Protein AF-0000000085018757 (afdb_homodimer)

Solvent-accessible surface area (backbone atoms only — not comparable to full-atom values): 26020 Å² total; per-resi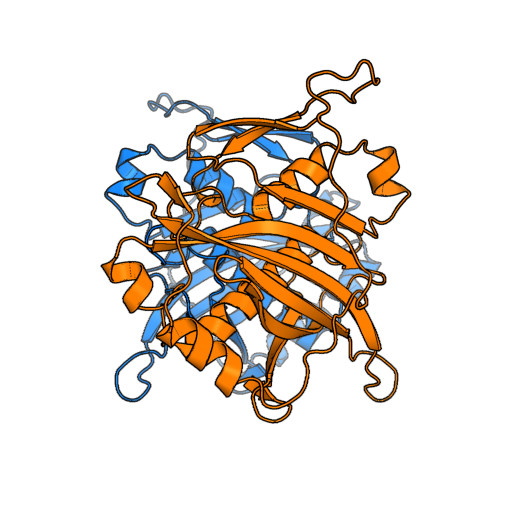due (Å²): 85,67,36,83,79,49,40,30,32,37,47,77,42,70,37,44,61,87,40,17,26,54,84,36,27,40,42,72,38,46,52,46,42,52,50,51,39,49,52,42,50,44,42,16,72,73,69,34,82,92,31,87,56,51,66,70,36,50,77,66,43,29,43,76,42,69,41,34,39,39,40,37,40,80,51,69,55,35,58,69,36,53,35,35,40,33,37,36,65,43,77,76,52,68,38,34,34,38,37,34,34,40,32,31,39,49,77,39,78,95,57,38,67,43,77,27,31,37,30,42,33,34,32,33,29,32,26,68,83,78,66,41,77,36,69,54,52,68,67,59,51,46,56,50,45,68,36,36,76,69,88,82,80,50,77,76,39,88,82,59,71,83,79,81,77,78,72,63,92,77,47,89,62,88,64,59,73,63,39,78,44,63,34,43,72,85,43,17,21,56,86,55,29,47,31,74,45,54,55,49,45,48,52,55,70,37,48,55,65,66,57,59,74,76,46,74,84,40,69,49,80,46,74,55,86,74,89,47,39,72,67,41,75,44,74,27,99,83,69,36,84,81,50,38,30,32,37,46,78,42,71,39,44,61,89,40,19,27,54,85,36,28,41,42,72,39,44,52,46,44,52,52,51,38,48,52,42,50,46,42,16,73,73,69,33,82,90,31,87,59,51,68,69,36,50,79,65,43,29,42,77,42,69,42,34,40,39,41,38,42,78,52,69,56,34,58,71,36,54,36,36,40,34,36,36,65,44,74,76,51,67,37,33,31,37,37,32,34,40,33,31,38,50,77,40,79,97,56,39,66,44,79,27,30,36,30,41,32,36,32,32,30,30,26,68,83,78,66,42,78,37,70,56,50,67,67,58,52,46,56,48,46,66,32,35,78,63,88,78,79,52,76,78,41,89,82,58,67,85,78,81,76,77,72,64,92,77,46,90,60,89,64,58,74,62,39,77,44,61,36,43,74,85,42,18,21,57,85,55,31,48,32,74,45,54,54,51,46,50,52,57,69,35,49,56,66,67,56,59,75,75,47,76,85,41,70,48,80,46,74,54,85,74,87,48,38,72,67,40,75,44,73,28,98

pLDDT: mean 87.4, std 9.67, range [45.38, 97.94]

InterPro domains:
  IPR002864 Acyl-ACP thioesterase, N-terminal hotdog domain [PF01643] (7-141)
  IPR029069 HotDog domain superfamily [SSF54637] (4-143)
  IPR029069 HotDog domain superfamily [SSF54637] (186-234)
  IPR045023 Acyl-[acyl-carrier-protein] hydrolase FATA/B [PTHR31727] (2-235)
  IPR049427 Acyl-ACP thioesterase-like, C-terminal domain [PF20791] (179-235)

Radius of gyration: 23.44 Å; Cα contacts (8 Å, |Δi|>4): 894; chains: 2; bounding box: 50×66×58 Å

Structure (mmCIF, N/CA/C/O backbone):
data_AF-0000000085018757-model_v1
#
loop_
_entity.id
_entity.type
_entity.pdbx_description
1 polymer Acyl-
#
loop_
_atom_site.group_PDB
_atom_site.id
_atom_site.type_symbol
_atom_site.label_atom_id
_atom_site.label_alt_id
_atom_site.label_comp_id
_atom_site.label_asym_id
_atom_site.label_entity_id
_atom_site.label_seq_id
_atom_site.pdbx_PDB_ins_code
_atom_site.Cartn_x
_atom_site.Cartn_y
_atom_site.Cartn_z
_atom_site.occupancy
_atom_site.B_iso_or_equiv
_atom_site.auth_seq_id
_atom_site.auth_comp_id
_atom_site.auth_asym_id
_atom_site.auth_atom_id
_atom_site.pdbx_PDB_model_num
ATOM 1 N N . ALA A 1 1 ? -16.453 -9.656 -5.398 1 87.75 1 ALA A N 1
ATOM 2 C CA . ALA A 1 1 ? -17.656 -10.414 -5.672 1 87.75 1 ALA A CA 1
ATOM 3 C C . ALA A 1 1 ? -17.484 -11.312 -6.891 1 87.75 1 ALA A C 1
ATOM 5 O O . ALA A 1 1 ? -16.703 -11.008 -7.789 1 87.75 1 ALA A O 1
ATOM 6 N N . LEU A 1 2 ? -18.125 -12.422 -6.82 1 82.62 2 LEU A N 1
ATOM 7 C CA . LEU A 1 2 ? -18.172 -13.273 -8.008 1 82.62 2 LEU A CA 1
ATOM 8 C C . LEU A 1 2 ? -19.234 -12.789 -8.984 1 82.62 2 LEU A C 1
ATOM 10 O O . LEU A 1 2 ? -20.375 -12.562 -8.594 1 82.62 2 LEU A O 1
ATOM 14 N N . ILE A 1 3 ? -18.844 -12.586 -10.188 1 84.25 3 ILE A N 1
ATOM 15 C CA . ILE A 1 3 ? -19.766 -12.117 -11.219 1 84.25 3 ILE A CA 1
ATOM 16 C C . ILE A 1 3 ? -19.719 -13.047 -12.422 1 84.25 3 ILE A C 1
ATOM 18 O O . ILE A 1 3 ? -18.953 -14.016 -12.438 1 84.25 3 ILE A O 1
ATOM 22 N N . GLU A 1 4 ? -20.625 -12.719 -13.438 1 81.94 4 GLU A N 1
ATOM 23 C CA . GLU A 1 4 ? -20.688 -13.523 -14.656 1 81.94 4 GLU A CA 1
ATOM 24 C C . GLU A 1 4 ? -20.812 -15.008 -14.328 1 81.94 4 GLU A C 1
ATOM 26 O O . GLU A 1 4 ? -20.016 -15.828 -14.797 1 81.94 4 GLU A O 1
ATOM 31 N N . ASP A 1 5 ? -21.719 -15.367 -13.508 1 78.12 5 ASP A N 1
ATOM 32 C CA . ASP A 1 5 ? -22.078 -16.734 -13.117 1 78.12 5 ASP A CA 1
ATOM 33 C C . ASP A 1 5 ? -20.922 -17.406 -12.391 1 78.12 5 ASP A C 1
ATOM 35 O O . ASP A 1 5 ? -20.609 -18.578 -12.648 1 78.12 5 ASP A O 1
ATOM 39 N N . GLY A 1 6 ? -20.109 -16.5 -11.625 1 76.19 6 GLY A N 1
ATOM 40 C CA . GLY A 1 6 ? -19.062 -17.016 -10.758 1 76.19 6 GLY A CA 1
ATOM 41 C C . GLY A 1 6 ? -17.734 -17.203 -11.469 1 76.19 6 GLY A C 1
ATOM 42 O O . GLY A 1 6 ? -16.75 -17.594 -10.852 1 76.19 6 GLY A O 1
ATOM 43 N N . ARG A 1 7 ? -17.609 -16.812 -12.711 1 79.06 7 ARG A N 1
ATOM 44 C CA . ARG A 1 7 ? -16.422 -17.047 -13.523 1 79.06 7 ARG A CA 1
ATOM 45 C C . ARG A 1 7 ? -15.344 -16 -13.219 1 79.06 7 ARG A C 1
ATOM 47 O O . ARG A 1 7 ? -14.148 -16.266 -13.352 1 79.06 7 ARG A O 1
ATOM 54 N N . VAL A 1 8 ? -15.93 -14.93 -12.906 1 90.38 8 VAL A N 1
ATOM 55 C CA . VAL A 1 8 ? -15.039 -13.789 -12.719 1 90.38 8 VAL A CA 1
ATOM 56 C C . VAL A 1 8 ? -15.195 -13.234 -11.305 1 90.38 8 VAL A C 1
ATOM 58 O O . VAL A 1 8 ? -16.312 -13.125 -10.797 1 90.38 8 VAL A O 1
ATOM 61 N N . PHE A 1 9 ? -14.094 -13.07 -10.703 1 93.62 9 PHE A N 1
ATOM 62 C CA . PHE A 1 9 ? -14.086 -12.359 -9.43 1 93.62 9 PHE A CA 1
ATOM 63 C C . PHE A 1 9 ? -13.742 -10.891 -9.633 1 93.62 9 PHE A C 1
ATOM 65 O O . PHE A 1 9 ? -12.805 -10.562 -10.367 1 93.62 9 PHE A O 1
ATOM 72 N N . SER A 1 10 ? -14.547 -10.055 -9.008 1 95.75 10 SER A N 1
ATOM 73 C CA . SER A 1 10 ? -14.375 -8.617 -9.203 1 95.75 10 SER A CA 1
ATOM 74 C C . SER A 1 10 ? -14.266 -7.891 -7.863 1 95.75 10 SER A C 1
ATOM 76 O O . SER A 1 10 ? -14.984 -8.219 -6.914 1 95.75 10 SER A O 1
ATOM 78 N N . GLU A 1 11 ? -13.383 -6.957 -7.844 1 96.5 11 GLU A N 1
ATOM 79 C CA . GLU A 1 11 ? -13.188 -6.125 -6.656 1 96.5 11 GLU A CA 1
ATOM 80 C C . GLU A 1 11 ? -12.82 -4.695 -7.039 1 96.5 11 GLU A C 1
ATOM 82 O O . GLU A 1 11 ? -12.07 -4.473 -7.992 1 96.5 11 GLU A O 1
ATOM 87 N N . ILE A 1 12 ? -13.336 -3.738 -6.25 1 96.31 12 ILE A N 1
ATOM 88 C CA . ILE A 1 12 ? -13.047 -2.328 -6.492 1 96.31 12 ILE A CA 1
ATOM 89 C C . ILE A 1 12 ? -11.984 -1.843 -5.512 1 96.31 12 ILE A C 1
ATOM 91 O O . ILE A 1 12 ? -12.086 -2.078 -4.305 1 96.31 12 ILE A O 1
ATOM 95 N N . PHE A 1 13 ? -10.977 -1.195 -6.055 1 96.19 13 PHE A N 1
ATOM 96 C CA . PHE A 1 13 ? -9.875 -0.661 -5.266 1 96.19 13 PHE A CA 1
ATOM 97 C C . PHE A 1 13 ? -9.789 0.854 -5.406 1 96.19 13 PHE A C 1
ATOM 99 O O . PHE A 1 13 ? -9.555 1.369 -6.5 1 96.19 13 PHE A O 1
ATOM 106 N N . PRO A 1 14 ? -10 1.568 -4.293 1 93.75 14 PRO A N 1
ATOM 107 C CA . PRO A 1 14 ? -9.617 2.982 -4.363 1 93.75 14 PRO A CA 1
ATOM 108 C C . PRO A 1 14 ? -8.109 3.189 -4.414 1 93.75 14 PRO A C 1
ATOM 110 O O . PRO A 1 14 ? -7.367 2.516 -3.697 1 93.75 14 PRO A O 1
ATOM 113 N N . VAL A 1 15 ? -7.664 4.066 -5.285 1 95.12 15 VAL A N 1
ATOM 114 C CA . VAL A 1 15 ? -6.25 4.422 -5.32 1 95.12 15 VAL A CA 1
ATOM 115 C C . VAL A 1 15 ? -5.922 5.355 -4.16 1 95.12 15 VAL A C 1
ATOM 117 O O . VAL A 1 15 ? -6.492 6.445 -4.051 1 95.12 15 VAL A O 1
ATOM 120 N N . ARG A 1 16 ? -4.953 4.926 -3.355 1 95.06 16 ARG A N 1
ATOM 121 C CA . ARG A 1 16 ? -4.625 5.664 -2.141 1 95.06 16 ARG A CA 1
ATOM 122 C C . ARG A 1 16 ? -3.455 6.613 -2.377 1 95.06 16 ARG A C 1
ATOM 124 O O . ARG A 1 16 ? -2.73 6.484 -3.365 1 95.06 16 ARG A O 1
ATOM 131 N N . PHE A 1 17 ? -3.305 7.539 -1.448 1 93.94 17 PHE A N 1
ATOM 132 C CA . PHE A 1 17 ? -2.312 8.602 -1.532 1 93.94 17 PHE A CA 1
ATOM 133 C C . PHE A 1 17 ? -0.906 8.023 -1.642 1 93.94 17 PHE A C 1
ATOM 135 O O . PHE A 1 17 ? -0.101 8.484 -2.455 1 93.94 17 PHE A O 1
ATOM 142 N N . ASP A 1 18 ? -0.629 6.973 -0.889 1 93.88 18 ASP A N 1
ATOM 143 C CA . ASP A 1 18 ? 0.725 6.43 -0.849 1 93.88 18 ASP A CA 1
ATOM 144 C C . ASP A 1 18 ? 0.957 5.449 -1.997 1 93.88 18 ASP A C 1
ATOM 146 O O . ASP A 1 18 ? 2.004 4.801 -2.066 1 93.88 18 ASP A O 1
ATOM 150 N N . GLU A 1 19 ? -0.041 5.418 -2.887 1 95.25 19 GLU A N 1
ATOM 151 C CA . GLU A 1 19 ? 0.036 4.484 -4.008 1 95.25 19 GLU A CA 1
ATOM 152 C C . GLU A 1 19 ? 0.256 5.223 -5.324 1 95.25 19 GLU A C 1
ATOM 154 O O . GLU A 1 19 ? 0.143 4.633 -6.402 1 95.25 19 GLU A O 1
ATOM 159 N N . VAL A 1 20 ? 0.532 6.5 -5.227 1 93.56 20 VAL A N 1
ATOM 160 C CA . VAL A 1 20 ? 0.771 7.305 -6.422 1 93.56 20 VAL A CA 1
ATOM 161 C C . VAL A 1 20 ? 2.096 8.055 -6.285 1 93.56 20 VAL A C 1
ATOM 163 O O . VAL A 1 20 ? 2.631 8.18 -5.18 1 93.56 20 VAL A O 1
ATOM 166 N N . GLY A 1 21 ? 2.654 8.461 -7.402 1 89.69 21 GLY A N 1
ATOM 167 C CA . GLY A 1 21 ? 3.879 9.25 -7.418 1 89.69 21 GLY A CA 1
ATOM 168 C C . GLY A 1 21 ? 3.633 10.734 -7.566 1 89.69 21 GLY A C 1
ATOM 169 O O . GLY A 1 21 ? 2.508 11.203 -7.391 1 89.69 21 GLY A O 1
ATOM 170 N N . PRO A 1 22 ? 4.742 11.445 -7.82 1 89.5 22 PRO A N 1
ATOM 171 C CA . PRO A 1 22 ? 4.664 12.898 -7.934 1 89.5 22 PRO A CA 1
ATOM 172 C C . PRO A 1 22 ? 3.703 13.359 -9.023 1 89.5 22 PRO A C 1
ATOM 174 O O . PRO A 1 22 ? 3.219 14.492 -8.992 1 89.5 22 PRO A O 1
ATOM 177 N N . ASP A 1 23 ? 3.42 12.539 -9.977 1 89.75 23 ASP A N 1
ATOM 178 C CA . ASP A 1 23 ? 2.506 12.906 -11.055 1 89.75 23 ASP A CA 1
ATOM 179 C C . ASP A 1 23 ? 1.062 12.57 -10.688 1 89.75 23 ASP A C 1
ATOM 181 O O . ASP A 1 23 ? 0.16 12.703 -11.516 1 89.75 23 ASP A O 1
ATOM 185 N N . LYS A 1 24 ? 0.824 11.992 -9.516 1 91.69 24 LYS A N 1
ATOM 186 C CA . LYS A 1 24 ? -0.479 11.68 -8.938 1 91.69 24 LYS A CA 1
ATOM 187 C C . LYS A 1 24 ? -1.092 10.445 -9.586 1 91.69 24 LYS A C 1
ATOM 189 O O . LYS A 1 24 ? -2.285 10.18 -9.43 1 91.69 24 LYS A O 1
ATOM 194 N N . ALA A 1 25 ? -0.315 9.742 -10.383 1 93.31 25 ALA A N 1
ATOM 195 C CA . ALA A 1 25 ? -0.762 8.5 -11.008 1 93.31 25 ALA A CA 1
ATOM 196 C C . ALA A 1 25 ? -0.185 7.285 -10.281 1 93.31 25 ALA A C 1
ATOM 198 O O . ALA A 1 25 ? 0.909 7.352 -9.719 1 93.31 25 ALA A O 1
ATOM 199 N N . CYS A 1 26 ? -0.963 6.219 -10.383 1 93.19 26 CYS A N 1
ATOM 200 C CA . CYS A 1 26 ? -0.481 4.953 -9.836 1 93.19 26 CYS A CA 1
ATOM 201 C C . CYS A 1 26 ? 0.801 4.512 -10.523 1 93.19 26 CYS A C 1
ATOM 203 O O . CYS A 1 26 ? 1.144 5.027 -11.594 1 93.19 26 CYS A O 1
ATOM 205 N N . THR A 1 27 ? 1.443 3.623 -9.844 1 91.75 27 THR A N 1
ATOM 206 C CA . THR A 1 27 ? 2.613 2.986 -10.445 1 91.75 27 THR A CA 1
ATOM 207 C C . THR A 1 27 ? 2.311 1.538 -10.812 1 91.75 27 THR A C 1
ATOM 209 O O . THR A 1 27 ? 1.287 0.987 -10.398 1 91.75 27 THR A O 1
ATOM 212 N N . MET A 1 28 ? 3.236 0.982 -11.617 1 94.94 28 MET A N 1
ATOM 213 C CA . MET A 1 28 ? 3.113 -0.432 -11.961 1 94.94 28 MET A CA 1
ATOM 214 C C . MET A 1 28 ? 3.08 -1.294 -10.703 1 94.94 28 MET A C 1
ATOM 216 O O . MET A 1 28 ? 2.4 -2.322 -10.672 1 94.94 28 MET A O 1
ATOM 220 N N . ARG A 1 29 ? 3.816 -0.875 -9.68 1 94.94 29 ARG A N 1
ATOM 221 C CA . ARG A 1 29 ? 3.791 -1.592 -8.406 1 94.94 29 ARG A CA 1
ATOM 222 C C . ARG A 1 29 ? 2.385 -1.614 -7.82 1 94.94 29 ARG A C 1
ATOM 224 O O . ARG A 1 29 ? 1.919 -2.654 -7.352 1 94.94 29 ARG A O 1
ATOM 231 N N . THR A 1 30 ? 1.729 -0.456 -7.801 1 96.5 30 THR A N 1
ATOM 232 C CA . THR A 1 30 ? 0.375 -0.344 -7.273 1 96.5 30 THR A CA 1
ATOM 233 C C . THR A 1 30 ? -0.586 -1.234 -8.055 1 96.5 30 THR A C 1
ATOM 235 O O . THR A 1 30 ? -1.409 -1.938 -7.461 1 96.5 30 THR A O 1
ATOM 238 N N . VAL A 1 31 ? -0.432 -1.219 -9.375 1 97.5 31 VAL A N 1
ATOM 239 C CA . VAL A 1 31 ? -1.269 -2.049 -10.234 1 97.5 31 VAL A CA 1
ATOM 240 C C . VAL A 1 31 ? -1.069 -3.521 -9.883 1 97.5 31 VAL A C 1
ATOM 242 O O . VAL A 1 31 ? -2.039 -4.254 -9.688 1 97.5 31 VAL A O 1
ATOM 245 N N . ALA A 1 32 ? 0.18 -3.893 -9.797 1 97.62 32 ALA A N 1
ATOM 246 C CA . ALA A 1 32 ? 0.503 -5.273 -9.445 1 97.62 32 ALA A CA 1
ATOM 247 C C . ALA A 1 32 ? -0.072 -5.637 -8.078 1 97.62 32 ALA A C 1
ATOM 249 O O . ALA A 1 32 ? -0.562 -6.754 -7.883 1 97.62 32 ALA A O 1
ATOM 250 N N . SER A 1 33 ? -0.046 -4.742 -7.16 1 97.31 33 SER A N 1
ATOM 251 C CA . SER A 1 33 ? -0.57 -4.969 -5.816 1 97.31 33 SER A CA 1
ATOM 252 C C . SER A 1 33 ? -2.08 -5.18 -5.84 1 97.31 33 SER A C 1
ATOM 254 O O . SER A 1 33 ? -2.6 -6.055 -5.145 1 97.31 33 SER A O 1
ATOM 256 N N . MET A 1 34 ? -2.783 -4.383 -6.602 1 97.88 34 MET A N 1
ATOM 257 C CA . MET A 1 34 ? -4.23 -4.539 -6.719 1 97.88 34 MET A CA 1
ATOM 258 C C . MET A 1 34 ? -4.586 -5.898 -7.309 1 97.88 34 MET A C 1
ATOM 260 O O . MET A 1 34 ? -5.496 -6.57 -6.824 1 97.88 34 MET A O 1
ATOM 264 N N . MET A 1 35 ? -3.844 -6.254 -8.305 1 97.81 35 MET A N 1
ATOM 265 C CA . MET A 1 35 ? -4.086 -7.547 -8.938 1 97.81 35 MET A CA 1
ATOM 266 C C . MET A 1 35 ? -3.828 -8.688 -7.957 1 97.81 35 MET A C 1
ATOM 268 O O . MET A 1 35 ? -4.609 -9.641 -7.887 1 97.81 35 MET A O 1
ATOM 272 N N . GLN A 1 36 ? -2.713 -8.594 -7.25 1 96.62 36 GLN A N 1
ATOM 273 C CA . GLN A 1 36 ? -2.393 -9.602 -6.246 1 96.62 36 GLN A CA 1
ATOM 274 C C . GLN A 1 36 ? -3.508 -9.719 -5.215 1 96.62 36 GLN A C 1
ATOM 276 O O . GLN A 1 36 ? -3.932 -10.828 -4.875 1 96.62 36 GLN A O 1
ATOM 281 N N . GLU A 1 37 ? -3.938 -8.594 -4.719 1 96.38 37 GLU A N 1
ATOM 282 C CA . GLU A 1 37 ? -4.996 -8.617 -3.713 1 96.38 37 GLU A CA 1
ATOM 283 C C . GLU A 1 37 ? -6.27 -9.25 -4.266 1 96.38 37 GLU A C 1
ATOM 285 O O . GLU A 1 37 ? -6.898 -10.078 -3.6 1 96.38 37 GLU A O 1
ATOM 290 N N . CYS A 1 38 ? -6.625 -8.875 -5.426 1 96.5 38 CYS A N 1
ATOM 291 C CA . CYS A 1 38 ? -7.82 -9.422 -6.059 1 96.5 38 CYS A CA 1
ATOM 292 C C . CYS A 1 38 ? -7.703 -10.938 -6.219 1 96.5 38 CYS A C 1
ATOM 294 O O . CYS A 1 38 ? -8.648 -11.664 -5.93 1 96.5 38 CYS A O 1
ATOM 296 N N . ALA A 1 39 ? -6.566 -11.352 -6.707 1 94.69 39 ALA A N 1
ATOM 297 C CA . ALA A 1 39 ? -6.32 -12.781 -6.879 1 94.69 39 ALA A CA 1
ATOM 298 C C . ALA A 1 39 ? -6.441 -13.523 -5.547 1 94.69 39 ALA A C 1
ATOM 300 O O . ALA A 1 39 ? -7.07 -14.578 -5.473 1 94.69 39 ALA A O 1
ATOM 301 N N . CYS A 1 40 ? -5.836 -13 -4.496 1 93.44 40 CYS A N 1
ATOM 302 C CA . CYS A 1 40 ? -5.867 -13.633 -3.182 1 93.44 40 CYS A CA 1
ATOM 303 C C . CYS A 1 40 ? -7.289 -13.688 -2.637 1 93.44 40 CYS A C 1
ATOM 305 O O . CYS A 1 40 ? -7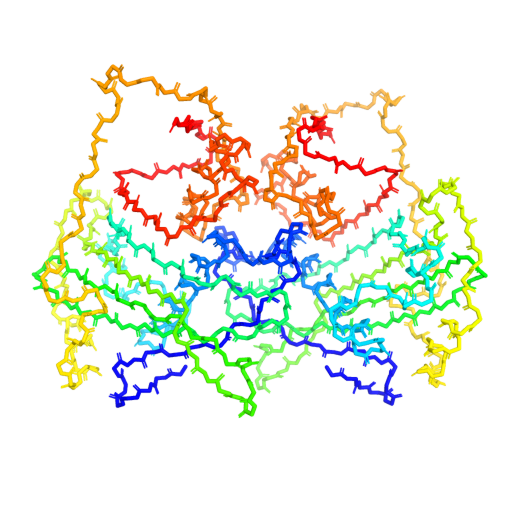.707 -14.711 -2.086 1 93.44 40 CYS A O 1
ATOM 307 N N . ASN A 1 41 ? -8 -12.633 -2.832 1 93.56 41 ASN A N 1
ATOM 308 C CA . ASN A 1 41 ? -9.375 -12.609 -2.346 1 93.56 41 ASN A CA 1
ATOM 309 C C . ASN A 1 41 ? -10.273 -13.555 -3.148 1 93.56 41 ASN A C 1
ATOM 311 O O . ASN A 1 41 ? -11.219 -14.133 -2.607 1 93.56 41 ASN A O 1
ATOM 315 N N . HIS A 1 42 ? -9.992 -13.664 -4.422 1 92 42 HIS A N 1
ATOM 316 C CA . HIS A 1 42 ? -10.672 -14.664 -5.234 1 92 42 HIS A CA 1
ATOM 317 C C . HIS A 1 42 ? -10.492 -16.062 -4.656 1 92 42 HIS A C 1
ATOM 319 O O . HIS A 1 42 ? -11.461 -16.812 -4.52 1 92 42 HIS A O 1
ATOM 325 N N . ILE A 1 43 ? -9.266 -16.359 -4.273 1 88.5 43 ILE A N 1
ATOM 326 C CA . ILE A 1 43 ? -8.93 -17.656 -3.686 1 88.5 43 ILE A CA 1
ATOM 327 C C . ILE A 1 43 ? -9.648 -17.812 -2.348 1 88.5 43 ILE A C 1
ATOM 329 O O . ILE A 1 43 ? -10.219 -18.859 -2.066 1 88.5 43 ILE A O 1
ATOM 333 N N . GLN A 1 44 ? -9.656 -16.797 -1.582 1 87.75 44 GLN A N 1
ATOM 334 C CA . GLN A 1 44 ? -10.352 -16.844 -0.303 1 87.75 44 GLN A CA 1
ATOM 335 C C . GLN A 1 44 ? -11.844 -17.094 -0.502 1 87.75 44 GLN A C 1
ATOM 337 O O . GLN A 1 44 ? -12.469 -17.797 0.289 1 87.75 44 GLN A O 1
ATOM 342 N N . ALA A 1 45 ? -12.359 -16.5 -1.508 1 86.5 45 ALA A N 1
ATOM 343 C CA . ALA A 1 45 ? -13.773 -16.703 -1.805 1 86.5 45 ALA A CA 1
ATOM 344 C C . ALA A 1 45 ? -14.062 -18.156 -2.174 1 86.5 45 ALA A C 1
ATOM 346 O O . ALA A 1 45 ? -15.141 -18.672 -1.875 1 86.5 45 ALA A O 1
ATOM 347 N N . MET A 1 46 ? -13.102 -18.781 -2.77 1 83.19 46 MET A N 1
ATOM 348 C CA . MET A 1 46 ? -13.273 -20.156 -3.23 1 83.19 46 MET A CA 1
ATOM 349 C C . MET A 1 46 ? -12.992 -21.141 -2.107 1 83.19 46 MET A C 1
ATOM 351 O O . MET A 1 46 ? -13.695 -22.141 -1.956 1 83.19 46 MET A O 1
ATOM 355 N N . TRP A 1 47 ? -11.992 -20.844 -1.312 1 83.75 47 TRP A N 1
ATOM 356 C CA . TRP A 1 47 ? -11.484 -21.906 -0.443 1 83.75 47 TRP A CA 1
ATOM 357 C C . TRP A 1 47 ? -11.516 -21.469 1.019 1 83.75 47 TRP A C 1
ATOM 359 O O . TRP A 1 47 ? -11.172 -22.25 1.911 1 83.75 47 TRP A O 1
ATOM 369 N N . GLY A 1 48 ? -11.906 -20.219 1.306 1 79.75 48 GLY A N 1
ATOM 370 C CA . GLY A 1 48 ? -12.086 -19.766 2.682 1 79.75 48 GLY A CA 1
ATOM 371 C C . GLY A 1 48 ? -11.117 -18.672 3.082 1 79.75 48 GLY A C 1
ATOM 372 O O . GLY A 1 48 ? -10.008 -18.594 2.561 1 79.75 48 GLY A O 1
ATOM 373 N N . LYS A 1 49 ? -11.547 -17.953 4.066 1 76 49 LYS A N 1
ATOM 374 C CA . LYS A 1 49 ? -10.812 -16.797 4.547 1 76 49 LYS A CA 1
ATOM 375 C C . LYS A 1 49 ? -9.43 -17.188 5.07 1 76 49 LYS A C 1
ATOM 377 O O . LYS A 1 49 ? -9.289 -18.188 5.77 1 76 49 LYS A O 1
ATOM 382 N N . GLY A 1 50 ? -8.508 -16.359 4.777 1 70.69 50 GLY A N 1
ATOM 383 C CA . GLY A 1 50 ? -7.156 -16.531 5.281 1 70.69 50 GLY A CA 1
ATOM 384 C C . GLY A 1 50 ? -6.355 -17.547 4.492 1 70.69 50 GLY A C 1
ATOM 385 O O . GLY A 1 50 ? -5.223 -17.875 4.855 1 70.69 50 GLY A O 1
ATOM 386 N N . GLN A 1 51 ? -6.941 -18.078 3.461 1 72.31 51 GLN A N 1
ATOM 387 C CA . GLN A 1 51 ? -6.254 -19.078 2.666 1 72.31 51 GLN A CA 1
ATOM 388 C C . GLN A 1 51 ? -5.688 -18.484 1.384 1 72.31 51 GLN A C 1
ATOM 390 O O . GLN A 1 51 ? -6.363 -17.703 0.707 1 72.31 51 GLN A O 1
ATOM 395 N N . SER A 1 52 ? -4.395 -18.766 1.232 1 71.12 52 SER A N 1
ATOM 396 C CA . SER A 1 52 ? -3.799 -18.344 -0.03 1 71.12 52 SER A CA 1
ATOM 397 C C . SER A 1 52 ? -3.6 -19.531 -0.974 1 71.12 52 SER A C 1
ATOM 399 O O . SER A 1 52 ? -3.096 -19.359 -2.088 1 71.12 52 SER A O 1
ATOM 401 N N . SER A 1 53 ? -3.947 -20.766 -0.53 1 76.75 53 SER A N 1
ATOM 402 C CA . SER A 1 53 ? -3.941 -22 -1.302 1 76.75 53 SER A CA 1
ATOM 403 C C . SER A 1 53 ? -5.016 -22.969 -0.81 1 76.75 53 SER A C 1
ATOM 405 O O . SER A 1 53 ? -5.465 -22.875 0.335 1 76.75 53 SER A O 1
ATOM 407 N N . PRO A 1 54 ? -5.391 -23.875 -1.709 1 81.44 54 PRO A N 1
ATOM 408 C CA . PRO A 1 54 ? -6.352 -24.875 -1.248 1 81.44 54 PRO A CA 1
ATOM 409 C C . PRO A 1 54 ? -5.832 -25.688 -0.063 1 81.44 54 PRO A C 1
ATOM 411 O O . PRO A 1 54 ? -4.641 -26 0.002 1 81.44 54 PRO A O 1
ATOM 414 N N . ALA A 1 55 ? -6.777 -26.031 0.808 1 80.44 55 ALA A N 1
ATOM 415 C CA . ALA A 1 55 ? -6.426 -26.734 2.035 1 80.44 55 ALA A CA 1
ATOM 416 C C . ALA A 1 55 ? -5.695 -28.031 1.724 1 80.44 55 ALA A C 1
ATOM 418 O O . ALA A 1 55 ? -4.727 -28.391 2.402 1 80.44 55 ALA A O 1
ATOM 419 N N . GLU A 1 56 ? -6.18 -28.703 0.736 1 82.94 56 GLU A N 1
ATOM 420 C CA . GLU A 1 56 ? -5.57 -29.984 0.361 1 82.94 56 GLU A CA 1
ATOM 421 C C . GLU A 1 56 ? -4.117 -29.797 -0.063 1 82.94 56 GLU A C 1
ATOM 423 O O . GLU A 1 56 ? -3.252 -30.594 0.298 1 82.94 56 GLU A O 1
ATOM 428 N N . MET A 1 57 ? -3.926 -28.812 -0.747 1 86.94 57 MET A N 1
ATOM 429 C CA . MET A 1 57 ? -2.559 -28.547 -1.188 1 86.94 57 MET A CA 1
ATOM 430 C C . MET A 1 57 ? -1.665 -28.172 -0.005 1 86.94 57 MET A C 1
ATOM 432 O O . MET A 1 57 ? -0.55 -28.688 0.113 1 86.94 57 MET A O 1
ATOM 436 N N . ARG A 1 58 ? -2.152 -27.438 0.812 1 84.38 58 ARG A N 1
ATOM 437 C CA . ARG A 1 58 ? -1.384 -27.031 1.982 1 84.38 58 ARG A CA 1
ATOM 438 C C . ARG A 1 58 ? -1.007 -28.234 2.842 1 84.38 58 ARG A C 1
ATOM 440 O O . ARG A 1 58 ? 0.132 -28.344 3.299 1 84.38 58 ARG A O 1
ATOM 447 N N . SER A 1 59 ? -1.938 -29.141 3.072 1 87.44 59 SER A N 1
ATOM 448 C CA . SER A 1 59 ? -1.703 -30.328 3.895 1 87.44 59 SER A CA 1
ATOM 449 C C . SER A 1 59 ? -0.658 -31.234 3.264 1 87.44 59 SER A C 1
ATOM 451 O O . SER A 1 59 ? 0.012 -32 3.965 1 87.44 59 SER A O 1
ATOM 453 N N . ASN A 1 60 ? -0.487 -31.109 1.984 1 88.5 60 ASN A N 1
ATOM 454 C CA . ASN A 1 60 ? 0.467 -31.938 1.264 1 88.5 60 ASN A CA 1
ATOM 455 C C . ASN A 1 60 ? 1.755 -31.188 0.954 1 88.5 60 ASN A C 1
ATOM 457 O O . ASN A 1 60 ? 2.531 -31.594 0.09 1 88.5 60 ASN A O 1
ATOM 461 N N . ASN A 1 61 ? 1.875 -30.031 1.582 1 89.19 61 ASN A N 1
ATOM 462 C CA . ASN A 1 61 ? 3.043 -29.188 1.393 1 89.19 61 ASN A CA 1
ATOM 463 C C . ASN A 1 61 ? 3.154 -28.703 -0.049 1 89.19 61 ASN A C 1
ATOM 465 O O . ASN A 1 61 ? 4.25 -28.656 -0.615 1 89.19 61 ASN A O 1
ATOM 469 N N . GLN A 1 62 ? 1.991 -28.484 -0.596 1 90.31 62 GLN A N 1
ATOM 470 C CA . GLN A 1 62 ? 1.944 -28 -1.97 1 90.31 62 GLN A CA 1
ATOM 471 C C . GLN A 1 62 ? 1.423 -26.562 -2.023 1 90.31 62 GLN A C 1
ATOM 473 O O . GLN A 1 62 ? 0.704 -26.125 -1.123 1 90.31 62 GLN A O 1
ATOM 478 N N . ALA A 1 63 ? 1.915 -25.859 -3.043 1 89.12 63 ALA A N 1
ATOM 479 C CA . ALA A 1 63 ? 1.447 -24.5 -3.275 1 89.12 63 ALA A CA 1
ATOM 480 C C . ALA A 1 63 ? 1.544 -24.141 -4.754 1 89.12 63 ALA A C 1
ATOM 482 O O . ALA A 1 63 ? 2.215 -24.828 -5.527 1 89.12 63 ALA A O 1
ATOM 483 N N . PHE A 1 64 ? 0.792 -23.172 -5.121 1 90.94 64 PHE A N 1
ATOM 484 C CA . PHE A 1 64 ? 0.954 -22.594 -6.449 1 90.94 64 PHE A CA 1
ATOM 485 C C . PHE A 1 64 ? 2.066 -21.547 -6.453 1 90.94 64 PHE A C 1
ATOM 487 O O . PHE A 1 64 ? 2.148 -20.719 -5.547 1 90.94 64 PHE A O 1
ATOM 494 N N . VAL A 1 65 ? 2.922 -21.625 -7.43 1 91.38 65 VAL A N 1
ATOM 495 C CA . VAL A 1 65 ? 3.994 -20.641 -7.602 1 91.38 65 VAL A CA 1
ATOM 496 C C . VAL A 1 65 ? 3.811 -19.906 -8.93 1 91.38 65 VAL A C 1
ATOM 498 O O . VAL A 1 65 ? 3.598 -20.531 -9.969 1 91.38 65 VAL A O 1
ATOM 501 N N . CYS A 1 66 ? 3.83 -18.625 -8.844 1 93.94 66 CYS A N 1
ATOM 502 C CA . CYS A 1 66 ? 3.777 -17.828 -10.07 1 93.94 66 CYS A CA 1
ATOM 503 C C . CYS A 1 66 ? 5.109 -17.875 -10.805 1 93.94 66 CYS A C 1
ATOM 505 O O . CYS A 1 66 ? 6.152 -17.547 -10.242 1 93.94 66 CYS A O 1
ATOM 507 N N . THR A 1 67 ? 5.078 -18.281 -12.023 1 93.62 67 THR A N 1
ATOM 508 C CA . THR A 1 67 ? 6.324 -18.422 -12.773 1 93.62 67 THR A CA 1
ATOM 509 C C . THR A 1 67 ? 6.492 -17.281 -13.773 1 93.62 67 THR A C 1
ATOM 511 O O . THR A 1 67 ? 7.613 -16.938 -14.141 1 93.62 67 THR A O 1
ATOM 514 N N . GLN A 1 68 ? 5.336 -16.797 -14.219 1 94.56 68 GLN A N 1
ATOM 515 C CA . GLN A 1 68 ? 5.383 -15.711 -15.203 1 94.56 68 GLN A CA 1
ATOM 516 C C . GLN A 1 68 ? 4.215 -14.75 -15.016 1 94.56 68 GLN A C 1
ATOM 518 O O . GLN A 1 68 ? 3.113 -15.164 -14.648 1 94.56 68 GLN A O 1
ATOM 523 N N . MET A 1 69 ? 4.5 -13.516 -15.375 1 95.62 69 MET A N 1
ATOM 524 C CA . MET A 1 69 ? 3.484 -12.469 -15.32 1 95.62 69 MET A CA 1
ATOM 525 C C . MET A 1 69 ? 3.701 -11.445 -16.422 1 95.62 69 MET A C 1
ATOM 527 O O . MET A 1 69 ? 4.828 -11 -16.656 1 95.62 69 MET A O 1
ATOM 531 N N . HIS A 1 70 ? 2.641 -11.18 -17.156 1 96.12 70 HIS A N 1
ATOM 532 C CA . HIS A 1 70 ? 2.602 -10.109 -18.156 1 96.12 70 HIS A CA 1
ATOM 533 C C . HIS A 1 70 ? 1.535 -9.078 -17.812 1 96.12 70 HIS A C 1
ATOM 535 O O . HIS A 1 70 ? 0.363 -9.422 -17.656 1 96.12 70 HIS A O 1
ATOM 541 N N . ILE A 1 71 ? 1.957 -7.812 -17.719 1 96.88 71 ILE A N 1
ATOM 542 C CA . ILE A 1 71 ? 1.032 -6.746 -17.359 1 96.88 71 ILE A CA 1
ATOM 543 C C . ILE A 1 71 ? 1.063 -5.648 -18.422 1 96.88 71 ILE A C 1
ATOM 545 O O . ILE A 1 71 ? 2.139 -5.223 -18.844 1 96.88 71 ILE A O 1
ATOM 549 N N . GLU A 1 72 ? -0.084 -5.25 -18.844 1 97.12 72 GLU A N 1
ATOM 550 C CA . GLU A 1 72 ? -0.26 -4.098 -19.719 1 97.12 72 GLU A CA 1
ATOM 551 C C . GLU A 1 72 ? -1.125 -3.027 -19.062 1 97.12 72 GLU A C 1
ATOM 553 O O . GLU A 1 72 ? -2.193 -3.33 -18.531 1 97.12 72 GLU A O 1
ATOM 558 N N . VAL A 1 73 ? -0.594 -1.828 -19.078 1 97.12 73 VAL A N 1
ATOM 559 C CA . VAL A 1 73 ? -1.365 -0.695 -18.578 1 97.12 73 VAL A CA 1
ATOM 560 C C . VAL A 1 73 ? -1.343 0.439 -19.609 1 97.12 73 VAL A C 1
ATOM 562 O O . VAL A 1 73 ? -0.272 0.926 -19.984 1 97.12 73 VAL A O 1
ATOM 565 N N . HIS A 1 74 ? -2.512 0.884 -19.984 1 95.25 74 HIS A N 1
ATOM 566 C CA . HIS A 1 74 ? -2.602 1.917 -21.016 1 95.25 74 HIS A CA 1
ATOM 567 C C . HIS A 1 74 ? -2.936 3.273 -20.406 1 95.25 74 HIS A C 1
ATOM 569 O O . HIS A 1 74 ? -2.697 4.312 -21.016 1 95.25 74 HIS A O 1
ATOM 575 N N . GLU A 1 75 ? -3.512 3.238 -19.359 1 96.06 75 GLU A N 1
ATOM 576 C CA . GLU A 1 75 ? -3.818 4.441 -18.594 1 96.06 75 GLU A CA 1
ATOM 577 C C . GLU A 1 75 ? -3.711 4.18 -17.094 1 96.06 75 GLU A C 1
ATOM 579 O O . GLU A 1 75 ? -4.434 3.34 -16.562 1 96.06 75 GLU A O 1
ATOM 584 N N . TYR A 1 76 ? -2.811 4.895 -16.469 1 96.62 76 TYR A N 1
ATOM 585 C CA . TYR A 1 76 ? -2.621 4.707 -15.039 1 96.62 76 TYR A CA 1
ATOM 586 C C . TYR A 1 76 ? -3.658 5.492 -14.242 1 96.62 76 TYR A C 1
ATOM 588 O O . TYR A 1 76 ? -3.793 6.707 -14.414 1 96.62 76 TYR A O 1
ATOM 596 N N . PRO A 1 77 ? -4.383 4.773 -13.359 1 96.06 77 PRO A N 1
ATOM 597 C CA . PRO A 1 77 ? -5.336 5.48 -12.5 1 96.06 77 PRO A CA 1
ATOM 598 C C . PRO A 1 77 ? -4.668 6.523 -11.609 1 96.06 77 PRO A C 1
ATOM 600 O O . PRO A 1 77 ? -3.469 6.426 -11.328 1 96.06 77 PRO A O 1
ATOM 603 N N . ARG A 1 78 ? -5.477 7.453 -11.219 1 94.56 78 ARG A N 1
ATOM 604 C CA . ARG A 1 78 ? -4.969 8.562 -10.414 1 94.56 78 ARG A CA 1
ATOM 605 C C . ARG A 1 78 ? -5.48 8.469 -8.977 1 94.56 78 ARG A C 1
ATOM 607 O O . ARG A 1 78 ? -6.383 7.691 -8.68 1 94.56 78 ARG A O 1
ATOM 614 N N . TRP A 1 79 ? -4.824 9.273 -8.07 1 93.94 79 TRP A N 1
ATOM 615 C CA . TRP A 1 79 ? -5.266 9.32 -6.676 1 93.94 79 TRP A CA 1
ATOM 616 C C . TRP A 1 79 ? -6.758 9.609 -6.59 1 93.94 79 TRP A C 1
ATOM 618 O O . TRP A 1 79 ? -7.254 10.547 -7.227 1 93.94 79 TRP A O 1
ATOM 628 N N . GLY A 1 80 ? -7.426 8.711 -5.848 1 90.5 80 GLY A N 1
ATOM 629 C CA . GLY A 1 80 ? -8.852 8.914 -5.656 1 90.5 80 GLY A CA 1
ATOM 630 C C . GLY A 1 80 ? -9.703 8.133 -6.637 1 90.5 80 GLY A C 1
ATOM 631 O O . GLY A 1 80 ? -10.906 7.965 -6.426 1 90.5 80 GLY A O 1
ATOM 632 N N . ASP A 1 81 ? -9.109 7.707 -7.742 1 92.62 81 ASP A N 1
ATOM 633 C CA . ASP A 1 81 ? -9.852 6.867 -8.68 1 92.62 81 ASP A CA 1
ATOM 634 C C . ASP A 1 81 ? -10.234 5.539 -8.039 1 92.62 81 ASP A C 1
ATOM 636 O O . ASP A 1 81 ? -9.578 5.082 -7.102 1 92.62 81 ASP A O 1
ATOM 640 N N . GLU A 1 82 ? -11.328 5 -8.5 1 93.56 82 GLU A N 1
ATOM 641 C CA . GLU A 1 82 ? -11.734 3.639 -8.172 1 93.56 82 GLU A CA 1
ATOM 642 C C . GLU A 1 82 ? -11.469 2.688 -9.336 1 93.56 82 GLU A C 1
ATOM 644 O O . GLU A 1 82 ? -12 2.873 -10.438 1 93.56 82 GLU A O 1
ATOM 649 N N . VAL A 1 83 ? -10.641 1.701 -9.094 1 96.81 83 VAL A N 1
ATOM 650 C CA . VAL A 1 83 ? -10.258 0.746 -10.125 1 96.81 83 VAL A CA 1
ATOM 651 C C . VAL A 1 83 ? -10.945 -0.593 -9.875 1 96.81 83 VAL A C 1
ATOM 653 O O . VAL A 1 83 ? -10.797 -1.183 -8.797 1 96.81 83 VAL A O 1
ATOM 656 N N . GLU A 1 84 ? -11.727 -1.002 -10.805 1 97.38 84 GLU A N 1
ATOM 657 C CA . GLU A 1 84 ? -12.25 -2.361 -10.734 1 97.38 84 GLU A CA 1
ATOM 658 C C . GLU A 1 84 ? -11.266 -3.367 -11.32 1 97.38 84 GLU A C 1
ATOM 660 O O . GLU A 1 84 ? -10.875 -3.246 -12.484 1 97.38 84 GLU A O 1
ATOM 665 N N . VAL A 1 85 ? -10.867 -4.293 -10.523 1 97.69 85 VAL A N 1
ATOM 666 C CA . VAL A 1 85 ? -10.031 -5.391 -10.984 1 97.69 85 VAL A CA 1
ATOM 667 C C . VAL A 1 85 ? -10.859 -6.66 -11.117 1 97.69 85 VAL A C 1
ATOM 669 O O . VAL A 1 85 ? -11.555 -7.055 -10.18 1 97.69 85 VAL A O 1
ATOM 672 N N . LYS A 1 86 ? -10.812 -7.211 -12.242 1 96 86 LYS A N 1
ATOM 673 C CA . LYS A 1 86 ? -11.445 -8.5 -12.508 1 96 86 LYS A CA 1
ATOM 674 C C . LYS A 1 86 ? -10.398 -9.586 -12.734 1 96 86 LYS A C 1
ATOM 676 O O . LYS A 1 86 ? -9.367 -9.344 -13.375 1 96 86 LYS A O 1
ATOM 681 N N . THR A 1 87 ? -10.688 -10.789 -12.258 1 95.44 87 THR A N 1
ATOM 682 C CA . THR A 1 87 ? -9.734 -11.875 -12.469 1 95.44 87 THR A CA 1
ATOM 683 C C . THR A 1 87 ? -10.461 -13.211 -12.602 1 95.44 87 THR A C 1
ATOM 685 O O . THR A 1 87 ? -11.555 -13.391 -12.055 1 95.44 87 THR A O 1
ATOM 688 N N . TRP A 1 88 ? -9.852 -14.031 -13.336 1 92.25 88 TRP A N 1
ATOM 689 C CA . TRP A 1 88 ? -10.328 -15.398 -13.477 1 92.25 88 TRP A CA 1
ATOM 690 C C . TRP A 1 88 ? -9.172 -16.359 -13.727 1 92.25 88 TRP A C 1
ATOM 692 O O . TRP A 1 88 ? -8.086 -15.938 -14.133 1 92.25 88 TRP A O 1
ATOM 702 N N . VAL A 1 89 ? -9.414 -17.594 -13.367 1 90.69 89 VAL A N 1
ATOM 703 C CA . VAL A 1 89 ? -8.352 -18.594 -13.422 1 90.69 89 VAL A CA 1
ATOM 704 C C . VAL A 1 89 ? -8.82 -19.812 -14.227 1 90.69 89 VAL A C 1
ATOM 706 O O . VAL A 1 89 ? -10 -20.156 -14.203 1 90.69 89 VAL A O 1
ATOM 709 N N . GLU A 1 90 ? -7.879 -20.375 -14.977 1 86.62 90 GLU A N 1
ATOM 710 C CA . GLU A 1 90 ? -8.109 -21.609 -15.734 1 86.62 90 GLU A CA 1
ATOM 711 C C . GLU A 1 90 ? -6.965 -22.594 -15.547 1 86.62 90 GLU A C 1
ATOM 713 O O . GLU A 1 90 ? -5.793 -22.203 -15.578 1 86.62 90 GLU A O 1
ATOM 718 N N . VAL A 1 91 ? -7.387 -23.812 -15.328 1 86.69 91 VAL A N 1
ATOM 719 C CA . VAL A 1 91 ? -6.375 -24.859 -15.352 1 86.69 91 VAL A CA 1
ATOM 720 C C . VAL A 1 91 ? -6.043 -25.219 -16.797 1 86.69 91 VAL A C 1
ATOM 722 O O . VAL A 1 91 ? -6.902 -25.703 -17.547 1 86.69 91 VAL A O 1
ATOM 725 N N . GLU A 1 92 ? -4.871 -24.953 -17.234 1 82.25 92 GLU A N 1
ATOM 726 C CA . GLU A 1 92 ? -4.465 -25.172 -18.609 1 82.25 92 GLU A CA 1
ATOM 727 C C . GLU A 1 92 ? -3.992 -26.609 -18.828 1 82.25 92 GLU A C 1
ATOM 729 O O . GLU A 1 92 ? -4.301 -27.219 -19.859 1 82.25 92 GLU A O 1
ATOM 734 N N . ARG A 1 93 ? -3.184 -27.078 -17.953 1 85.19 93 ARG A N 1
ATOM 735 C CA . ARG A 1 93 ? -2.615 -28.422 -17.984 1 85.19 93 ARG A CA 1
ATOM 736 C C . ARG A 1 93 ? -2.637 -29.047 -16.594 1 85.19 93 ARG A C 1
ATOM 738 O O . ARG A 1 93 ? -3.115 -28.453 -15.633 1 85.19 93 ARG A O 1
ATOM 745 N N . SER A 1 94 ? -2.162 -30.281 -16.516 1 90.38 94 SER A N 1
ATOM 746 C CA . SER A 1 94 ? -2.207 -31.047 -15.273 1 90.38 94 SER A CA 1
ATOM 747 C C . SER A 1 94 ? -1.342 -30.391 -14.203 1 90.38 94 SER A C 1
ATOM 749 O O . SER A 1 94 ? -1.522 -30.641 -13.008 1 90.38 94 SER A O 1
ATOM 751 N N . VAL A 1 95 ? -0.471 -29.5 -14.562 1 91.88 95 VAL A N 1
ATOM 752 C CA . VAL A 1 95 ? 0.467 -29 -13.562 1 91.88 95 VAL A CA 1
ATOM 753 C C . VAL A 1 95 ? 0.427 -27.469 -13.555 1 91.88 95 VAL A C 1
ATOM 755 O O . VAL A 1 95 ? 1.09 -26.828 -12.727 1 91.88 95 VAL A O 1
ATOM 758 N N . SER A 1 96 ? -0.342 -26.891 -14.508 1 91.94 96 SER A N 1
ATOM 759 C CA . SER A 1 96 ? -0.239 -25.453 -14.648 1 91.94 96 SER A CA 1
ATOM 760 C C . SER A 1 96 ? -1.617 -24.797 -14.758 1 91.94 96 SER A C 1
ATOM 762 O O . SER A 1 96 ? -2.561 -25.422 -15.25 1 91.94 96 SER A O 1
ATOM 764 N N . ALA A 1 97 ? -1.686 -23.625 -14.258 1 90.56 97 ALA A N 1
ATOM 765 C CA . ALA A 1 97 ? -2.879 -22.781 -14.344 1 90.56 97 ALA A CA 1
ATOM 766 C C . ALA A 1 97 ? -2.537 -21.391 -14.875 1 90.56 97 ALA A C 1
ATOM 768 O O . ALA A 1 97 ? -1.396 -20.938 -14.75 1 90.56 97 ALA A O 1
ATOM 769 N N . ARG A 1 98 ? -3.512 -20.828 -15.523 1 92.31 98 ARG A N 1
ATOM 770 C CA . ARG A 1 98 ? -3.412 -19.469 -16.031 1 92.31 98 ARG A CA 1
ATOM 771 C C . ARG A 1 98 ? -4.43 -18.547 -15.359 1 92.31 98 ARG A C 1
ATOM 773 O O . ARG A 1 98 ? -5.582 -18.938 -15.148 1 92.31 98 ARG A O 1
ATOM 780 N N . ARG A 1 99 ? -3.977 -17.422 -14.938 1 93.62 99 ARG A N 1
ATOM 781 C CA . ARG A 1 99 ? -4.883 -16.406 -14.391 1 93.62 99 ARG A CA 1
ATOM 782 C C . ARG A 1 99 ? -4.816 -15.117 -15.203 1 93.62 99 ARG A C 1
ATOM 784 O O . ARG A 1 99 ? -3.729 -14.609 -15.484 1 93.62 99 ARG A O 1
ATOM 791 N N . ASP A 1 100 ? -5.98 -14.586 -15.477 1 95.12 100 ASP A N 1
ATOM 792 C CA . ASP A 1 100 ? -6.098 -13.352 -16.25 1 95.12 100 ASP A CA 1
ATOM 793 C C . ASP A 1 100 ? -6.727 -12.234 -15.406 1 95.12 100 ASP A C 1
ATOM 795 O O . ASP A 1 100 ? -7.422 -12.508 -14.43 1 95.12 100 ASP A O 1
ATOM 799 N N . PHE A 1 101 ? -6.363 -11.031 -15.828 1 96.75 101 PHE A N 1
ATOM 800 C CA . PHE A 1 101 ? -6.867 -9.844 -15.141 1 96.75 101 PHE A CA 1
ATOM 801 C C . PHE A 1 101 ? -7.328 -8.789 -16.141 1 96.75 101 PHE A C 1
ATOM 803 O O . PHE A 1 101 ? -6.723 -8.625 -17.203 1 96.75 101 PHE A O 1
ATOM 810 N N . GLU A 1 102 ? -8.312 -8.094 -15.719 1 96.88 102 GLU A N 1
ATOM 811 C CA . GLU A 1 102 ? -8.742 -6.867 -16.391 1 96.88 102 GLU A CA 1
ATOM 812 C C . GLU A 1 102 ? -8.867 -5.711 -15.406 1 96.88 102 GLU A C 1
ATOM 814 O O . GLU A 1 102 ? -9.422 -5.879 -14.312 1 96.88 102 GLU A O 1
ATOM 819 N N . LEU A 1 103 ? -8.273 -4.602 -15.766 1 97.75 103 LEU A N 1
ATOM 820 C CA . LEU A 1 103 ? -8.391 -3.373 -14.992 1 97.75 103 LEU A CA 1
ATOM 821 C C . LEU A 1 103 ? -9.352 -2.398 -15.656 1 97.75 103 LEU A C 1
ATOM 823 O O . LEU A 1 103 ? -9.156 -2.012 -16.812 1 97.75 103 LEU A O 1
ATOM 827 N N . VAL A 1 104 ? -10.312 -1.954 -14.898 1 97.31 104 VAL A N 1
ATOM 828 C CA . VAL A 1 104 ? -11.359 -1.099 -15.453 1 97.31 104 VAL A CA 1
ATOM 829 C C . VAL A 1 104 ? -11.469 0.184 -14.633 1 97.31 104 VAL A C 1
ATOM 831 O O . VAL A 1 104 ? -11.5 0.14 -13.398 1 97.31 104 VAL A O 1
ATOM 834 N N . LEU A 1 105 ? -11.469 1.284 -15.297 1 96.19 105 LEU A N 1
ATOM 835 C CA . LEU A 1 105 ? -11.656 2.596 -14.688 1 96.19 105 LEU A CA 1
ATOM 836 C C . LEU A 1 105 ? -13 3.193 -15.078 1 96.19 105 LEU A C 1
ATOM 838 O O . LEU A 1 105 ? -13.344 3.24 -16.266 1 96.19 105 LEU A O 1
ATOM 842 N N . CYS A 1 106 ? -13.781 3.578 -14.031 1 90.62 106 CYS A N 1
ATOM 843 C CA . CYS A 1 106 ? -15.086 4.184 -14.289 1 90.62 106 CYS A CA 1
ATOM 844 C C . CYS A 1 106 ? -15.102 5.641 -13.844 1 90.62 106 CYS A C 1
ATOM 846 O O . CYS A 1 106 ? -15.711 5.977 -12.82 1 90.62 106 CYS A O 1
ATOM 848 N N . ASP A 1 107 ? -14.43 6.438 -14.391 1 82 107 ASP A N 1
ATOM 849 C CA . ASP A 1 107 ? -14.328 7.844 -14.008 1 82 107 ASP A CA 1
ATOM 850 C C . ASP A 1 107 ? -14.797 8.758 -15.141 1 82 107 ASP A C 1
ATOM 852 O O . ASP A 1 107 ? -14.664 9.977 -15.062 1 82 107 ASP A O 1
ATOM 856 N N . GLY A 1 108 ? -15.266 8.18 -16.156 1 76.38 108 GLY A N 1
ATOM 857 C CA . GLY A 1 108 ? -15.688 8.984 -17.281 1 76.38 108 GLY A CA 1
ATOM 858 C C . GLY A 1 108 ? -17 9.719 -17.047 1 76.38 108 GLY A C 1
ATOM 859 O O . GLY A 1 108 ? -17.578 9.625 -15.961 1 76.38 108 GLY A O 1
ATOM 860 N N . PRO A 1 109 ? -17.25 10.539 -18.031 1 79.81 109 PRO A N 1
ATOM 861 C CA . PRO A 1 109 ? -18.547 11.211 -17.953 1 79.81 109 PRO A CA 1
ATOM 862 C C . PRO A 1 109 ? -19.703 10.242 -17.688 1 79.81 109 PRO A C 1
ATOM 864 O O . PRO A 1 109 ? -19.703 9.133 -18.234 1 79.81 109 PRO A O 1
ATOM 867 N N . GLU A 1 110 ? -20.547 10.562 -16.781 1 79.06 110 GLU A N 1
ATOM 868 C CA . GLU A 1 110 ? -21.734 9.812 -16.422 1 79.06 110 GLU A CA 1
ATOM 869 C C . GLU A 1 110 ? -21.391 8.422 -15.898 1 79.06 110 GLU A C 1
ATOM 871 O O . GLU A 1 110 ? -22.141 7.469 -16.094 1 79.06 110 GLU A O 1
ATOM 876 N N . GLY A 1 111 ? -20.156 8.297 -15.547 1 79.06 111 GLY A N 1
ATOM 877 C CA . GLY A 1 111 ? -19.781 7.035 -14.922 1 79.06 111 GLY A CA 1
ATOM 878 C C . GLY A 1 111 ? -19.344 5.988 -15.93 1 79.06 111 GLY A C 1
ATOM 879 O O . GLY A 1 111 ? -19.453 4.789 -15.672 1 79.06 111 GLY A O 1
ATOM 880 N N . THR A 1 112 ? -18.969 6.48 -17.078 1 88.69 112 THR A N 1
ATOM 881 C CA . THR A 1 112 ? -18.5 5.562 -18.109 1 88.69 112 THR A CA 1
ATOM 882 C C . THR A 1 112 ? -17.219 4.848 -17.656 1 88.69 112 THR A C 1
ATOM 884 O O . THR A 1 112 ? -16.344 5.465 -17.062 1 88.69 112 THR A O 1
ATOM 887 N N . CYS A 1 113 ? -17.266 3.557 -17.984 1 93.38 113 CYS A N 1
ATOM 888 C CA . CYS A 1 113 ? -16.156 2.699 -17.609 1 93.38 113 CYS A CA 1
ATOM 889 C C . CYS A 1 113 ? -15.352 2.27 -18.828 1 93.38 113 CYS A C 1
ATOM 891 O O . CYS A 1 113 ? -15.906 2.158 -19.922 1 93.38 113 CYS A O 1
ATOM 893 N N . ARG A 1 114 ? -14.07 2.143 -18.672 1 95 114 ARG A N 1
ATOM 894 C CA . ARG A 1 114 ? -13.219 1.646 -19.766 1 95 114 ARG A CA 1
ATOM 895 C C . ARG A 1 114 ? -12.086 0.786 -19.219 1 95 114 ARG A C 1
ATOM 897 O O . ARG A 1 114 ? -11.633 0.988 -18.078 1 95 114 ARG A O 1
ATOM 904 N N . ALA A 1 115 ? -11.672 -0.149 -20.062 1 96.31 115 ALA A N 1
ATOM 905 C CA . ALA A 1 115 ? -10.5 -0.949 -19.734 1 96.31 115 ALA A CA 1
ATOM 906 C C . ALA A 1 115 ? -9.219 -0.117 -19.828 1 96.31 115 ALA A C 1
ATOM 908 O O . ALA A 1 115 ? -9 0.575 -20.828 1 96.31 115 ALA A O 1
ATOM 909 N N . VAL A 1 116 ? -8.453 -0.191 -18.812 1 97.5 116 VAL A N 1
ATOM 910 C CA . VAL A 1 116 ? -7.246 0.633 -18.828 1 97.5 116 VAL A CA 1
ATOM 911 C C . VAL A 1 116 ? -6.008 -0.257 -18.734 1 97.5 116 VAL A C 1
ATOM 913 O O . VAL A 1 116 ? -4.879 0.228 -18.812 1 97.5 116 VAL A O 1
ATOM 916 N N . GLY A 1 117 ? -6.176 -1.529 -18.531 1 97.44 117 GLY A N 1
ATOM 917 C CA . GLY A 1 117 ? -5.074 -2.471 -18.438 1 97.44 117 GLY A CA 1
ATOM 918 C C . GLY A 1 117 ? -5.523 -3.92 -18.438 1 97.44 117 GLY A C 1
ATOM 919 O O . GLY A 1 117 ? -6.719 -4.203 -18.344 1 97.44 117 GLY A O 1
ATOM 920 N N . ALA A 1 118 ? -4.602 -4.809 -18.594 1 97.19 118 ALA A N 1
ATOM 921 C CA . ALA A 1 118 ? -4.797 -6.258 -18.594 1 97.19 118 ALA A CA 1
ATOM 922 C C . ALA A 1 118 ? -3.529 -6.98 -18.156 1 97.19 118 ALA A C 1
ATOM 924 O O . ALA A 1 118 ? -2.438 -6.41 -18.188 1 97.19 118 ALA A O 1
ATOM 925 N N . ALA A 1 119 ? -3.746 -8.18 -17.719 1 97.38 119 ALA A N 1
ATOM 926 C CA . ALA A 1 119 ? -2.582 -8.984 -17.344 1 97.38 119 ALA A CA 1
ATOM 927 C C . ALA A 1 119 ? -2.887 -10.477 -17.453 1 97.38 119 ALA A C 1
ATOM 929 O O . ALA A 1 119 ? -4.047 -10.883 -17.406 1 97.38 119 ALA A O 1
ATOM 930 N N . THR A 1 120 ? -1.872 -11.227 -17.625 1 95.94 120 THR A N 1
ATOM 931 C CA . THR A 1 120 ? -1.942 -12.688 -17.562 1 95.94 120 THR A CA 1
ATOM 932 C C . THR A 1 120 ? -0.754 -13.25 -16.797 1 95.94 120 THR A C 1
ATOM 934 O O . THR A 1 120 ? 0.32 -12.648 -16.766 1 95.94 120 THR A O 1
ATOM 937 N N . SER A 1 121 ? -0.991 -14.312 -16.109 1 95.5 121 SER A N 1
ATOM 938 C CA . SER A 1 121 ? 0.057 -14.945 -15.312 1 95.5 121 SER A CA 1
ATOM 939 C C . SER A 1 121 ? -0.02 -16.469 -15.414 1 95.5 121 SER A C 1
ATOM 941 O O . SER A 1 121 ? -1.073 -17.016 -15.734 1 95.5 121 SER A O 1
ATOM 943 N N . ARG A 1 122 ? 1.065 -17.062 -15.195 1 93.81 122 ARG A N 1
ATOM 944 C CA . ARG A 1 122 ? 1.154 -18.516 -15.195 1 93.81 122 ARG A CA 1
ATOM 945 C C . ARG A 1 122 ? 1.593 -19.031 -13.836 1 93.81 122 ARG A C 1
ATOM 947 O O . ARG A 1 122 ? 2.52 -18.5 -13.227 1 93.81 122 ARG A O 1
ATOM 954 N N . TRP A 1 123 ? 0.926 -20.078 -13.406 1 93.94 123 TRP A N 1
ATOM 955 C CA . TRP A 1 123 ? 1.143 -20.672 -12.102 1 93.94 123 TRP A CA 1
ATOM 956 C C . TRP A 1 123 ? 1.389 -22.172 -12.219 1 93.94 123 TRP A C 1
ATOM 958 O O . TRP A 1 123 ? 0.758 -22.844 -13.039 1 93.94 123 TRP A O 1
ATOM 968 N N . VAL A 1 124 ? 2.268 -22.672 -11.406 1 93.94 124 VAL A N 1
ATOM 969 C CA . VAL A 1 124 ? 2.535 -24.094 -11.391 1 93.94 124 VAL A CA 1
ATOM 970 C C . VAL A 1 124 ? 2.387 -24.641 -9.977 1 93.94 124 VAL A C 1
ATOM 972 O O . VAL A 1 124 ? 2.768 -23.969 -9.008 1 93.94 124 VAL A O 1
ATOM 975 N N . ALA A 1 125 ? 1.775 -25.844 -9.891 1 93.75 125 ALA A N 1
ATOM 976 C CA . ALA A 1 125 ? 1.73 -26.531 -8.602 1 93.75 125 ALA A CA 1
ATOM 977 C C . ALA A 1 125 ? 3.1 -27.094 -8.234 1 93.75 125 ALA A C 1
ATOM 979 O O . ALA A 1 125 ? 3.764 -27.719 -9.062 1 93.75 125 ALA A O 1
ATOM 980 N N . PHE A 1 126 ? 3.453 -26.828 -7.012 1 92.19 126 PHE A N 1
ATOM 981 C CA . PHE A 1 126 ? 4.816 -27.125 -6.586 1 92.19 126 PHE A CA 1
ATOM 982 C C . PHE A 1 126 ? 4.824 -27.734 -5.188 1 92.19 126 PHE A C 1
ATOM 984 O O . PHE A 1 126 ? 4.098 -27.281 -4.301 1 92.19 126 PHE A O 1
ATOM 991 N N . ASP A 1 127 ? 5.555 -28.859 -5.059 1 92.5 127 ASP A N 1
ATOM 992 C CA . ASP A 1 127 ? 5.82 -29.422 -3.742 1 92.5 127 ASP A CA 1
ATOM 993 C C . ASP A 1 127 ? 6.988 -28.719 -3.061 1 92.5 127 ASP A C 1
ATOM 995 O O . ASP A 1 127 ? 8.141 -28.891 -3.461 1 92.5 127 ASP A O 1
ATOM 999 N N . VAL A 1 128 ? 6.715 -28.016 -2.041 1 84.94 128 VAL A N 1
ATOM 1000 C CA . VAL A 1 128 ? 7.703 -27.156 -1.398 1 84.94 128 VAL A CA 1
ATOM 1001 C C . VAL A 1 128 ? 8.75 -28 -0.683 1 84.94 128 VAL A C 1
ATOM 1003 O O . VAL A 1 128 ? 9.922 -27.641 -0.624 1 84.94 128 VAL A O 1
ATOM 1006 N N . ALA A 1 129 ? 8.359 -29.109 -0.117 1 88.44 129 ALA A N 1
ATOM 1007 C CA . ALA A 1 129 ? 9.273 -30 0.6 1 88.44 129 ALA A CA 1
ATOM 1008 C C . ALA A 1 129 ? 10.172 -30.75 -0.37 1 88.44 129 ALA A C 1
ATOM 1010 O O . ALA A 1 129 ? 11.383 -30.844 -0.162 1 88.44 129 ALA A O 1
ATOM 1011 N N . LYS A 1 130 ? 9.602 -31.25 -1.41 1 91.25 130 LYS A N 1
ATOM 1012 C CA . LYS A 1 130 ? 10.336 -32.062 -2.377 1 91.25 130 LYS A CA 1
ATOM 1013 C C . LYS A 1 130 ? 10.977 -31.188 -3.453 1 91.25 130 LYS A C 1
ATOM 1015 O O . LYS A 1 130 ? 11.797 -31.656 -4.238 1 91.25 130 LYS A O 1
ATOM 1020 N N . ARG A 1 131 ? 10.539 -30.016 -3.514 1 88.38 131 ARG A N 1
ATOM 1021 C CA . ARG A 1 131 ? 11.055 -29.016 -4.445 1 88.38 131 ARG A CA 1
ATOM 1022 C C . ARG A 1 131 ? 10.914 -29.484 -5.887 1 88.38 131 ARG A C 1
ATOM 1024 O O . ARG A 1 131 ? 11.883 -29.484 -6.648 1 88.38 131 ARG A O 1
ATOM 1031 N N . ARG A 1 132 ? 9.734 -29.859 -6.191 1 92 132 ARG A N 1
ATOM 1032 C CA . ARG A 1 132 ? 9.438 -30.281 -7.555 1 92 132 ARG A CA 1
ATOM 1033 C C . ARG A 1 132 ? 7.996 -29.953 -7.934 1 92 132 ARG A C 1
ATOM 1035 O O . ARG A 1 132 ? 7.137 -29.812 -7.059 1 92 132 ARG A O 1
ATOM 1042 N N . MET A 1 133 ? 7.773 -29.969 -9.227 1 92.31 133 MET A N 1
ATOM 1043 C CA . MET A 1 133 ? 6.43 -29.75 -9.758 1 92.31 133 MET A CA 1
ATOM 1044 C C . MET A 1 133 ? 5.539 -30.969 -9.492 1 92.31 133 MET A C 1
ATOM 1046 O O . MET A 1 133 ? 6.008 -32.094 -9.539 1 92.31 133 MET A O 1
ATOM 1050 N N . VAL A 1 134 ? 4.285 -30.672 -9.242 1 93.75 134 VAL A N 1
ATOM 1051 C CA . VAL A 1 134 ? 3.332 -31.75 -9 1 93.75 134 VAL A CA 1
ATOM 1052 C C . VAL A 1 134 ? 2.049 -31.5 -9.789 1 93.75 134 VAL A C 1
ATOM 1054 O O . VAL A 1 134 ? 1.828 -30.391 -10.281 1 93.75 134 VAL A O 1
ATOM 1057 N N . ARG A 1 135 ? 1.286 -32.562 -9.852 1 93.56 135 ARG A N 1
ATOM 1058 C CA . ARG A 1 135 ? -0.02 -32.406 -10.492 1 93.56 135 ARG A CA 1
ATOM 1059 C C . ARG A 1 135 ? -0.988 -31.656 -9.586 1 93.56 135 ARG A C 1
ATOM 1061 O O . ARG A 1 135 ? -0.994 -31.859 -8.367 1 93.56 135 ARG A O 1
ATOM 1068 N N . ILE A 1 136 ? -1.794 -30.797 -10.18 1 91.62 136 ILE A N 1
ATOM 1069 C CA . ILE A 1 136 ? -2.859 -30.125 -9.445 1 91.62 136 ILE A CA 1
ATOM 1070 C C . ILE A 1 136 ? -3.896 -31.141 -8.984 1 91.62 136 ILE A C 1
ATOM 1072 O O . ILE A 1 136 ? -4.398 -31.938 -9.789 1 91.62 136 ILE A O 1
ATOM 1076 N N . PRO A 1 137 ? -4.164 -31.094 -7.773 1 90.38 137 PRO A N 1
ATOM 1077 C CA . PRO A 1 137 ? -5.16 -32.062 -7.293 1 90.38 137 PRO A CA 1
ATOM 1078 C C . PRO A 1 137 ? -6.488 -31.953 -8.039 1 90.38 137 PRO A C 1
ATOM 1080 O O . PRO A 1 137 ? -6.926 -30.859 -8.391 1 90.38 137 PRO A O 1
ATOM 1083 N N . LYS A 1 138 ? -7.133 -33.125 -8.172 1 88.38 138 LYS A N 1
ATOM 1084 C CA . LYS A 1 138 ? -8.383 -33.188 -8.914 1 88.38 138 LYS A CA 1
ATOM 1085 C C . LYS A 1 138 ? -9.445 -32.281 -8.32 1 88.38 138 LYS A C 1
ATOM 1087 O O . LYS A 1 138 ? -10.164 -31.594 -9.047 1 88.38 138 LYS A O 1
ATOM 1092 N N . LYS A 1 139 ? -9.5 -32.25 -7.047 1 86.19 139 LYS A N 1
ATOM 1093 C CA . LYS A 1 139 ? -10.492 -31.422 -6.375 1 86.19 139 LYS A CA 1
ATOM 1094 C C . LYS A 1 139 ? -10.281 -29.953 -6.707 1 86.19 139 LYS A C 1
ATOM 1096 O O . LYS A 1 139 ? -11.242 -29.219 -6.922 1 86.19 139 LYS A O 1
ATOM 1101 N N . THR A 1 140 ? -9.023 -29.531 -6.707 1 86.12 140 THR A N 1
ATOM 1102 C CA . THR A 1 140 ? -8.695 -28.156 -7.043 1 86.12 140 THR A CA 1
ATOM 1103 C C . THR A 1 140 ? -9.117 -27.828 -8.469 1 86.12 140 THR A C 1
ATOM 1105 O O . THR A 1 140 ? -9.711 -26.781 -8.727 1 86.12 140 THR A O 1
ATOM 1108 N N . THR A 1 141 ? -8.852 -28.734 -9.352 1 86 141 THR A N 1
ATOM 1109 C CA . THR A 1 141 ? -9.234 -28.547 -10.75 1 86 141 THR A CA 1
ATOM 1110 C C . THR A 1 141 ? -10.75 -28.453 -10.891 1 86 141 THR A C 1
ATOM 1112 O O . THR A 1 141 ? -11.25 -27.594 -11.633 1 86 141 THR A O 1
ATOM 1115 N N . GLU A 1 142 ? -11.422 -29.266 -10.211 1 83.56 142 GLU A N 1
ATOM 1116 C CA . GLU A 1 142 ? -12.883 -29.266 -10.25 1 83.56 142 GLU A CA 1
ATOM 1117 C C . GLU A 1 142 ? -13.445 -27.969 -9.688 1 83.56 142 GLU A C 1
ATOM 1119 O O . GLU A 1 142 ? -14.414 -27.422 -10.227 1 83.56 142 GLU A O 1
ATOM 1124 N N . ASP A 1 143 ? -12.867 -27.547 -8.609 1 81 143 ASP A N 1
ATOM 1125 C CA . ASP A 1 143 ? -13.312 -26.297 -7.996 1 81 143 ASP A CA 1
ATOM 1126 C C . ASP A 1 143 ? -13.156 -25.125 -8.961 1 81 143 ASP A C 1
ATOM 1128 O O . ASP A 1 143 ? -14.039 -24.266 -9.047 1 81 143 ASP A O 1
ATOM 1132 N N . VAL A 1 144 ? -12.031 -25.125 -9.625 1 79.06 144 VAL A N 1
ATOM 1133 C CA . VAL A 1 144 ? -11.734 -24.031 -10.547 1 79.06 144 VAL A CA 1
ATOM 1134 C C . VAL A 1 144 ? -12.648 -24.125 -11.766 1 79.06 144 VAL A C 1
ATOM 1136 O O . VAL A 1 144 ? -13.156 -23.109 -12.25 1 79.06 144 VAL A O 1
ATOM 1139 N N . THR A 1 145 ? -12.844 -25.375 -12.281 1 73.88 145 THR A N 1
ATOM 1140 C CA . THR A 1 145 ? -13.633 -25.609 -13.484 1 73.88 145 THR A CA 1
ATOM 1141 C C . THR A 1 145 ? -15.117 -25.391 -13.203 1 73.88 145 THR A C 1
ATOM 1143 O O . THR A 1 145 ? -15.844 -24.859 -14.047 1 73.88 145 THR A O 1
ATOM 1146 N N . ASN A 1 146 ? -15.547 -25.984 -12.227 1 64.75 146 ASN A N 1
ATOM 1147 C CA . ASN A 1 146 ? -16.969 -25.875 -11.898 1 64.75 146 ASN A CA 1
ATOM 1148 C C . ASN A 1 146 ? -17.375 -24.438 -11.617 1 64.75 146 ASN A C 1
ATOM 1150 O O . ASN A 1 146 ? -18.531 -24.062 -11.82 1 64.75 146 ASN A O 1
ATOM 1154 N N . TYR A 1 147 ? -16.562 -23.875 -11.117 1 57.81 147 TYR A N 1
ATOM 1155 C CA . TYR A 1 147 ? -16.875 -22.469 -10.891 1 57.81 147 TYR A CA 1
ATOM 1156 C C . TYR A 1 147 ? -16.969 -21.703 -12.211 1 57.81 147 TYR A C 1
ATOM 1158 O O . TYR A 1 147 ? -17.641 -20.672 -12.289 1 57.81 147 TYR A O 1
ATOM 1166 N N . HIS A 1 148 ? -16.375 -22.281 -13.305 1 54.88 148 HIS A N 1
ATOM 1167 C CA . HIS A 1 148 ? -16.234 -21.594 -14.578 1 54.88 148 HIS A CA 1
ATOM 1168 C C . HIS A 1 148 ? -17.188 -22.156 -15.625 1 54.88 148 HIS A C 1
ATOM 1170 O O . HIS A 1 148 ? -16.859 -23.125 -16.312 1 54.88 148 HIS A O 1
ATOM 1176 N N . ALA A 1 149 ? -18.484 -21.938 -15.516 1 45.38 149 ALA A N 1
ATOM 1177 C CA . ALA A 1 149 ? -19.328 -22.453 -16.594 1 45.38 149 ALA A CA 1
ATOM 1178 C C . ALA A 1 149 ? -18.766 -22.047 -17.953 1 45.38 149 ALA A C 1
ATOM 1180 O O . ALA A 1 149 ? -19.031 -22.703 -18.969 1 45.38 149 ALA A O 1
ATOM 1181 N N . LEU A 1 150 ? -18.641 -20.75 -18.328 1 47.06 150 LEU A N 1
ATOM 1182 C CA . LEU A 1 150 ? -18.469 -20.234 -19.688 1 47.06 150 LEU A CA 1
ATOM 1183 C C . LEU A 1 150 ? -17 -20.172 -20.078 1 47.06 150 LEU A C 1
ATOM 1185 O O . LEU A 1 150 ? -16.125 -20.062 -19.203 1 47.06 150 LEU A O 1
ATOM 1189 N N . LEU A 1 151 ? -16.734 -20.594 -21.359 1 49.91 151 LEU A N 1
ATOM 1190 C CA . LEU A 1 151 ? -15.469 -20.594 -22.094 1 49.91 151 LEU A CA 1
ATOM 1191 C C . LEU A 1 151 ? -14.648 -19.344 -21.75 1 49.91 151 LEU A C 1
ATOM 1193 O O . LEU A 1 151 ? -15.18 -18.234 -21.703 1 49.91 151 LEU A O 1
ATOM 1197 N N . ASN A 1 152 ? -13.367 -19.531 -21.266 1 55.81 152 ASN A N 1
ATOM 1198 C CA . ASN A 1 152 ? -12.297 -18.703 -20.719 1 55.81 152 ASN A CA 1
ATOM 1199 C C . ASN A 1 152 ? -11.836 -17.656 -21.734 1 55.81 152 ASN A C 1
ATOM 1201 O O . ASN A 1 152 ? -11.461 -18 -22.859 1 55.81 152 ASN A O 1
ATOM 1205 N N . ASN A 1 153 ? -12.359 -16.469 -21.844 1 69.12 153 ASN A N 1
ATOM 1206 C CA . ASN A 1 153 ? -11.797 -15.312 -22.516 1 69.12 153 ASN A CA 1
ATOM 1207 C C . ASN A 1 153 ? -10.391 -15 -22 1 69.12 153 ASN A C 1
ATOM 1209 O O . ASN A 1 153 ? -10.188 -14.758 -20.812 1 69.12 153 ASN A O 1
ATOM 1213 N N . TYR A 1 154 ? -9.352 -15.531 -22.891 1 82.19 154 TYR A N 1
ATOM 1214 C CA . TYR A 1 154 ? -7.969 -15.125 -22.672 1 82.19 154 TYR A CA 1
ATOM 1215 C C . TYR A 1 154 ? -7.801 -13.633 -22.922 1 82.19 154 TYR A C 1
ATOM 1217 O O . TYR A 1 154 ? -7.891 -13.18 -24.078 1 82.19 154 TYR A O 1
ATOM 1225 N N . ILE A 1 155 ? -7.5 -12.969 -21.922 1 89.75 155 ILE A N 1
ATOM 1226 C CA . ILE A 1 155 ? -7.508 -11.516 -21.984 1 89.75 155 ILE A CA 1
ATOM 1227 C C . ILE A 1 155 ? -6.484 -11.039 -23.016 1 89.75 155 ILE A C 1
ATOM 1229 O O . ILE A 1 155 ? -6.68 -10.008 -23.672 1 89.75 155 ILE A O 1
ATOM 1233 N N . MET A 1 156 ? -5.367 -11.805 -23.188 1 88.75 156 MET A N 1
ATOM 1234 C CA . MET A 1 156 ? -4.336 -11.438 -24.156 1 88.75 156 MET A CA 1
ATOM 1235 C C . MET A 1 156 ? -4.582 -12.109 -25.5 1 88.75 156 MET A C 1
ATOM 1237 O O . MET A 1 156 ? -3.801 -11.93 -26.438 1 88.75 156 MET A O 1
ATOM 1241 N N . GLY A 1 157 ? -5.59 -12.828 -25.594 1 85.06 157 GLY A N 1
ATOM 1242 C CA . GLY A 1 157 ? -5.875 -13.586 -26.797 1 85.06 157 GLY A CA 1
ATOM 1243 C C . GLY A 1 157 ? -5.43 -15.031 -26.719 1 85.06 157 GLY A C 1
ATOM 1244 O O . GLY A 1 157 ? -4.523 -15.367 -25.953 1 85.06 157 GLY A O 1
ATOM 1245 N N . GLU A 1 158 ? -6 -15.875 -27.469 1 78.94 158 GLU A N 1
ATOM 1246 C CA . GLU A 1 158 ? -5.758 -17.312 -27.438 1 78.94 158 GLU A CA 1
ATOM 1247 C C . GLU A 1 158 ? -4.344 -17.641 -27.906 1 78.94 158 GLU A C 1
ATOM 1249 O O . GLU A 1 158 ? -3.734 -18.609 -27.422 1 78.94 158 GLU A O 1
ATOM 1254 N N . ASP A 1 159 ? -3.844 -16.766 -28.688 1 79.38 159 ASP A N 1
ATOM 1255 C CA . ASP A 1 159 ? -2.557 -17.047 -29.312 1 79.38 159 ASP A CA 1
ATOM 1256 C C . ASP A 1 159 ? -1.412 -16.391 -28.547 1 79.38 159 ASP A C 1
ATOM 1258 O O . ASP A 1 159 ? -0.254 -16.469 -28.953 1 79.38 159 ASP A O 1
ATOM 1262 N N . TYR A 1 160 ? -1.789 -15.898 -27.469 1 84.44 160 TYR A N 1
ATOM 1263 C CA . TYR A 1 160 ? -0.751 -15.18 -26.75 1 84.44 160 TYR A CA 1
ATOM 1264 C C . TYR A 1 160 ? 0.191 -16.141 -26.031 1 84.44 160 TYR A C 1
ATOM 1266 O O . TYR A 1 160 ? -0.255 -17.047 -25.328 1 84.44 160 TYR A O 1
ATOM 1274 N N . VAL A 1 161 ? 1.464 -15.984 -26.359 1 79.69 161 VAL A N 1
ATOM 1275 C CA . VAL A 1 161 ? 2.514 -16.719 -25.656 1 79.69 161 VAL A CA 1
ATOM 1276 C C . VAL A 1 161 ? 3.42 -15.758 -24.906 1 79.69 161 VAL A C 1
ATOM 1278 O O . VAL A 1 161 ? 3.924 -14.789 -25.484 1 79.69 161 VAL A O 1
ATOM 1281 N N . MET A 1 162 ? 3.562 -15.992 -23.641 1 82.75 162 MET A N 1
ATOM 1282 C CA . MET A 1 162 ? 4.461 -15.148 -22.859 1 82.75 162 MET A CA 1
ATOM 1283 C C . MET A 1 162 ? 5.898 -15.281 -23.359 1 82.75 162 MET A C 1
ATOM 1285 O O . MET A 1 162 ? 6.402 -16.391 -23.531 1 82.75 162 MET A O 1
ATOM 1289 N N . PRO A 1 163 ? 6.445 -14.141 -23.625 1 78.31 163 PRO A N 1
ATOM 1290 C CA . PRO A 1 163 ? 7.812 -14.195 -24.156 1 78.31 163 PRO A CA 1
ATOM 1291 C C . PRO A 1 163 ? 8.805 -14.773 -23.156 1 78.31 163 PRO A C 1
ATOM 1293 O O . PRO A 1 163 ? 8.656 -14.578 -21.938 1 78.31 163 PRO A O 1
ATOM 1296 N N . LYS A 1 164 ? 9.672 -15.586 -23.719 1 79.44 164 LYS A N 1
ATOM 1297 C CA . LYS A 1 164 ? 10.828 -15.969 -22.906 1 79.44 164 LYS A CA 1
ATOM 1298 C C . LYS A 1 164 ? 11.852 -14.844 -22.844 1 79.44 164 LYS A C 1
ATOM 1300 O O . LYS A 1 164 ? 12.289 -14.328 -23.875 1 79.44 164 LYS A O 1
ATOM 1305 N N . LEU A 1 165 ? 12.117 -14.445 -21.594 1 80.62 165 LEU A N 1
ATOM 1306 C CA . LEU A 1 165 ? 13.047 -13.336 -21.438 1 80.62 165 LEU A CA 1
ATOM 1307 C C . LEU A 1 165 ? 14.484 -13.789 -21.641 1 80.62 165 LEU A C 1
ATOM 1309 O O . LEU A 1 165 ? 14.844 -14.914 -21.266 1 80.62 165 LEU A O 1
ATOM 1313 N N . LEU A 1 166 ? 15.195 -12.891 -22.25 1 73.25 166 LEU A N 1
ATOM 1314 C CA . LEU A 1 166 ? 16.609 -13.172 -22.5 1 73.25 166 LEU A CA 1
ATOM 1315 C C . LEU A 1 166 ? 17.391 -13.227 -21.188 1 73.25 166 LEU A C 1
ATOM 1317 O O . LEU A 1 166 ? 17.156 -12.422 -20.297 1 73.25 166 LEU A O 1
ATOM 1321 N N . ASP A 1 167 ? 18.203 -14.25 -21.062 1 73.38 167 ASP A N 1
ATOM 1322 C CA . ASP A 1 167 ? 19.156 -14.289 -19.953 1 73.38 167 ASP A CA 1
ATOM 1323 C C . ASP A 1 167 ? 20.266 -13.25 -20.141 1 73.38 167 ASP A C 1
ATOM 1325 O O . ASP A 1 167 ? 21.125 -13.398 -21.016 1 73.38 167 ASP A O 1
ATOM 1329 N N . VAL A 1 168 ? 20.141 -12.172 -19.453 1 67.38 168 VAL A N 1
ATOM 1330 C CA . VAL A 1 168 ? 21.031 -11.031 -19.656 1 67.38 168 VAL A CA 1
ATOM 1331 C C . VAL A 1 168 ? 22.344 -11.273 -18.922 1 67.38 168 VAL A C 1
ATOM 1333 O O . VAL A 1 168 ? 23.281 -10.492 -19.047 1 67.38 168 VAL A O 1
ATOM 1336 N N . ARG A 1 169 ? 22.5 -12.273 -18.094 1 68.19 169 ARG A N 1
ATOM 1337 C CA . ARG A 1 169 ? 23.734 -12.555 -17.359 1 68.19 169 ARG A CA 1
ATOM 1338 C C . ARG A 1 169 ? 24.891 -12.797 -18.328 1 68.19 169 ARG A C 1
ATOM 1340 O O . ARG A 1 169 ? 26.062 -12.578 -17.969 1 68.19 169 ARG A O 1
ATOM 1347 N N . ASN A 1 170 ? 24.391 -13.164 -19.531 1 64.69 170 ASN A N 1
ATOM 1348 C CA . ASN A 1 170 ? 25.453 -13.531 -20.453 1 64.69 170 ASN A CA 1
ATOM 1349 C C . ASN A 1 170 ? 25.453 -12.648 -21.703 1 64.69 170 ASN A C 1
ATOM 1351 O O . ASN A 1 170 ? 25.969 -13.031 -22.75 1 64.69 170 ASN A O 1
ATOM 1355 N N . THR A 1 171 ? 24.766 -11.586 -21.469 1 64.81 171 THR A N 1
ATOM 1356 C CA . THR A 1 171 ? 24.672 -10.766 -22.672 1 64.81 171 THR A CA 1
ATOM 1357 C C . THR A 1 171 ? 25.703 -9.633 -22.625 1 64.81 171 THR A C 1
ATOM 1359 O O . THR A 1 171 ? 26.109 -9.203 -21.547 1 64.81 171 THR A O 1
ATOM 1362 N N . ASN A 1 172 ? 26.312 -9.32 -23.734 1 67.19 172 ASN A N 1
ATOM 1363 C CA . ASN A 1 172 ? 27.219 -8.195 -23.922 1 67.19 172 ASN A CA 1
ATOM 1364 C C . ASN A 1 172 ? 26.453 -6.883 -24.094 1 67.19 172 ASN A C 1
ATOM 1366 O O . ASN A 1 172 ? 27 -5.906 -24.625 1 67.19 172 ASN A O 1
ATOM 1370 N N . LEU A 1 173 ? 25.281 -6.91 -23.734 1 65.25 173 LEU A N 1
ATOM 1371 C CA . LEU A 1 173 ? 24.484 -5.695 -23.891 1 65.25 173 LEU A CA 1
ATOM 1372 C C . LEU A 1 173 ? 24.891 -4.645 -22.859 1 65.25 173 LEU A C 1
ATOM 1374 O O . LEU A 1 173 ? 25.266 -4.988 -21.734 1 65.25 173 LEU A O 1
ATOM 1378 N N . PRO A 1 174 ? 24.984 -3.473 -23.297 1 66.62 174 PRO A N 1
ATOM 1379 C CA . PRO A 1 174 ? 25.266 -2.428 -22.312 1 66.62 174 PRO A CA 1
ATOM 1380 C C . PRO A 1 174 ? 24.188 -2.34 -21.234 1 66.62 174 PRO A C 1
ATOM 1382 O O . PRO A 1 174 ? 23 -2.152 -21.547 1 66.62 174 PRO A O 1
ATOM 1385 N N . LEU A 1 175 ? 24.5 -2.885 -20.141 1 65.25 175 LEU A N 1
ATOM 1386 C CA . LEU A 1 175 ? 23.578 -2.822 -19.016 1 65.25 175 LEU A CA 1
ATOM 1387 C C . LEU A 1 175 ? 23.766 -1.524 -18.234 1 65.25 175 LEU A C 1
ATOM 1389 O O . LEU A 1 175 ? 24.859 -0.985 -18.156 1 65.25 175 LEU A O 1
ATOM 1393 N N . SER A 1 176 ? 22.625 -0.941 -17.969 1 65.94 176 SER A N 1
ATOM 1394 C CA . SER A 1 176 ? 22.688 0.213 -17.078 1 65.94 176 SER A CA 1
ATOM 1395 C C . SER A 1 176 ? 23.359 -0.147 -15.75 1 65.94 176 SER A C 1
ATOM 1397 O O . SER A 1 176 ? 23.516 -1.326 -15.43 1 65.94 176 SER A O 1
ATOM 1399 N N . GLN A 1 177 ? 23.859 0.821 -15.07 1 69.12 177 GLN A N 1
ATOM 1400 C CA . GLN A 1 177 ? 24.438 0.624 -13.75 1 69.12 177 GLN A CA 1
ATOM 1401 C C . GLN A 1 177 ? 23.469 -0.095 -12.82 1 69.12 177 GLN A C 1
ATOM 1403 O O . GLN A 1 177 ? 22.312 0.305 -12.688 1 69.12 177 GLN A O 1
ATOM 1408 N N . PRO A 1 178 ? 23.984 -1.183 -12.336 1 77.62 178 PRO A N 1
ATOM 1409 C CA . PRO A 1 178 ? 23.125 -1.969 -11.438 1 77.62 178 PRO A CA 1
ATOM 1410 C C . PRO A 1 178 ? 22.812 -1.242 -10.133 1 77.62 178 PRO A C 1
ATOM 1412 O O . PRO A 1 178 ? 23.656 -0.519 -9.609 1 77.62 178 PRO A O 1
ATOM 1415 N N . LYS A 1 179 ? 21.609 -1.213 -9.773 1 85.56 179 LYS A N 1
ATOM 1416 C CA . LYS A 1 179 ? 21.203 -0.805 -8.438 1 85.56 179 LYS A CA 1
ATOM 1417 C C . LYS A 1 179 ? 21 -2.016 -7.531 1 85.56 179 LYS A C 1
ATOM 1419 O O . LYS A 1 179 ? 20.406 -3.018 -7.941 1 85.56 179 LYS A O 1
ATOM 1424 N N . ALA A 1 180 ? 21.562 -1.892 -6.359 1 88.25 180 ALA A N 1
ATOM 1425 C CA . ALA A 1 180 ? 21.438 -2.992 -5.406 1 88.25 180 ALA A CA 1
ATOM 1426 C C . ALA A 1 180 ? 20.25 -2.783 -4.469 1 88.25 180 ALA A C 1
ATOM 1428 O O . ALA A 1 180 ? 20 -1.664 -4.016 1 88.25 180 ALA A O 1
ATOM 1429 N N . PHE A 1 181 ? 19.625 -3.836 -4.27 1 90.06 181 PHE A N 1
ATOM 1430 C CA . PHE A 1 181 ? 18.516 -3.854 -3.312 1 90.06 181 PHE A CA 1
ATOM 1431 C C . PHE A 1 181 ? 18.703 -4.973 -2.295 1 90.06 181 PHE A C 1
ATOM 1433 O O . PHE A 1 181 ? 19.328 -5.992 -2.594 1 90.06 181 PHE A O 1
ATOM 1440 N N . THR A 1 182 ? 18.25 -4.719 -1.106 1 89.31 182 THR A N 1
ATOM 1441 C CA . THR A 1 182 ? 18.234 -5.742 -0.067 1 89.31 182 THR A CA 1
ATOM 1442 C C . THR A 1 182 ? 16.797 -6.082 0.326 1 89.31 182 THR A C 1
ATOM 1444 O O . THR A 1 182 ? 15.953 -5.191 0.465 1 89.31 182 THR A O 1
ATOM 1447 N N . GLY A 1 183 ? 16.547 -7.379 0.394 1 91.38 183 GLY A N 1
ATOM 1448 C CA . GLY A 1 183 ? 15.266 -7.77 0.951 1 91.38 183 GLY A CA 1
ATOM 1449 C C . GLY A 1 183 ? 15.094 -7.348 2.398 1 91.38 183 GLY A C 1
ATOM 1450 O O . GLY A 1 183 ? 15.703 -7.926 3.297 1 91.38 183 GLY A O 1
ATOM 1451 N N . ASP A 1 184 ? 14.219 -6.395 2.623 1 90.94 184 ASP A N 1
ATOM 1452 C CA . ASP A 1 184 ? 13.945 -5.898 3.969 1 90.94 184 ASP A CA 1
ATOM 1453 C C . ASP A 1 184 ? 12.75 -6.613 4.59 1 90.94 184 ASP A C 1
ATOM 1455 O O . ASP A 1 184 ? 12.031 -7.344 3.9 1 90.94 184 ASP A O 1
ATOM 1459 N N . ARG A 1 185 ? 12.578 -6.395 5.836 1 90.12 185 ARG A N 1
ATOM 1460 C CA . ARG A 1 185 ? 11.523 -7.078 6.578 1 90.12 185 ARG A CA 1
ATOM 1461 C C . ARG A 1 185 ? 10.148 -6.734 6.023 1 90.12 185 ARG A C 1
ATOM 1463 O O . ARG A 1 185 ? 9.281 -7.602 5.902 1 90.12 185 ARG A O 1
ATOM 1470 N N . LEU A 1 186 ? 10 -5.527 5.641 1 89.19 186 LEU A N 1
ATOM 1471 C CA . LEU A 1 186 ? 8.688 -5.07 5.203 1 89.19 186 LEU A CA 1
ATOM 1472 C C . LEU A 1 186 ? 8.43 -5.457 3.75 1 89.19 186 LEU A C 1
ATOM 1474 O O . LEU A 1 186 ? 7.328 -5.258 3.236 1 89.19 186 LEU A O 1
ATOM 1478 N N . ASP A 1 187 ? 9.477 -6.051 3.107 1 92.94 187 ASP A N 1
ATOM 1479 C CA . ASP A 1 187 ? 9.312 -6.566 1.751 1 92.94 187 ASP A CA 1
ATOM 1480 C C . ASP A 1 187 ? 8.719 -7.973 1.764 1 92.94 187 ASP A C 1
ATOM 1482 O O . ASP A 1 187 ? 8.289 -8.477 0.727 1 92.94 187 ASP A O 1
ATOM 1486 N N . LEU A 1 188 ? 8.734 -8.562 2.918 1 92.12 188 LEU A N 1
ATOM 1487 C CA . LEU A 1 188 ? 8.344 -9.961 3.016 1 92.12 188 LEU A CA 1
ATOM 1488 C C . LEU A 1 188 ? 6.824 -10.094 3.084 1 92.12 188 LEU A C 1
ATOM 1490 O O . LEU A 1 188 ? 6.156 -9.289 3.74 1 92.12 188 LEU A O 1
ATOM 1494 N N . ASP A 1 189 ? 6.391 -11.109 2.406 1 90.38 189 ASP A N 1
ATOM 1495 C CA . ASP A 1 189 ? 4.965 -11.406 2.492 1 90.38 189 ASP A CA 1
ATOM 1496 C C . ASP A 1 189 ? 4.688 -12.445 3.582 1 90.38 189 ASP A C 1
ATOM 1498 O O . ASP A 1 189 ? 5.578 -12.781 4.359 1 90.38 189 ASP A O 1
ATOM 1502 N N . MET A 1 190 ? 3.443 -12.906 3.658 1 87.25 190 MET A N 1
ATOM 1503 C CA . MET A 1 190 ? 3.008 -13.797 4.73 1 87.25 190 MET A CA 1
ATOM 1504 C C . MET A 1 190 ? 3.672 -15.164 4.602 1 87.25 190 MET A C 1
ATOM 1506 O O . MET A 1 190 ? 3.6 -15.977 5.52 1 87.25 190 MET A O 1
ATOM 1510 N N . ASN A 1 191 ? 4.328 -15.461 3.443 1 83.62 191 ASN A N 1
ATOM 1511 C CA . ASN A 1 191 ? 5.062 -16.703 3.248 1 83.62 191 ASN A CA 1
ATOM 1512 C C . ASN A 1 191 ? 6.523 -16.562 3.666 1 83.62 191 ASN A C 1
ATOM 1514 O O . ASN A 1 191 ? 7.277 -17.547 3.648 1 83.62 191 ASN A O 1
ATOM 1518 N N . GLY A 1 192 ? 6.91 -15.367 4.016 1 87.56 192 GLY A N 1
ATOM 1519 C CA . GLY A 1 192 ? 8.258 -15.117 4.496 1 87.56 192 GLY A CA 1
ATOM 1520 C C . GLY A 1 192 ? 9.25 -14.828 3.383 1 87.56 192 GLY A C 1
ATOM 1521 O O . GLY A 1 192 ? 10.461 -14.789 3.615 1 87.56 192 GLY A O 1
ATOM 1522 N N . HIS A 1 193 ? 8.75 -14.68 2.189 1 90.69 193 HIS A N 1
ATOM 1523 C CA . HIS A 1 193 ? 9.57 -14.305 1.041 1 90.69 193 HIS A CA 1
ATOM 1524 C C . HIS A 1 193 ? 9.289 -12.875 0.607 1 90.69 193 HIS A C 1
ATOM 1526 O O . HIS A 1 193 ? 8.266 -12.289 0.984 1 90.69 193 HIS A O 1
ATOM 1532 N N . VAL A 1 194 ? 10.242 -12.367 -0.154 1 94.25 194 VAL A N 1
ATOM 1533 C CA . VAL A 1 194 ? 9.977 -11.062 -0.742 1 94.25 194 VAL A CA 1
ATOM 1534 C C . VAL A 1 194 ? 8.734 -11.133 -1.621 1 94.25 194 VAL A C 1
ATOM 1536 O O . VAL A 1 194 ? 8.617 -12.016 -2.475 1 94.25 194 VAL A O 1
ATOM 1539 N N . ASN A 1 195 ? 7.816 -10.289 -1.325 1 94.5 195 ASN A N 1
ATOM 1540 C CA . ASN A 1 195 ? 6.582 -10.227 -2.098 1 94.5 195 ASN A CA 1
ATOM 1541 C C . ASN A 1 195 ? 6.859 -9.977 -3.578 1 94.5 195 ASN A C 1
ATOM 1543 O O . ASN A 1 195 ? 7.703 -9.156 -3.93 1 94.5 195 ASN A O 1
ATOM 1547 N N . ASN A 1 196 ? 6.137 -10.656 -4.438 1 92.38 196 ASN A N 1
ATOM 1548 C CA . ASN A 1 196 ? 6.332 -10.562 -5.879 1 92.38 196 ASN A CA 1
ATOM 1549 C C . ASN A 1 196 ? 6.199 -9.125 -6.379 1 92.38 196 ASN A C 1
ATOM 1551 O O . ASN A 1 196 ? 6.867 -8.734 -7.336 1 92.38 196 ASN A O 1
ATOM 1555 N N . VAL A 1 197 ? 5.375 -8.344 -5.742 1 94.56 197 VAL A N 1
ATOM 1556 C CA . VAL A 1 197 ? 5.121 -6.98 -6.195 1 94.56 197 VAL A CA 1
ATOM 1557 C C . VAL A 1 197 ? 6.363 -6.121 -5.965 1 94.56 197 VAL A C 1
ATOM 1559 O O . VAL A 1 197 ? 6.586 -5.137 -6.676 1 94.56 197 VAL A O 1
ATOM 1562 N N . VAL A 1 198 ? 7.203 -6.508 -4.996 1 94.5 198 VAL A N 1
ATOM 1563 C CA . VAL A 1 198 ? 8.414 -5.766 -4.66 1 94.5 198 VAL A CA 1
ATOM 1564 C C . VAL A 1 198 ? 9.398 -5.824 -5.824 1 94.5 198 VAL A C 1
ATOM 1566 O O . VAL A 1 198 ? 10.109 -4.852 -6.098 1 94.5 198 VAL A O 1
ATOM 1569 N N . TYR A 1 199 ? 9.383 -6.922 -6.594 1 93.5 199 TYR A N 1
ATOM 1570 C CA . TYR A 1 199 ? 10.266 -7.047 -7.746 1 93.5 199 TYR A CA 1
ATOM 1571 C C . TYR A 1 199 ? 9.938 -6.008 -8.805 1 93.5 199 TYR A C 1
ATOM 1573 O O . TYR A 1 199 ? 10.828 -5.516 -9.508 1 93.5 199 TYR A O 1
ATOM 1581 N N . THR A 1 200 ? 8.656 -5.664 -8.945 1 91.62 200 THR A N 1
ATOM 1582 C CA . THR A 1 200 ? 8.266 -4.617 -9.875 1 91.62 200 THR A CA 1
ATOM 1583 C C . THR A 1 200 ? 8.906 -3.285 -9.5 1 91.62 200 THR A C 1
ATOM 1585 O O . THR A 1 200 ? 9.375 -2.543 -10.367 1 91.62 200 THR A O 1
ATOM 1588 N N . GLU A 1 201 ? 8.969 -3.061 -8.234 1 90.25 201 GLU A N 1
ATOM 1589 C CA . GLU A 1 201 ? 9.578 -1.836 -7.73 1 90.25 201 GLU A CA 1
ATOM 1590 C C . GLU A 1 201 ? 11.078 -1.812 -8.016 1 90.25 201 GLU A C 1
ATOM 1592 O O . GLU A 1 201 ? 11.609 -0.806 -8.492 1 90.25 201 GLU A O 1
ATOM 1597 N N . TRP A 1 202 ? 11.766 -2.9 -7.715 1 91.06 202 TRP A N 1
ATOM 1598 C CA . TRP A 1 202 ? 13.211 -2.973 -7.906 1 91.06 202 TRP A CA 1
ATOM 1599 C C . TRP A 1 202 ? 13.578 -2.781 -9.375 1 91.06 202 TRP A C 1
ATOM 1601 O O . TRP A 1 202 ? 14.508 -2.035 -9.695 1 91.06 202 TRP A O 1
ATOM 1611 N N . ILE A 1 203 ? 12.797 -3.396 -10.234 1 89.12 203 ILE A N 1
ATOM 1612 C CA . ILE A 1 203 ? 13.047 -3.293 -11.664 1 89.12 203 ILE A CA 1
ATOM 1613 C C . ILE A 1 203 ? 12.867 -1.846 -12.117 1 89.12 203 ILE A C 1
ATOM 1615 O O . ILE A 1 203 ? 13.703 -1.301 -12.836 1 89.12 203 ILE A O 1
ATOM 1619 N N . LEU A 1 204 ? 11.859 -1.23 -11.648 1 87.69 204 LEU A N 1
ATOM 1620 C CA . LEU A 1 204 ? 11.539 0.128 -12.078 1 87.69 204 LEU A CA 1
ATOM 1621 C C . LEU A 1 204 ? 12.578 1.117 -11.562 1 87.69 204 LEU A C 1
ATOM 1623 O O . LEU A 1 204 ? 12.914 2.086 -12.25 1 87.69 204 LEU A O 1
ATOM 1627 N N . GLU A 1 205 ? 13.031 0.896 -10.367 1 88.06 205 GLU A N 1
ATOM 1628 C CA . GLU A 1 205 ? 14.023 1.792 -9.773 1 88.06 205 GLU A CA 1
ATOM 1629 C C . GLU A 1 205 ? 15.344 1.729 -10.523 1 88.06 205 GLU A C 1
ATOM 1631 O O . GLU A 1 205 ? 16.172 2.641 -10.422 1 88.06 205 GLU A O 1
ATOM 1636 N N . SER A 1 206 ? 15.547 0.661 -11.219 1 84.88 206 SER A N 1
ATOM 1637 C CA . SER A 1 206 ? 16.797 0.485 -11.945 1 84.88 206 SER A CA 1
ATOM 1638 C C . SER A 1 206 ? 16.75 1.15 -13.32 1 84.88 206 SER A C 1
ATOM 1640 O O . SER A 1 206 ? 17.766 1.274 -14 1 84.88 206 SER A O 1
ATOM 1642 N N . VAL A 1 207 ? 15.578 1.569 -13.742 1 85.44 207 VAL A N 1
ATOM 1643 C CA . VAL A 1 207 ? 15.398 2.262 -15.016 1 85.44 207 VAL A CA 1
ATOM 1644 C C . VAL A 1 207 ? 16.016 3.654 -14.938 1 85.44 207 VAL A C 1
ATOM 1646 O O . VAL A 1 207 ? 15.828 4.375 -13.953 1 85.44 207 VAL A O 1
ATOM 1649 N N . PRO A 1 208 ? 16.734 4.039 -15.93 1 83.25 208 PRO A N 1
ATOM 1650 C CA . PRO A 1 208 ? 17.328 5.383 -15.945 1 83.25 208 PRO A CA 1
ATOM 1651 C C . PRO A 1 208 ? 16.281 6.484 -15.766 1 83.25 208 PRO A C 1
ATOM 1653 O O . PRO A 1 208 ? 15.148 6.348 -16.219 1 83.25 208 PRO A O 1
ATOM 1656 N N . VAL A 1 209 ? 16.734 7.547 -15.18 1 81.88 209 VAL A N 1
ATOM 1657 C CA . VAL A 1 209 ? 15.859 8.641 -14.758 1 81.88 209 VAL A CA 1
ATOM 1658 C C . VAL A 1 209 ? 15.164 9.242 -15.969 1 81.88 209 VAL A C 1
ATOM 1660 O O . VAL A 1 209 ? 13.992 9.609 -15.898 1 81.88 209 VAL A O 1
ATOM 1663 N N . ASP A 1 210 ? 15.875 9.383 -17.078 1 84.56 210 ASP A N 1
ATOM 1664 C CA . ASP A 1 210 ? 15.305 10 -18.281 1 84.56 210 ASP A CA 1
ATOM 1665 C C . ASP A 1 210 ? 14.148 9.164 -18.812 1 84.56 210 ASP A C 1
ATOM 1667 O O . ASP A 1 210 ? 13.148 9.711 -19.297 1 84.56 210 ASP A O 1
ATOM 1671 N N . MET A 1 211 ? 14.289 7.867 -18.703 1 84 211 MET A N 1
ATOM 1672 C CA . MET A 1 211 ? 13.211 6.984 -19.141 1 84 211 MET A CA 1
ATOM 1673 C C . MET A 1 211 ? 12 7.105 -18.234 1 84 211 MET A C 1
ATOM 1675 O O . MET A 1 211 ? 10.859 7.098 -18.703 1 84 211 MET A O 1
ATOM 1679 N N . TRP A 1 212 ? 12.273 7.352 -17.047 1 81.44 212 TRP A N 1
ATOM 1680 C CA . TRP A 1 212 ? 11.211 7.453 -16.047 1 81.44 212 TRP A CA 1
ATOM 1681 C C . TRP A 1 212 ? 10.438 8.758 -16.203 1 81.44 212 TRP A C 1
ATOM 1683 O O . TRP A 1 212 ? 9.211 8.766 -16.094 1 81.44 212 TRP A O 1
ATOM 1693 N N . THR A 1 213 ? 11.117 9.781 -16.484 1 82.56 213 THR A N 1
ATOM 1694 C CA . THR A 1 2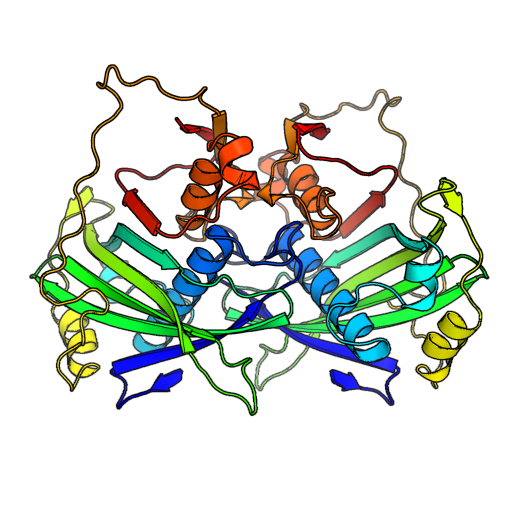13 ? 10.508 11.109 -16.531 1 82.56 213 THR A CA 1
ATOM 1695 C C . THR A 1 213 ? 9.82 11.352 -17.875 1 82.56 213 THR A C 1
ATOM 1697 O O . THR A 1 213 ? 8.781 12.008 -17.922 1 82.56 213 THR A O 1
ATOM 1700 N N . ASP A 1 214 ? 10.32 10.719 -18.891 1 87.88 214 ASP A N 1
ATOM 1701 C CA . ASP A 1 214 ? 9.891 11.102 -20.234 1 87.88 214 ASP A CA 1
ATOM 1702 C C . ASP A 1 214 ? 8.898 10.086 -20.812 1 87.88 214 ASP A C 1
ATOM 1704 O O . ASP A 1 214 ? 8.234 10.352 -21.812 1 87.88 214 ASP A O 1
ATOM 1708 N N . TYR A 1 215 ? 8.828 8.93 -20.156 1 88.81 215 TYR A N 1
ATOM 1709 C CA . TYR A 1 215 ? 7.98 7.867 -20.688 1 88.81 215 TYR A CA 1
ATOM 1710 C C . TYR A 1 215 ? 7.109 7.273 -19.578 1 88.81 215 TYR A C 1
ATOM 1712 O O . TYR A 1 215 ? 7.355 7.504 -18.391 1 88.81 215 TYR A O 1
ATOM 1720 N N . GLN A 1 216 ? 6.082 6.621 -20.078 1 89.5 216 GLN A N 1
ATOM 1721 C CA . GLN A 1 216 ? 5.242 5.84 -19.172 1 89.5 216 GLN A CA 1
ATOM 1722 C C . GLN A 1 216 ? 5.344 4.348 -19.484 1 89.5 216 GLN A C 1
ATOM 1724 O O . GLN A 1 216 ? 5.238 3.943 -20.641 1 89.5 216 GLN A O 1
ATOM 1729 N N . LEU A 1 217 ? 5.621 3.578 -18.5 1 93.06 217 LEU A N 1
ATOM 1730 C CA . LEU A 1 217 ? 5.719 2.137 -18.703 1 93.06 217 LEU A CA 1
ATOM 1731 C C . LEU A 1 217 ? 4.371 1.552 -19.109 1 93.06 217 LEU A C 1
ATOM 1733 O O . LEU A 1 217 ? 3.369 1.742 -18.422 1 93.06 217 LEU A O 1
ATOM 1737 N N . CYS A 1 218 ? 4.344 0.837 -20.203 1 94.94 218 CYS A N 1
ATOM 1738 C CA . CYS A 1 218 ? 3.078 0.315 -20.719 1 94.94 218 CYS A CA 1
ATOM 1739 C C . CYS A 1 218 ? 3 -1.196 -20.531 1 94.94 218 CYS A C 1
ATOM 1741 O O . CYS A 1 218 ? 1.909 -1.755 -20.406 1 94.94 218 CYS A O 1
ATOM 1743 N N . GLU A 1 219 ? 4.141 -1.798 -20.578 1 94.56 219 GLU A N 1
ATOM 1744 C CA . GLU A 1 219 ? 4.164 -3.256 -20.5 1 94.56 219 GLU A CA 1
ATOM 1745 C C . GLU A 1 219 ? 5.309 -3.744 -19.609 1 94.56 219 GLU A C 1
ATOM 1747 O O . GLU A 1 219 ? 6.406 -3.182 -19.641 1 94.56 219 GLU A O 1
ATOM 1752 N N . LEU A 1 220 ? 5.035 -4.773 -18.859 1 94.44 220 LEU A N 1
ATOM 1753 C CA . LEU A 1 220 ? 6.039 -5.418 -18.016 1 94.44 220 LEU A CA 1
ATOM 1754 C C . LEU A 1 220 ? 5.922 -6.938 -18.094 1 94.44 220 LEU A C 1
ATOM 1756 O O . LEU A 1 220 ? 4.836 -7.492 -17.906 1 94.44 220 LEU A O 1
ATOM 1760 N N . ASP A 1 221 ? 7.016 -7.582 -18.453 1 93.81 221 ASP A N 1
ATOM 1761 C CA . ASP A 1 221 ? 7.125 -9.039 -18.422 1 93.81 221 ASP A CA 1
ATOM 1762 C C . ASP A 1 221 ? 8.078 -9.492 -17.312 1 93.81 221 ASP A C 1
ATOM 1764 O O . ASP A 1 221 ? 9.219 -9.023 -17.234 1 93.81 221 ASP A O 1
ATOM 1768 N N . ILE A 1 222 ? 7.59 -10.391 -16.531 1 93.69 222 ILE A N 1
ATOM 1769 C CA . ILE A 1 222 ? 8.422 -10.898 -15.445 1 93.69 222 ILE A CA 1
ATOM 1770 C C . ILE A 1 222 ? 8.453 -12.422 -15.484 1 93.69 222 ILE A C 1
ATOM 1772 O O . ILE A 1 222 ? 7.406 -13.062 -15.617 1 93.69 222 ILE A O 1
ATOM 1776 N N . GLU A 1 223 ? 9.602 -12.945 -15.375 1 93.31 223 GLU A N 1
ATOM 1777 C CA . GLU A 1 223 ? 9.797 -14.367 -15.109 1 93.31 223 GLU A CA 1
ATOM 1778 C C . GLU A 1 223 ? 10.359 -14.594 -13.703 1 93.31 223 GLU A C 1
ATOM 1780 O O . GLU A 1 223 ? 11.414 -14.062 -13.359 1 93.31 223 GLU A O 1
ATOM 1785 N N . PHE A 1 224 ? 9.648 -15.32 -12.93 1 92 224 PHE A N 1
ATOM 1786 C CA . PHE A 1 224 ? 10.094 -15.625 -11.57 1 92 224 PHE A CA 1
ATOM 1787 C C . PHE A 1 224 ? 10.875 -16.938 -11.539 1 92 224 PHE A C 1
ATOM 1789 O O . PHE A 1 224 ? 10.32 -18 -11.805 1 92 224 PHE A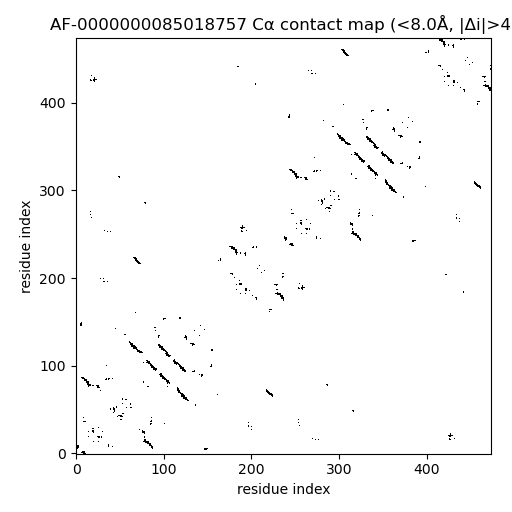 O 1
ATOM 1796 N N . LYS A 1 225 ? 12.109 -16.844 -11.172 1 87.81 225 LYS A N 1
ATOM 1797 C CA . LYS A 1 225 ? 12.984 -18.016 -11.227 1 87.81 225 LYS A CA 1
ATOM 1798 C C . LYS A 1 225 ? 13.289 -18.531 -9.828 1 87.81 225 LYS A C 1
ATOM 1800 O O . LYS A 1 225 ? 13.398 -19.75 -9.625 1 87.81 225 LYS A O 1
ATOM 1805 N N . SER A 1 226 ? 13.43 -17.625 -8.891 1 86.31 226 SER A N 1
ATOM 1806 C CA . SER A 1 226 ? 13.75 -18.016 -7.523 1 86.31 226 SER A CA 1
ATOM 1807 C C . SER A 1 226 ? 13.227 -17 -6.52 1 86.31 226 SER A C 1
ATOM 1809 O O . SER A 1 226 ? 13.07 -15.82 -6.848 1 86.31 226 SER A O 1
ATOM 1811 N N . GLU A 1 227 ? 13.047 -17.5 -5.332 1 85.88 227 GLU A N 1
ATOM 1812 C CA . GLU A 1 227 ? 12.602 -16.609 -4.262 1 85.88 227 GLU A CA 1
ATOM 1813 C C . GLU A 1 227 ? 13.781 -15.859 -3.645 1 85.88 227 GLU A C 1
ATOM 1815 O O . GLU A 1 227 ? 14.922 -16.312 -3.705 1 85.88 227 GLU A O 1
ATOM 1820 N N . CYS A 1 228 ? 13.453 -14.641 -3.137 1 89.81 228 CYS A N 1
ATOM 1821 C CA . CYS A 1 228 ? 14.375 -13.836 -2.334 1 89.81 228 CYS A CA 1
ATOM 1822 C C . CYS A 1 228 ? 13.891 -13.727 -0.895 1 89.81 228 CYS A C 1
ATOM 1824 O O . CYS A 1 228 ? 12.68 -13.664 -0.645 1 89.81 228 CYS A O 1
ATOM 1826 N N . GLY A 1 229 ? 14.852 -13.828 0.063 1 90.62 229 GLY A N 1
ATOM 1827 C CA . GLY A 1 229 ? 14.5 -13.703 1.47 1 90.62 229 GLY A CA 1
ATOM 1828 C C . GLY A 1 229 ? 15.094 -12.469 2.121 1 90.62 229 GLY A C 1
ATOM 1829 O O . GLY A 1 229 ? 15.703 -11.641 1.447 1 90.62 229 GLY A O 1
ATOM 1830 N N . TYR A 1 230 ? 14.82 -12.43 3.41 1 89.38 230 TYR A N 1
ATOM 1831 C CA . TYR A 1 230 ? 15.336 -11.32 4.199 1 89.38 230 TYR A CA 1
ATOM 1832 C C . TYR A 1 230 ? 16.859 -11.258 4.129 1 89.38 230 TYR A C 1
ATOM 1834 O O . TYR A 1 230 ? 17.531 -12.273 4.305 1 89.38 230 TYR A O 1
ATOM 1842 N N . GLY A 1 231 ? 17.375 -10.078 3.791 1 89.25 231 GLY A N 1
ATOM 1843 C CA . GLY A 1 231 ? 18.812 -9.867 3.803 1 89.25 231 GLY A CA 1
ATOM 1844 C C . GLY A 1 231 ? 19.469 -10.211 2.48 1 89.25 231 GLY A C 1
ATOM 1845 O O . GLY A 1 231 ? 20.625 -9.836 2.244 1 89.25 231 GLY A O 1
ATOM 1846 N N . ASP A 1 232 ? 18.797 -10.93 1.576 1 91.88 232 ASP A N 1
ATOM 1847 C CA . ASP A 1 232 ? 19.359 -11.203 0.253 1 91.88 232 ASP A CA 1
ATOM 1848 C C . ASP A 1 232 ? 19.625 -9.906 -0.507 1 91.88 232 ASP A C 1
ATOM 1850 O O . ASP A 1 232 ? 18.812 -8.969 -0.452 1 91.88 232 ASP A O 1
ATOM 1854 N N . VAL A 1 233 ? 20.766 -9.859 -1.1 1 89.94 233 VAL A N 1
ATOM 1855 C CA . VAL A 1 233 ? 21.109 -8.695 -1.899 1 89.94 233 VAL A CA 1
ATOM 1856 C C . VAL A 1 233 ? 20.875 -8.992 -3.379 1 89.94 233 VAL A C 1
ATOM 1858 O O . VAL A 1 233 ? 21.375 -9.992 -3.9 1 89.94 233 VAL A O 1
ATOM 1861 N N . ILE A 1 234 ? 20.141 -8.164 -4.027 1 86.56 234 ILE A N 1
ATOM 1862 C CA . ILE A 1 234 ? 19.75 -8.352 -5.422 1 86.56 234 ILE A CA 1
ATOM 1863 C C . ILE A 1 234 ? 20.25 -7.164 -6.254 1 86.56 234 ILE A C 1
ATOM 1865 O O . ILE A 1 234 ? 20.094 -6.012 -5.848 1 86.56 234 ILE A O 1
ATOM 1869 N N . ALA A 1 235 ? 20.828 -7.457 -7.355 1 83.06 235 ALA A N 1
ATOM 1870 C CA . ALA A 1 235 ? 21.219 -6.422 -8.312 1 83.06 235 ALA A CA 1
ATOM 1871 C C . ALA A 1 235 ? 20.203 -6.312 -9.445 1 83.06 235 ALA A C 1
ATOM 1873 O O . ALA A 1 235 ? 19.953 -7.289 -10.156 1 83.06 235 ALA A O 1
ATOM 1874 N N . ALA A 1 236 ? 19.656 -5.215 -9.555 1 81.25 236 ALA A N 1
ATOM 1875 C CA . ALA A 1 236 ? 18.797 -4.934 -10.703 1 81.25 236 ALA A CA 1
ATOM 1876 C C . ALA A 1 236 ? 19.594 -4.27 -11.828 1 81.25 236 ALA A C 1
ATOM 1878 O O . ALA A 1 236 ? 20.25 -3.252 -11.609 1 81.25 236 ALA A O 1
ATOM 1879 N N . VAL A 1 237 ? 19.516 -4.848 -12.992 1 78.25 237 VAL A N 1
ATOM 1880 C CA . VAL A 1 237 ? 20.328 -4.371 -14.109 1 78.25 237 VAL A CA 1
ATOM 1881 C C . VAL A 1 237 ? 19.422 -3.975 -15.273 1 78.25 237 VAL A C 1
ATOM 1883 O O . VAL A 1 237 ? 18.359 -4.57 -15.469 1 78.25 237 VAL A O 1
ATOM 1886 N N . ALA B 1 1 ? -16.641 9.125 5.086 1 87.62 1 ALA B N 1
ATOM 1887 C CA . ALA B 1 1 ? -17.875 9.859 5.344 1 87.62 1 ALA B CA 1
ATOM 1888 C C . ALA B 1 1 ? -17.734 10.766 6.566 1 87.62 1 ALA B C 1
ATOM 1890 O O . ALA B 1 1 ? -16.953 10.469 7.477 1 87.62 1 ALA B O 1
ATOM 1891 N N . LEU B 1 2 ? -18.406 11.852 6.488 1 82.69 2 LEU B N 1
ATOM 1892 C CA . LEU B 1 2 ? -18.484 12.703 7.672 1 82.69 2 LEU B CA 1
ATOM 1893 C C . LEU B 1 2 ? -19.547 12.195 8.641 1 82.69 2 LEU B C 1
ATOM 1895 O O . LEU B 1 2 ? -20.688 11.945 8.242 1 82.69 2 LEU B O 1
ATOM 1899 N N . ILE B 1 3 ? -19.172 12.008 9.852 1 84.31 3 ILE B N 1
ATOM 1900 C CA . ILE B 1 3 ? -20.094 11.516 10.875 1 84.31 3 ILE B CA 1
ATOM 1901 C C . ILE B 1 3 ? -20.078 12.453 12.078 1 84.31 3 ILE B C 1
ATOM 1903 O O . ILE B 1 3 ? -19.328 13.438 12.094 1 84.31 3 ILE B O 1
ATOM 1907 N N . GLU B 1 4 ? -20.984 12.094 13.094 1 82.38 4 GLU B N 1
ATOM 1908 C CA . GLU B 1 4 ? -21.078 12.898 14.305 1 82.38 4 GLU B CA 1
ATOM 1909 C C . GLU B 1 4 ? -21.25 14.383 13.977 1 82.38 4 GLU B C 1
ATOM 1911 O O . GLU B 1 4 ? -20.469 15.219 14.445 1 82.38 4 GLU B O 1
ATOM 1916 N N . ASP B 1 5 ? -22.141 14.719 13.141 1 78.31 5 ASP B N 1
ATOM 1917 C CA . ASP B 1 5 ? -22.531 16.062 12.75 1 78.31 5 ASP B CA 1
ATOM 1918 C C . ASP B 1 5 ? -21.375 16.781 12.023 1 78.31 5 ASP B C 1
ATOM 1920 O O . ASP B 1 5 ? -21.109 17.953 12.289 1 78.31 5 ASP B O 1
ATOM 1924 N N . GLY B 1 6 ? -20.547 15.891 11.281 1 76.31 6 GLY B N 1
ATOM 1925 C CA . GLY B 1 6 ? -19.5 16.438 10.422 1 76.31 6 GLY B CA 1
ATOM 1926 C C . GLY B 1 6 ? -18.188 16.641 11.141 1 76.31 6 GLY B C 1
ATOM 1927 O O . GLY B 1 6 ? -17.203 17.062 10.531 1 76.31 6 GLY B O 1
ATOM 1928 N N . ARG B 1 7 ? -18.062 16.281 12.375 1 79.38 7 ARG B N 1
ATOM 1929 C CA . ARG B 1 7 ? -16.891 16.531 13.188 1 79.38 7 ARG B CA 1
ATOM 1930 C C . ARG B 1 7 ? -15.789 15.508 12.906 1 79.38 7 ARG B C 1
ATOM 1932 O O . ARG B 1 7 ? -14.602 15.812 13.047 1 79.38 7 ARG B O 1
ATOM 1939 N N . VAL B 1 8 ? -16.344 14.438 12.602 1 90.44 8 VAL B N 1
ATOM 1940 C CA . VAL B 1 8 ? -15.414 13.32 12.422 1 90.44 8 VAL B CA 1
ATOM 1941 C C . VAL B 1 8 ? -15.547 12.758 11 1 90.44 8 VAL B C 1
ATOM 1943 O O . VAL B 1 8 ? -16.656 12.625 10.484 1 90.44 8 VAL B O 1
ATOM 1946 N N . PHE B 1 9 ? -14.445 12.602 10.406 1 93.69 9 PHE B N 1
ATOM 1947 C CA . PHE B 1 9 ? -14.406 11.891 9.133 1 93.69 9 PHE B CA 1
ATOM 1948 C C . PHE B 1 9 ? -14.031 10.43 9.336 1 93.69 9 PHE B C 1
ATOM 1950 O O . PHE B 1 9 ? -13.086 10.125 10.07 1 93.69 9 PHE B O 1
ATOM 1957 N N . SER B 1 10 ? -14.805 9.578 8.703 1 95.75 10 SER B N 1
ATOM 1958 C CA . SER B 1 10 ? -14.602 8.141 8.898 1 95.75 10 SER B CA 1
ATOM 1959 C C . SER B 1 10 ? -14.469 7.418 7.559 1 95.75 10 SER B C 1
ATOM 1961 O O . SER B 1 10 ? -15.188 7.734 6.609 1 95.75 10 SER B O 1
ATOM 1963 N N . GLU B 1 11 ? -13.562 6.512 7.543 1 96.56 11 GLU B N 1
ATOM 1964 C CA . GLU B 1 11 ? -13.352 5.688 6.359 1 96.56 11 GLU B CA 1
ATOM 1965 C C . GLU B 1 11 ? -12.953 4.262 6.742 1 96.56 11 GLU B C 1
ATOM 1967 O O . GLU B 1 11 ? -12.203 4.059 7.699 1 96.56 11 GLU B O 1
ATOM 1972 N N . ILE B 1 12 ? -13.438 3.287 5.949 1 96.38 12 ILE B N 1
ATOM 1973 C CA . ILE B 1 12 ? -13.125 1.883 6.191 1 96.38 12 ILE B CA 1
ATOM 1974 C C . ILE B 1 12 ? -12.047 1.421 5.215 1 96.38 12 ILE B C 1
ATOM 1976 O O . ILE B 1 12 ? -12.156 1.65 4.008 1 96.38 12 ILE B O 1
ATOM 1980 N N . PHE B 1 13 ? -11.031 0.798 5.762 1 96.19 13 PHE B N 1
ATOM 1981 C CA . PHE B 1 13 ? -9.914 0.291 4.973 1 96.19 13 PHE B CA 1
ATOM 1982 C C . PHE B 1 13 ? -9.797 -1.223 5.113 1 96.19 13 PHE B C 1
ATOM 1984 O O . PHE B 1 13 ? -9.562 -1.733 6.211 1 96.19 13 PHE B O 1
ATOM 1991 N N . PRO B 1 14 ? -9.969 -1.938 3.996 1 93.75 14 PRO B N 1
ATOM 1992 C CA . PRO B 1 14 ? -9.562 -3.342 4.066 1 93.75 14 PRO B CA 1
ATOM 1993 C C . PRO B 1 14 ? -8.047 -3.512 4.129 1 93.75 14 PRO B C 1
ATOM 1995 O O . PRO B 1 14 ? -7.312 -2.811 3.428 1 93.75 14 PRO B O 1
ATOM 1998 N N . VAL B 1 15 ? -7.59 -4.395 5.004 1 95.12 15 VAL B N 1
ATOM 1999 C CA . VAL B 1 15 ? -6.164 -4.715 5.051 1 95.12 15 VAL B CA 1
ATOM 2000 C C . VAL B 1 15 ? -5.805 -5.645 3.895 1 95.12 15 VAL B C 1
ATOM 2002 O O . VAL B 1 15 ? -6.352 -6.746 3.785 1 95.12 15 VAL B O 1
ATOM 2005 N N . ARG B 1 16 ? -4.844 -5.191 3.088 1 95 16 ARG B N 1
ATOM 2006 C CA . ARG B 1 16 ? -4.488 -5.926 1.878 1 95 16 ARG B CA 1
ATOM 2007 C C . ARG B 1 16 ? -3.297 -6.844 2.125 1 95 16 ARG B C 1
ATOM 2009 O O . ARG B 1 16 ? -2.584 -6.691 3.119 1 95 16 ARG B O 1
ATOM 2016 N N . PHE B 1 17 ? -3.117 -7.766 1.2 1 94 17 PHE B N 1
ATOM 2017 C CA . PHE B 1 17 ? -2.098 -8.805 1.294 1 94 17 PHE B CA 1
ATOM 2018 C C . PHE B 1 17 ? -0.708 -8.188 1.409 1 94 17 PHE B C 1
ATOM 2020 O O . PHE B 1 17 ? 0.104 -8.625 2.229 1 94 17 PHE B O 1
ATOM 2027 N N . ASP B 1 18 ? -0.453 -7.133 0.65 1 93.88 18 ASP B N 1
ATOM 2028 C CA . ASP B 1 18 ? 0.886 -6.551 0.62 1 93.88 18 ASP B CA 1
ATOM 2029 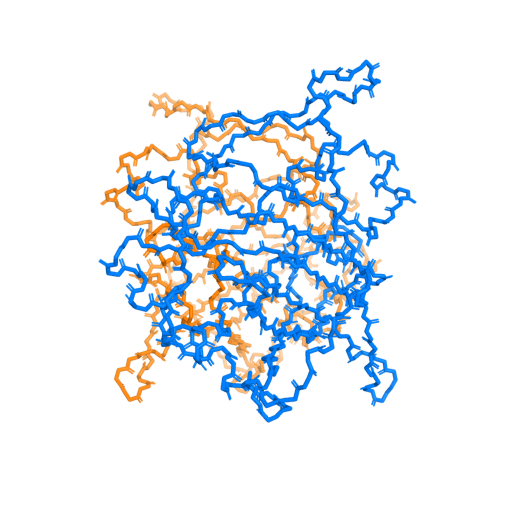C C . ASP B 1 18 ? 1.083 -5.562 1.767 1 93.88 18 ASP B C 1
ATOM 2031 O O . ASP B 1 18 ? 2.109 -4.883 1.837 1 93.88 18 ASP B O 1
ATOM 2035 N N . GLU B 1 19 ? 0.087 -5.559 2.648 1 95.19 19 GLU B N 1
ATOM 2036 C CA . GLU B 1 19 ? 0.132 -4.625 3.77 1 95.19 19 GLU B CA 1
ATOM 2037 C C . GLU B 1 19 ? 0.364 -5.355 5.09 1 95.19 19 GLU B C 1
ATOM 2039 O O . GLU B 1 19 ? 0.233 -4.766 6.164 1 95.19 19 GLU B O 1
ATOM 2044 N N . VAL B 1 20 ? 0.671 -6.617 5 1 93.62 20 VAL B N 1
ATOM 2045 C CA . VAL B 1 20 ? 0.925 -7.414 6.195 1 93.62 20 VAL B CA 1
ATOM 2046 C C . VAL B 1 20 ? 2.268 -8.133 6.062 1 93.62 20 VAL B C 1
ATOM 2048 O O . VAL B 1 20 ? 2.809 -8.25 4.961 1 93.62 20 VAL B O 1
ATOM 2051 N N . GLY B 1 21 ? 2.834 -8.523 7.184 1 89.81 21 GLY B N 1
ATOM 2052 C CA . GLY B 1 21 ? 4.078 -9.281 7.203 1 89.81 21 GLY B CA 1
ATOM 2053 C C . GLY B 1 21 ? 3.863 -10.773 7.352 1 89.81 21 GLY B C 1
ATOM 2054 O O . GLY B 1 21 ? 2.748 -11.273 7.172 1 89.81 21 GLY B O 1
ATOM 2055 N N . PRO B 1 22 ? 4.984 -11.461 7.609 1 89.69 22 PRO B N 1
ATOM 2056 C CA . PRO B 1 22 ? 4.941 -12.922 7.719 1 89.69 22 PRO B CA 1
ATOM 2057 C C . PRO B 1 22 ? 3.98 -13.406 8.805 1 89.69 22 PRO B C 1
ATOM 2059 O O . PRO B 1 22 ? 3.521 -14.547 8.766 1 89.69 22 PRO B O 1
ATOM 2062 N N . ASP B 1 23 ? 3.678 -12.594 9.766 1 89.94 23 ASP B N 1
ATOM 2063 C CA . ASP B 1 23 ? 2.768 -12.984 10.836 1 89.94 23 ASP B CA 1
ATOM 2064 C C . ASP B 1 23 ? 1.319 -12.672 10.469 1 89.94 23 ASP B C 1
ATOM 2066 O O . ASP B 1 23 ? 0.416 -12.82 11.289 1 89.94 23 ASP B O 1
ATOM 2070 N N . LYS B 1 24 ? 1.066 -12.102 9.297 1 91.81 24 LYS B N 1
ATOM 2071 C CA . LYS B 1 24 ? -0.24 -11.82 8.711 1 91.81 24 LYS B CA 1
ATOM 2072 C C . LYS B 1 24 ? -0.88 -10.594 9.352 1 91.81 24 LYS B C 1
ATOM 2074 O O . LYS B 1 24 ? -2.078 -10.352 9.188 1 91.81 24 LYS B O 1
ATOM 2079 N N . ALA B 1 25 ? -0.116 -9.875 10.156 1 93.38 25 ALA B N 1
ATOM 2080 C CA . ALA B 1 25 ? -0.592 -8.641 10.773 1 93.38 25 ALA B CA 1
ATOM 2081 C C . ALA B 1 25 ? -0.043 -7.414 10.055 1 93.38 25 ALA B C 1
ATOM 2083 O O . ALA B 1 25 ? 1.052 -7.457 9.492 1 93.38 25 ALA B O 1
ATOM 2084 N N . CYS B 1 26 ? -0.837 -6.375 10.148 1 93.25 26 CYS B N 1
ATOM 2085 C CA . CYS B 1 26 ? -0.387 -5.094 9.609 1 93.25 26 CYS B CA 1
ATOM 2086 C C . CYS B 1 26 ? 0.889 -4.629 10.305 1 93.25 26 CYS B C 1
ATOM 2088 O O . CYS B 1 26 ? 1.247 -5.145 11.367 1 93.25 26 CYS B O 1
ATOM 2090 N N . THR B 1 27 ? 1.505 -3.727 9.617 1 91.75 27 THR B N 1
ATOM 2091 C CA . THR B 1 27 ? 2.656 -3.059 10.211 1 91.75 27 THR B CA 1
ATOM 2092 C C . THR B 1 27 ? 2.312 -1.618 10.586 1 91.75 27 THR B C 1
ATOM 2094 O O . THR B 1 27 ? 1.278 -1.094 10.172 1 91.75 27 THR B O 1
ATOM 2097 N N . MET B 1 28 ? 3.225 -1.041 11.398 1 94.94 28 MET B N 1
ATOM 2098 C CA . MET B 1 28 ? 3.061 0.369 11.742 1 94.94 28 MET B CA 1
ATOM 2099 C C . MET B 1 28 ? 3.014 1.23 10.484 1 94.94 28 MET B C 1
ATOM 2101 O O . MET B 1 28 ? 2.309 2.24 10.438 1 94.94 28 MET B O 1
ATOM 2105 N N . ARG B 1 29 ? 3.773 0.825 9.453 1 94.94 29 ARG B N 1
ATOM 2106 C CA . ARG B 1 29 ? 3.736 1.541 8.188 1 94.94 29 ARG B CA 1
ATOM 2107 C C . ARG B 1 29 ? 2.334 1.529 7.59 1 94.94 29 ARG B C 1
ATOM 2109 O O . ARG B 1 29 ? 1.847 2.557 7.113 1 94.94 29 ARG B O 1
ATOM 2116 N N . THR B 1 30 ? 1.704 0.359 7.566 1 96.5 30 THR B N 1
ATOM 2117 C CA . THR B 1 30 ? 0.355 0.213 7.031 1 96.5 30 THR B CA 1
ATOM 2118 C C . THR B 1 30 ? -0.631 1.079 7.809 1 96.5 30 THR B C 1
ATOM 2120 O O . THR B 1 30 ? -1.469 1.763 7.215 1 96.5 30 THR B O 1
ATOM 2123 N N . VAL B 1 31 ? -0.483 1.069 9.133 1 97.5 31 VAL B N 1
ATOM 2124 C CA . VAL B 1 31 ? -1.343 1.878 9.984 1 97.5 31 VAL B CA 1
ATOM 2125 C C . VAL B 1 31 ? -1.179 3.355 9.641 1 97.5 31 VAL B C 1
ATOM 2127 O O . VAL B 1 31 ? -2.166 4.066 9.438 1 97.5 31 VAL B O 1
ATOM 2130 N N . ALA B 1 32 ? 0.059 3.752 9.555 1 97.62 32 ALA B N 1
ATOM 2131 C CA . ALA B 1 32 ? 0.35 5.141 9.203 1 97.62 32 ALA B CA 1
ATOM 2132 C C . ALA B 1 32 ? -0.229 5.492 7.836 1 97.62 32 ALA B C 1
ATOM 2134 O O . ALA B 1 32 ? -0.745 6.598 7.641 1 97.62 32 ALA B O 1
ATOM 2135 N N . SER B 1 33 ? -0.18 4.602 6.918 1 97.31 33 SER B N 1
ATOM 2136 C CA . SER B 1 33 ? -0.705 4.812 5.574 1 97.31 33 SER B CA 1
ATOM 2137 C C . SER B 1 33 ? -2.219 4.988 5.594 1 97.31 33 SER B C 1
ATOM 2139 O O . SER B 1 33 ? -2.758 5.855 4.898 1 97.31 33 SER B O 1
ATOM 2141 N N . MET B 1 34 ? -2.902 4.18 6.355 1 97.94 34 MET B N 1
ATOM 2142 C CA . MET B 1 34 ? -4.352 4.301 6.469 1 97.94 34 MET B CA 1
ATOM 2143 C C . MET B 1 34 ? -4.742 5.652 7.055 1 97.94 34 MET B C 1
ATOM 2145 O O . MET B 1 34 ? -5.672 6.301 6.57 1 97.94 34 MET B O 1
ATOM 2149 N N . MET B 1 35 ? -4.012 6.023 8.062 1 97.81 35 MET B N 1
ATOM 2150 C CA . MET B 1 35 ? -4.285 7.312 8.695 1 97.81 35 MET B CA 1
ATOM 2151 C C . MET B 1 35 ? -4.055 8.461 7.715 1 97.81 35 MET B C 1
ATOM 2153 O O . MET B 1 35 ? -4.859 9.391 7.645 1 97.81 35 MET B O 1
ATOM 2157 N N . GLN B 1 36 ? -2.936 8.383 7.008 1 96.69 36 GLN B N 1
ATOM 2158 C CA . GLN B 1 36 ? -2.637 9.406 6.008 1 96.69 36 GLN B CA 1
ATOM 2159 C C . GLN B 1 36 ? -3.75 9.492 4.969 1 96.69 36 GLN B C 1
ATOM 2161 O O . GLN B 1 36 ? -4.199 10.594 4.625 1 96.69 36 GLN B O 1
ATOM 2166 N N . GLU B 1 37 ? -4.152 8.359 4.469 1 96.44 37 GLU B N 1
ATOM 2167 C CA . GLU B 1 37 ? -5.207 8.352 3.461 1 96.44 37 GLU B CA 1
ATOM 2168 C C . GLU B 1 37 ? -6.5 8.961 4.008 1 96.44 37 GLU B C 1
ATOM 2170 O O . GLU B 1 37 ? -7.145 9.766 3.336 1 96.44 37 GLU B O 1
ATOM 2175 N N . CYS B 1 38 ? -6.848 8.578 5.168 1 96.62 38 CYS B N 1
ATOM 2176 C CA . CYS B 1 38 ? -8.062 9.094 5.793 1 96.62 38 CYS B CA 1
ATOM 2177 C C . CYS B 1 38 ? -7.98 10.609 5.957 1 96.62 38 CYS B C 1
ATOM 2179 O O . CYS B 1 38 ? -8.945 11.32 5.664 1 96.62 38 CYS B O 1
ATOM 2181 N N . ALA B 1 39 ? -6.852 11.062 6.453 1 94.75 39 ALA B N 1
ATOM 2182 C CA . ALA B 1 39 ? -6.641 12.492 6.621 1 94.75 39 ALA B CA 1
ATOM 2183 C C . ALA B 1 39 ? -6.773 13.227 5.293 1 94.75 39 ALA B C 1
ATOM 2185 O O . ALA B 1 39 ? -7.43 14.273 5.215 1 94.75 39 ALA B O 1
ATOM 2186 N N . CYS B 1 40 ? -6.16 12.719 4.242 1 93.56 40 CYS B N 1
ATOM 2187 C CA . CYS B 1 40 ? -6.199 13.352 2.93 1 93.56 40 CYS B CA 1
ATOM 2188 C C . CYS B 1 40 ? -7.617 13.375 2.377 1 93.56 40 CYS B C 1
ATOM 2190 O O . CYS B 1 40 ? -8.055 14.383 1.822 1 93.56 40 CYS B O 1
ATOM 2192 N N . ASN B 1 41 ? -8.305 12.305 2.564 1 93.69 41 ASN B N 1
ATOM 2193 C CA . ASN B 1 41 ? -9.68 12.242 2.074 1 93.69 41 ASN B CA 1
ATOM 2194 C C . ASN B 1 41 ? -10.594 13.164 2.871 1 93.69 41 ASN B C 1
ATOM 2196 O O . ASN B 1 41 ? -11.555 13.719 2.326 1 93.69 41 ASN B O 1
ATOM 2200 N N . HIS B 1 42 ? -10.336 13.289 4.141 1 92.06 42 HIS B N 1
ATOM 2201 C CA . HIS B 1 42 ? -11.039 14.273 4.953 1 92.06 42 HIS B CA 1
ATOM 2202 C C . HIS B 1 42 ? -10.883 15.672 4.375 1 92.06 42 HIS B C 1
ATOM 2204 O O . HIS B 1 42 ? -11.867 16.406 4.238 1 92.06 42 HIS B O 1
ATOM 2210 N N . ILE B 1 43 ? -9.664 16 4.004 1 88.62 43 ILE B N 1
ATOM 2211 C CA . ILE B 1 43 ? -9.359 17.297 3.414 1 88.62 43 ILE B CA 1
ATOM 2212 C C . ILE B 1 43 ? -10.078 17.438 2.076 1 88.62 43 ILE B C 1
ATOM 2214 O O . ILE B 1 43 ? -10.672 18.484 1.794 1 88.62 43 ILE B O 1
ATOM 2218 N N . GLN B 1 44 ? -10.062 16.422 1.313 1 88.06 44 GLN B N 1
ATOM 2219 C CA . GLN B 1 44 ? -10.758 16.453 0.033 1 88.06 44 GLN B CA 1
ATOM 2220 C C . GLN B 1 44 ? -12.258 16.672 0.231 1 88.06 44 GLN B C 1
ATOM 2222 O O . GLN B 1 44 ? -12.898 17.359 -0.562 1 88.06 44 GLN B O 1
ATOM 2227 N N . ALA B 1 45 ? -12.75 16.078 1.234 1 86.75 45 ALA B N 1
ATOM 2228 C CA . ALA B 1 45 ? -14.172 16.234 1.529 1 86.75 45 ALA B CA 1
ATOM 2229 C C . ALA B 1 45 ? -14.5 17.672 1.897 1 86.75 45 ALA B C 1
ATOM 2231 O O . ALA B 1 45 ? -15.586 18.172 1.595 1 86.75 45 ALA B O 1
ATOM 2232 N N . MET B 1 46 ? -13.562 18.328 2.494 1 83.38 46 MET B N 1
ATOM 2233 C CA . MET B 1 46 ? -13.766 19.703 2.953 1 83.38 46 MET B CA 1
ATOM 2234 C C . MET B 1 46 ? -13.5 20.703 1.831 1 83.38 46 MET B C 1
ATOM 2236 O O . MET B 1 46 ? -14.234 21.672 1.68 1 83.38 46 MET B O 1
ATOM 2240 N N . TRP B 1 47 ? -12.484 20.422 1.03 1 83.81 47 TRP B N 1
ATOM 2241 C CA . TRP B 1 47 ? -12 21.484 0.162 1 83.81 47 TRP B CA 1
ATOM 2242 C C . TRP B 1 47 ? -12.023 21.047 -1.3 1 83.81 47 TRP B C 1
ATOM 2244 O O . TRP B 1 47 ? -11.695 21.844 -2.193 1 83.81 47 TRP B O 1
ATOM 2254 N N . GLY B 1 48 ? -12.398 19.781 -1.579 1 80.38 48 GLY B N 1
ATOM 2255 C CA . GLY B 1 48 ? -12.555 19.344 -2.953 1 80.38 48 GLY B CA 1
ATOM 2256 C C . GLY B 1 48 ? -11.562 18.266 -3.352 1 80.38 48 GLY B C 1
ATOM 2257 O O . GLY B 1 48 ? -10.453 18.203 -2.824 1 80.38 48 GLY B O 1
ATOM 2258 N N . LYS B 1 49 ? -11.961 17.547 -4.348 1 76.81 49 LYS B N 1
ATOM 2259 C CA . LYS B 1 49 ? -11.203 16.406 -4.824 1 76.81 49 LYS B CA 1
ATOM 2260 C C . LYS B 1 49 ? -9.828 16.828 -5.34 1 76.81 49 LYS B C 1
ATOM 2262 O O . LYS B 1 49 ? -9.711 17.828 -6.039 1 76.81 49 LYS B O 1
ATOM 2267 N N . GLY B 1 50 ? -8.891 16.016 -5.035 1 70.94 50 GLY B N 1
ATOM 2268 C CA . GLY B 1 50 ? -7.535 16.219 -5.531 1 70.94 50 GLY B CA 1
ATOM 2269 C C . GLY B 1 50 ? -6.762 17.266 -4.734 1 70.94 50 GLY B C 1
ATOM 2270 O O . GLY B 1 50 ? -5.625 17.594 -5.082 1 70.94 50 GLY B O 1
ATOM 2271 N N . GLN B 1 51 ? -7.375 17.781 -3.711 1 72.88 51 GLN B N 1
ATOM 2272 C CA . GLN B 1 51 ? -6.707 18.797 -2.91 1 72.88 51 GLN B CA 1
ATOM 2273 C C . GLN B 1 51 ? -6.137 18.203 -1.627 1 72.88 51 GLN B C 1
ATOM 2275 O O . GLN B 1 51 ? -6.801 17.422 -0.947 1 72.88 51 GLN B O 1
ATOM 2280 N N . SER B 1 52 ? -4.848 18.5 -1.46 1 71.44 52 SER B N 1
ATOM 2281 C CA . SER B 1 52 ? -4.246 18.078 -0.198 1 71.44 52 SER B CA 1
ATOM 2282 C C . SER B 1 52 ? -4.074 19.266 0.75 1 71.44 52 SER B C 1
ATOM 2284 O O . SER B 1 52 ? -3.57 19.109 1.863 1 71.44 52 SER B O 1
ATOM 2286 N N . SER B 1 53 ? -4.457 20.5 0.308 1 76.81 53 SER B N 1
ATOM 2287 C CA . SER B 1 53 ? -4.48 21.75 1.081 1 76.81 53 SER B CA 1
ATOM 2288 C C . SER B 1 53 ? -5.57 22.688 0.582 1 76.81 53 SER B C 1
ATOM 2290 O O . SER B 1 53 ? -6.012 22.578 -0.563 1 76.81 53 SER B O 1
ATOM 2292 N N . PRO B 1 54 ? -5.961 23.578 1.469 1 81.62 54 PRO B N 1
ATOM 2293 C CA . PRO B 1 54 ? -6.941 24.562 1.004 1 81.62 54 PRO B CA 1
ATOM 2294 C C . PRO B 1 54 ? -6.438 25.391 -0.181 1 81.62 54 PRO B C 1
ATOM 2296 O O . PRO B 1 54 ? -5.254 25.719 -0.242 1 81.62 54 PRO B O 1
ATOM 2299 N N . ALA B 1 55 ? -7.379 25.703 -1.059 1 80.62 55 ALA B N 1
ATOM 2300 C CA . ALA B 1 55 ? -7.039 26.422 -2.285 1 80.62 55 ALA B CA 1
ATOM 2301 C C . ALA B 1 55 ? -6.34 27.734 -1.976 1 80.62 55 ALA B C 1
ATOM 2303 O O . ALA B 1 55 ? -5.379 28.109 -2.652 1 80.62 55 ALA B O 1
ATOM 2304 N N . GLU B 1 56 ? -6.848 28.406 -0.988 1 82.94 56 GLU B N 1
ATOM 2305 C CA . GLU B 1 56 ? -6.27 29.688 -0.614 1 82.94 56 GLU B CA 1
ATOM 2306 C C . GLU B 1 56 ? -4.816 29.531 -0.181 1 82.94 56 GLU B C 1
ATOM 2308 O O . GLU B 1 56 ? -3.969 30.359 -0.533 1 82.94 56 GLU B O 1
ATOM 2313 N N . MET B 1 57 ? -4.602 28.547 0.5 1 87.06 57 MET B N 1
ATOM 2314 C CA . MET B 1 57 ? -3.232 28.312 0.948 1 87.06 57 MET B CA 1
ATOM 2315 C C . MET B 1 57 ? -2.326 27.984 -0.229 1 87.06 57 MET B C 1
ATOM 2317 O O . MET B 1 57 ? -1.222 28.516 -0.342 1 87.06 57 MET B O 1
ATOM 2321 N N . ARG B 1 58 ? -2.789 27.219 -1.047 1 84.31 58 ARG B N 1
ATOM 2322 C CA . ARG B 1 58 ? -2.008 26.828 -2.213 1 84.31 58 ARG B CA 1
ATOM 2323 C C . ARG B 1 58 ? -1.655 28.031 -3.072 1 84.31 58 ARG B C 1
ATOM 2325 O O . ARG B 1 58 ? -0.517 28.172 -3.527 1 84.31 58 ARG B O 1
ATOM 2332 N N . SER B 1 59 ? -2.605 28.922 -3.314 1 87.44 59 SER B N 1
ATOM 2333 C CA . SER B 1 59 ? -2.396 30.109 -4.137 1 87.44 59 SER B CA 1
ATOM 2334 C C . SER B 1 59 ? -1.379 31.047 -3.502 1 87.44 59 SER B C 1
ATOM 2336 O O . SER B 1 59 ? -0.725 31.828 -4.199 1 87.44 59 SER B O 1
ATOM 2338 N N . ASN B 1 60 ? -1.213 30.938 -2.221 1 88.5 60 ASN B N 1
ATOM 2339 C CA . ASN B 1 60 ? -0.285 31.797 -1.496 1 88.5 60 ASN B CA 1
ATOM 2340 C C . ASN B 1 60 ? 1.02 31.062 -1.177 1 88.5 60 ASN B C 1
ATOM 2342 O O . ASN B 1 60 ? 1.775 31.5 -0.304 1 88.5 60 ASN B O 1
ATOM 2346 N N . ASN B 1 61 ? 1.175 29.922 -1.805 1 89.12 61 ASN B N 1
ATOM 2347 C CA . ASN B 1 61 ? 2.363 29.094 -1.609 1 89.12 61 ASN B CA 1
ATOM 2348 C C . ASN B 1 61 ? 2.479 28.609 -0.166 1 89.12 61 ASN B C 1
ATOM 2350 O O . ASN B 1 61 ? 3.57 28.594 0.404 1 89.12 61 ASN B O 1
ATOM 2354 N N . GLN B 1 62 ? 1.321 28.391 0.369 1 90.38 62 GLN B N 1
ATOM 2355 C CA . GLN B 1 62 ? 1.282 27.891 1.742 1 90.38 62 GLN B CA 1
ATOM 2356 C C . GLN B 1 62 ? 0.797 26.453 1.797 1 90.38 62 GLN B C 1
ATOM 2358 O O . GLN B 1 62 ? 0.093 25.984 0.894 1 90.38 62 GLN B O 1
ATOM 2363 N N . ALA B 1 63 ? 1.294 25.766 2.82 1 89.12 63 ALA B N 1
ATOM 2364 C CA . ALA B 1 63 ? 0.859 24.391 3.053 1 89.12 63 ALA B CA 1
ATOM 2365 C C . ALA B 1 63 ? 0.959 24.031 4.531 1 89.12 63 ALA B C 1
ATOM 2367 O O . ALA B 1 63 ? 1.619 24.719 5.305 1 89.12 63 ALA B O 1
ATOM 2368 N N . PHE B 1 64 ? 0.224 23.047 4.891 1 91 64 PHE B N 1
ATOM 2369 C CA . PHE B 1 64 ? 0.395 22.469 6.219 1 91 64 PHE B CA 1
ATOM 2370 C C . PHE B 1 64 ? 1.533 21.453 6.227 1 91 64 PHE B C 1
ATOM 2372 O O . PHE B 1 64 ? 1.641 20.625 5.316 1 91 64 PHE B O 1
ATOM 2379 N N . VAL B 1 65 ? 2.373 21.547 7.207 1 91.38 65 VAL B N 1
ATOM 2380 C CA . VAL B 1 65 ? 3.467 20.594 7.387 1 91.38 65 VAL B CA 1
ATOM 2381 C C . VAL B 1 65 ? 3.299 19.859 8.711 1 91.38 65 VAL B C 1
ATOM 2383 O O . VAL B 1 65 ? 3.066 20.469 9.75 1 91.38 65 VAL B O 1
ATOM 2386 N N . CYS B 1 66 ? 3.355 18.562 8.617 1 94 66 CYS B N 1
ATOM 2387 C CA . CYS B 1 66 ? 3.318 17.766 9.844 1 94 66 CYS B CA 1
ATOM 2388 C C . CYS B 1 66 ? 4.645 17.859 10.586 1 94 66 CYS B C 1
ATOM 2390 O O . CYS B 1 66 ? 5.699 17.547 10.023 1 94 66 CYS B O 1
ATOM 2392 N N . THR B 1 67 ? 4.598 18.25 11.812 1 93.62 67 THR B N 1
ATOM 2393 C CA . THR B 1 67 ? 5.836 18.422 12.562 1 93.62 67 THR B CA 1
ATOM 2394 C C . THR B 1 67 ? 6.027 17.281 13.562 1 93.62 67 THR B C 1
ATOM 2396 O O . THR B 1 67 ? 7.156 16.969 13.938 1 93.62 67 THR B O 1
ATOM 2399 N N . GLN B 1 68 ? 4.887 16.781 14.008 1 94.62 68 GLN B N 1
ATOM 2400 C CA . GLN B 1 68 ? 4.957 15.703 14.992 1 94.62 68 GLN B CA 1
ATOM 2401 C C . GLN B 1 68 ? 3.811 14.711 14.805 1 94.62 68 GLN B C 1
ATOM 2403 O O . GLN B 1 68 ? 2.701 15.102 14.43 1 94.62 68 GLN B O 1
ATOM 2408 N N . MET B 1 69 ? 4.129 13.484 15.156 1 95.62 69 MET B N 1
ATOM 2409 C CA . MET B 1 69 ? 3.137 12.414 15.102 1 95.62 69 MET B CA 1
ATOM 2410 C C . MET B 1 69 ? 3.369 11.398 16.203 1 95.62 69 MET B C 1
ATOM 2412 O O . MET B 1 69 ? 4.504 10.977 16.453 1 95.62 69 MET B O 1
ATOM 2416 N N . HIS B 1 70 ? 2.307 11.117 16.938 1 96.19 70 HIS B N 1
ATOM 2417 C CA . HIS B 1 70 ? 2.287 10.055 17.938 1 96.19 70 HIS B CA 1
ATOM 2418 C C . HIS B 1 70 ? 1.248 8.992 17.594 1 96.19 70 HIS B C 1
ATOM 2420 O O . HIS B 1 70 ? 0.068 9.305 17.422 1 96.19 70 HIS B O 1
ATOM 2426 N N . ILE B 1 71 ? 1.698 7.73 17.516 1 96.94 71 ILE B N 1
ATOM 2427 C CA . ILE B 1 71 ? 0.802 6.641 17.141 1 96.94 71 ILE B CA 1
ATOM 2428 C C . ILE B 1 71 ? 0.855 5.547 18.203 1 96.94 71 ILE B C 1
ATOM 2430 O O . ILE B 1 71 ? 1.938 5.145 18.625 1 96.94 71 ILE B O 1
ATOM 2434 N N . GLU B 1 72 ? -0.288 5.121 18.625 1 97.12 72 GLU B N 1
ATOM 2435 C CA . GLU B 1 72 ? -0.44 3.961 19.5 1 97.12 72 GLU B CA 1
ATOM 2436 C C . GLU B 1 72 ? -1.275 2.873 18.828 1 97.12 72 GLU B C 1
ATOM 2438 O O . GLU B 1 72 ? -2.346 3.15 18.281 1 97.12 72 GLU B O 1
ATOM 2443 N N . VAL B 1 73 ? -0.714 1.679 18.859 1 97.12 73 VAL B N 1
ATOM 2444 C CA . VAL B 1 73 ? -1.456 0.528 18.344 1 97.12 73 VAL B CA 1
ATOM 2445 C C . VAL B 1 73 ? -1.408 -0.606 19.375 1 97.12 73 VAL B C 1
ATOM 2447 O O . VAL B 1 73 ? -0.327 -1.066 19.75 1 97.12 73 VAL B O 1
ATOM 2450 N N . HIS B 1 74 ? -2.568 -1.074 19.75 1 95.31 74 HIS B N 1
ATOM 2451 C CA . HIS B 1 74 ? -2.631 -2.111 20.766 1 95.31 74 HIS B CA 1
ATOM 2452 C C . HIS B 1 74 ? -2.936 -3.473 20.156 1 95.31 74 HIS B C 1
ATOM 2454 O O . HIS B 1 74 ? -2.682 -4.508 20.781 1 95.31 74 HIS B O 1
ATOM 2460 N N . GLU B 1 75 ? -3.496 -3.455 19.125 1 96.12 75 GLU B N 1
ATOM 2461 C CA . GLU B 1 75 ? -3.773 -4.664 18.359 1 96.12 75 GLU B CA 1
ATOM 2462 C C . GLU B 1 75 ? -3.668 -4.398 16.859 1 96.12 75 GLU B C 1
ATOM 2464 O O . GLU B 1 75 ? -4.406 -3.578 16.312 1 96.12 75 GLU B O 1
ATOM 2469 N N . TYR B 1 76 ? -2.748 -5.098 16.234 1 96.69 76 TYR B N 1
ATOM 2470 C CA . TYR B 1 76 ? -2.559 -4.902 14.797 1 96.69 76 TYR B CA 1
ATOM 2471 C C . TYR B 1 76 ? -3.574 -5.711 13.992 1 96.69 76 TYR B C 1
ATOM 2473 O O . TYR B 1 76 ? -3.682 -6.926 14.164 1 96.69 76 TYR B O 1
ATOM 2481 N N . PRO B 1 77 ? -4.312 -5.004 13.109 1 96 77 PRO B N 1
ATOM 2482 C CA . PRO B 1 77 ? -5.246 -5.727 12.242 1 96 77 PRO B CA 1
ATOM 2483 C C . PRO B 1 77 ? -4.551 -6.758 11.359 1 96 77 PRO B C 1
ATOM 2485 O O . PRO B 1 77 ? -3.354 -6.633 11.078 1 96 77 PRO B O 1
ATOM 2488 N N . ARG B 1 78 ? -5.336 -7.707 10.961 1 94.44 78 ARG B N 1
ATOM 2489 C CA . ARG B 1 78 ? -4.797 -8.805 10.164 1 94.44 78 ARG B CA 1
ATOM 2490 C C . ARG B 1 78 ? -5.305 -8.734 8.727 1 94.44 78 ARG B C 1
ATOM 2492 O O . ARG B 1 78 ? -6.223 -7.977 8.422 1 94.44 78 ARG B O 1
ATOM 2499 N N . TRP B 1 79 ? -4.617 -9.523 7.812 1 93.94 79 TRP B N 1
ATOM 2500 C CA . TRP B 1 79 ? -5.055 -9.586 6.422 1 93.94 79 TRP B CA 1
ATOM 2501 C C . TRP B 1 79 ? -6.535 -9.93 6.328 1 93.94 79 TRP B C 1
ATOM 2503 O O . TRP B 1 79 ? -7 -10.875 6.965 1 93.94 79 TRP B O 1
ATOM 2513 N N . GLY B 1 80 ? -7.234 -9.047 5.582 1 90.44 80 GLY B N 1
ATOM 2514 C CA . GLY B 1 80 ? -8.656 -9.297 5.391 1 90.44 80 GLY B CA 1
ATOM 2515 C C . GLY B 1 80 ? -9.531 -8.523 6.359 1 90.44 80 GLY B C 1
ATOM 2516 O O . GLY B 1 80 ? -10.734 -8.398 6.148 1 90.44 80 GLY B O 1
ATOM 2517 N N . ASP B 1 81 ? -8.945 -8.078 7.469 1 92.44 81 ASP B N 1
ATOM 2518 C CA . ASP B 1 81 ? -9.711 -7.254 8.398 1 92.44 81 ASP B CA 1
ATOM 2519 C C . ASP B 1 81 ? -10.125 -5.938 7.746 1 92.44 81 ASP B C 1
ATOM 2521 O O . ASP B 1 81 ? -9.484 -5.477 6.801 1 92.44 81 ASP B O 1
ATOM 2525 N N . GLU B 1 82 ? -11.234 -5.422 8.203 1 93.5 82 GLU B N 1
ATOM 2526 C CA . GLU B 1 82 ? -11.664 -4.066 7.871 1 93.5 82 GLU B CA 1
ATOM 2527 C C . GLU B 1 82 ? -11.43 -3.111 9.039 1 93.5 82 GLU B C 1
ATOM 2529 O O . GLU B 1 82 ? -11.953 -3.32 10.133 1 93.5 82 GLU B O 1
ATOM 2534 N N . VAL B 1 83 ? -10.633 -2.098 8.797 1 96.75 83 VAL B N 1
ATOM 2535 C CA . VAL B 1 83 ? -10.289 -1.135 9.836 1 96.75 83 VAL B CA 1
ATOM 2536 C C . VAL B 1 83 ? -11.008 0.187 9.578 1 96.75 83 VAL B C 1
ATOM 2538 O O . VAL B 1 83 ? -10.867 0.779 8.508 1 96.75 83 VAL B O 1
ATOM 2541 N N . GLU B 1 84 ? -11.789 0.576 10.508 1 97.44 84 GLU B N 1
ATOM 2542 C CA . GLU B 1 84 ? -12.344 1.923 10.438 1 97.44 84 GLU B CA 1
ATOM 2543 C C . GLU B 1 84 ? -11.383 2.949 11.039 1 97.44 84 GLU B C 1
ATOM 2545 O O . GLU B 1 84 ? -10.992 2.836 12.203 1 97.44 84 GLU B O 1
ATOM 2550 N N . VAL B 1 85 ? -11.008 3.893 10.242 1 97.75 85 VAL B N 1
ATOM 2551 C CA . VAL B 1 85 ? -10.195 5.008 10.711 1 97.75 85 VAL B CA 1
ATOM 2552 C C . VAL B 1 85 ? -11.062 6.258 10.844 1 97.75 85 VAL B C 1
ATOM 2554 O O . VAL B 1 85 ? -11.758 6.637 9.898 1 97.75 85 VAL B O 1
ATOM 2557 N N . LYS B 1 86 ? -11.023 6.812 11.961 1 96 86 LYS B N 1
ATOM 2558 C CA . LYS B 1 86 ? -11.688 8.086 12.227 1 96 86 LYS B CA 1
ATOM 2559 C C . LYS B 1 86 ? -10.664 9.195 12.461 1 96 86 LYS B C 1
ATOM 2561 O O . LYS B 1 86 ? -9.641 8.977 13.102 1 96 86 LYS B O 1
ATOM 2566 N N . THR B 1 87 ? -10.977 10.391 11.977 1 95.44 87 THR B N 1
ATOM 2567 C CA . THR B 1 87 ? -10.055 11.5 12.195 1 95.44 87 THR B CA 1
ATOM 2568 C C . THR B 1 87 ? -10.812 12.82 12.328 1 95.44 87 THR B C 1
ATOM 2570 O O . THR B 1 87 ? -11.906 12.969 11.773 1 95.44 87 THR B O 1
ATOM 2573 N N . TRP B 1 88 ? -10.234 13.648 13.062 1 92.25 88 TRP B N 1
ATOM 2574 C CA . TRP B 1 88 ? -10.742 15.008 13.195 1 92.25 88 TRP B CA 1
ATOM 2575 C C . TRP B 1 88 ? -9.609 15.992 13.453 1 92.25 88 TRP B C 1
ATOM 2577 O O . TRP B 1 88 ? -8.516 15.602 13.859 1 92.25 88 TRP B O 1
ATOM 2587 N N . VAL B 1 89 ? -9.875 17.219 13.086 1 90.75 89 VAL B N 1
ATOM 2588 C CA . VAL B 1 89 ? -8.836 18.234 13.141 1 90.75 89 VAL B CA 1
ATOM 2589 C C . VAL B 1 89 ? -9.344 19.438 13.938 1 90.75 89 VAL B C 1
ATOM 2591 O O . VAL B 1 89 ? -10.531 19.766 13.914 1 90.75 89 VAL B O 1
ATOM 2594 N N . GLU B 1 90 ? -8.414 20.047 14.68 1 86.75 90 GLU B N 1
ATOM 2595 C CA . GLU B 1 90 ? -8.672 21.281 15.43 1 86.75 90 GLU B CA 1
ATOM 2596 C C . GLU B 1 90 ? -7.547 22.297 15.25 1 86.75 90 GLU B C 1
ATOM 2598 O O . GLU B 1 90 ? -6.371 21.922 15.273 1 86.75 90 GLU B O 1
ATOM 2603 N N . VAL B 1 91 ? -8 23.5 15.023 1 86.81 91 VAL B N 1
ATOM 2604 C CA . VAL B 1 91 ? -7.012 24.562 15.055 1 86.81 91 VAL B CA 1
ATOM 2605 C C . VAL B 1 91 ? -6.699 24.938 16.5 1 86.81 91 VAL B C 1
ATOM 2607 O O . VAL B 1 91 ? -7.574 25.406 17.234 1 86.81 91 VAL B O 1
ATOM 2610 N N . GLU B 1 92 ? -5.539 24.672 16.953 1 82.06 92 GLU B N 1
ATOM 2611 C CA . GLU B 1 92 ? -5.152 24.906 18.344 1 82.06 92 GLU B CA 1
ATOM 2612 C C . GLU B 1 92 ? -4.723 26.359 18.562 1 82.06 92 GLU B C 1
ATOM 2614 O O . GLU B 1 92 ? -5.062 26.953 19.594 1 82.06 92 GLU B O 1
ATOM 2619 N N . ARG B 1 93 ? -3.9 26.844 17.703 1 85.31 93 ARG B N 1
ATOM 2620 C CA . ARG B 1 93 ? -3.365 28.203 17.734 1 85.31 93 ARG B CA 1
ATOM 2621 C C . ARG B 1 93 ? -3.393 28.844 16.359 1 85.31 93 ARG B C 1
ATOM 2623 O O . ARG B 1 93 ? -3.846 28.219 15.391 1 85.31 93 ARG B O 1
ATOM 2630 N N . SER B 1 94 ? -2.947 30.078 16.281 1 90.5 94 SER B N 1
ATOM 2631 C CA . SER B 1 94 ? -3.002 30.828 15.039 1 90.5 94 SER B CA 1
ATOM 2632 C C . SER B 1 94 ? -2.115 30.203 13.969 1 90.5 94 SER B C 1
ATOM 2634 O O . SER B 1 94 ? -2.297 30.453 12.781 1 90.5 94 SER B O 1
ATOM 2636 N N . VAL B 1 95 ? -1.217 29.359 14.328 1 92.06 95 VAL B N 1
ATOM 2637 C CA . VAL B 1 95 ? -0.26 28.859 13.336 1 92.06 95 VAL B CA 1
ATOM 2638 C C . VAL B 1 95 ? -0.26 27.344 13.328 1 92.06 95 VAL B C 1
ATOM 2640 O O . VAL B 1 95 ? 0.426 26.719 12.516 1 92.06 95 VAL B O 1
ATOM 2643 N N . SER B 1 96 ? -1.019 26.75 14.281 1 91.94 96 SER B N 1
ATOM 2644 C CA . SER B 1 96 ? -0.885 25.297 14.422 1 91.94 96 SER B CA 1
ATOM 2645 C C . SER B 1 96 ? -2.25 24.625 14.516 1 91.94 96 SER B C 1
ATOM 2647 O O . SER B 1 96 ? -3.213 25.219 14.992 1 91.94 96 SER B O 1
ATOM 2649 N N . ALA B 1 97 ? -2.283 23.438 14.008 1 90.5 97 ALA B N 1
ATOM 2650 C CA . ALA B 1 97 ? -3.457 22.578 14.086 1 90.5 97 ALA B CA 1
ATOM 2651 C C . ALA B 1 97 ? -3.088 21.203 14.617 1 90.5 97 ALA B C 1
ATOM 2653 O O . ALA B 1 97 ? -1.936 20.781 14.508 1 90.5 97 ALA B O 1
ATOM 2654 N N . ARG B 1 98 ? -4.062 20.609 15.266 1 92.31 98 ARG B N 1
ATOM 2655 C CA . ARG B 1 98 ? -3.932 19.25 15.773 1 92.31 98 ARG B CA 1
ATOM 2656 C C . ARG B 1 98 ? -4.926 18.312 15.094 1 92.31 98 ARG B C 1
ATOM 2658 O O . ARG B 1 98 ? -6.082 18.672 14.883 1 92.31 98 ARG B O 1
ATOM 2665 N N . ARG B 1 99 ? -4.445 17.172 14.68 1 93.62 99 ARG B N 1
ATOM 2666 C CA . ARG B 1 99 ? -5.324 16.156 14.133 1 93.62 99 ARG B CA 1
ATOM 2667 C C . ARG B 1 99 ? -5.23 14.859 14.945 1 93.62 99 ARG B C 1
ATOM 2669 O O . ARG B 1 99 ? -4.133 14.383 15.234 1 93.62 99 ARG B O 1
ATOM 2676 N N . ASP B 1 100 ? -6.379 14.305 15.219 1 95.06 100 ASP B N 1
ATOM 2677 C CA . ASP B 1 100 ? -6.465 13.062 15.984 1 95.06 100 ASP B CA 1
ATOM 2678 C C . ASP B 1 100 ? -7.066 11.938 15.148 1 95.06 100 ASP B C 1
ATOM 2680 O O . ASP B 1 100 ? -7.766 12.195 14.164 1 95.06 100 ASP B O 1
ATOM 2684 N N . PHE B 1 101 ? -6.684 10.734 15.57 1 96.75 101 PHE B N 1
ATOM 2685 C CA . PHE B 1 101 ? -7.156 9.539 14.875 1 96.75 101 PHE B CA 1
ATOM 2686 C C . PHE B 1 101 ? -7.598 8.477 15.875 1 96.75 101 PHE B C 1
ATOM 2688 O O . PHE B 1 101 ? -6.996 8.328 16.938 1 96.75 101 PHE B O 1
ATOM 2695 N N . GLU B 1 102 ? -8.562 7.758 15.445 1 96.94 102 GLU B N 1
ATOM 2696 C CA . GLU B 1 102 ? -8.961 6.523 16.125 1 96.94 102 GLU B CA 1
ATOM 2697 C C . GLU B 1 102 ? -9.055 5.367 15.133 1 96.94 102 GLU B C 1
ATOM 2699 O O . GLU B 1 102 ? -9.609 5.52 14.039 1 96.94 102 GLU B O 1
ATOM 2704 N N . LEU B 1 103 ? -8.445 4.262 15.508 1 97.75 103 LEU B N 1
ATOM 2705 C CA . LEU B 1 103 ? -8.531 3.031 14.727 1 97.75 103 LEU B CA 1
ATOM 2706 C C . LEU B 1 103 ? -9.477 2.035 15.391 1 97.75 103 LEU B C 1
ATOM 2708 O O . LEU B 1 103 ? -9.273 1.653 16.547 1 97.75 103 LEU B O 1
ATOM 2712 N N . VAL B 1 104 ? -10.422 1.565 14.625 1 97.38 104 VAL B N 1
ATOM 2713 C CA . VAL B 1 104 ? -11.445 0.687 15.172 1 97.38 104 VAL B CA 1
ATOM 2714 C C . VAL B 1 104 ? -11.516 -0.599 14.344 1 97.38 104 VAL B C 1
ATOM 2716 O O . VAL B 1 104 ? -11.539 -0.555 13.117 1 97.38 104 VAL B O 1
ATOM 2719 N N . LEU B 1 105 ? -11.5 -1.702 15.008 1 96.25 105 LEU B N 1
ATOM 2720 C CA . LEU B 1 105 ? -11.648 -3.02 14.398 1 96.25 105 LEU B CA 1
ATOM 2721 C C . LEU B 1 105 ? -12.984 -3.652 14.797 1 96.25 105 LEU B C 1
ATOM 2723 O O . LEU B 1 105 ? -13.32 -3.703 15.977 1 96.25 105 LEU B O 1
ATOM 2727 N N . CYS B 1 106 ? -13.758 -4.062 13.758 1 90.75 106 CYS B N 1
ATOM 2728 C CA . CYS B 1 106 ? -15.039 -4.703 14.016 1 90.75 106 CYS B CA 1
ATOM 2729 C C . CYS B 1 106 ? -15.023 -6.16 13.57 1 90.75 106 CYS B C 1
ATOM 2731 O O . CYS B 1 106 ? -15.633 -6.52 12.57 1 90.75 106 CYS B O 1
ATOM 2733 N N . ASP B 1 107 ? -14.312 -6.938 14.109 1 82.19 107 ASP B N 1
ATOM 2734 C CA . ASP B 1 107 ? -14.164 -8.344 13.734 1 82.19 107 ASP B CA 1
ATOM 2735 C C . ASP B 1 107 ? -14.602 -9.266 14.867 1 82.19 107 ASP B C 1
ATOM 2737 O O . ASP B 1 107 ? -14.422 -10.477 14.789 1 82.19 107 ASP B O 1
ATOM 2741 N N . GLY B 1 108 ? -15.086 -8.695 15.875 1 76.62 108 GLY B N 1
ATOM 2742 C CA . GLY B 1 108 ? -15.477 -9.508 17.016 1 76.62 108 GLY B CA 1
ATOM 2743 C C . GLY B 1 108 ? -16.766 -10.281 16.781 1 76.62 108 GLY B C 1
ATOM 2744 O O . GLY B 1 108 ? -17.344 -10.219 15.688 1 76.62 108 GLY B O 1
ATOM 2745 N N . PRO B 1 109 ? -17 -11.109 17.781 1 80.19 109 PRO B N 1
ATOM 2746 C CA . PRO B 1 109 ? -18.281 -11.82 17.703 1 80.19 109 PRO B CA 1
ATOM 2747 C C . PRO B 1 109 ? -19.453 -10.891 17.422 1 80.19 109 PRO B C 1
ATOM 2749 O O . PRO B 1 109 ? -19.5 -9.773 17.953 1 80.19 109 PRO B O 1
ATOM 2752 N N . GLU B 1 110 ? -20.297 -11.25 16.5 1 79.31 110 GLU B N 1
ATOM 2753 C CA . GLU B 1 110 ? -21.5 -10.539 16.109 1 79.31 110 GLU B CA 1
ATOM 2754 C C . GLU B 1 110 ? -21.188 -9.141 15.586 1 79.31 110 GLU B C 1
ATOM 2756 O O . GLU B 1 110 ? -21.969 -8.211 15.758 1 79.31 110 GLU B O 1
ATOM 2761 N N . GLY B 1 111 ? -19.953 -8.984 15.242 1 79.5 111 GLY B N 1
ATOM 2762 C CA . GLY B 1 111 ? -19.609 -7.723 14.617 1 79.5 111 GLY B CA 1
ATOM 2763 C C . GLY B 1 111 ? -19.203 -6.652 15.617 1 79.5 111 GLY B C 1
ATOM 2764 O O . GLY B 1 111 ? -19.344 -5.457 15.344 1 79.5 111 GLY B O 1
ATOM 2765 N N . THR B 1 112 ? -18.844 -7.121 16.781 1 88.94 112 THR B N 1
ATOM 2766 C CA . THR B 1 112 ? -18.406 -6.176 17.812 1 88.94 112 THR B CA 1
ATOM 2767 C C . THR B 1 112 ? -17.156 -5.43 17.375 1 88.94 112 THR B C 1
ATOM 2769 O O . THR B 1 112 ? -16.234 -6.023 16.797 1 88.94 112 THR B O 1
ATOM 2772 N N . CYS B 1 113 ? -17.234 -4.145 17.688 1 93.56 113 CYS B N 1
ATOM 2773 C CA . CYS B 1 113 ? -16.141 -3.256 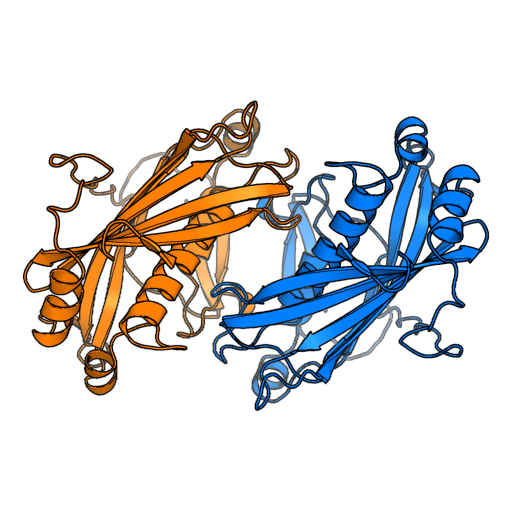17.312 1 93.56 113 CYS B CA 1
ATOM 2774 C C . CYS B 1 113 ? -15.359 -2.803 18.547 1 93.56 113 CYS B C 1
ATOM 2776 O O . CYS B 1 113 ? -15.922 -2.705 19.641 1 93.56 113 CYS B O 1
ATOM 2778 N N . ARG B 1 114 ? -14.086 -2.629 18.391 1 95.06 114 ARG B N 1
ATOM 2779 C CA . ARG B 1 114 ? -13.258 -2.109 19.469 1 95.06 114 ARG B CA 1
ATOM 2780 C C . ARG B 1 114 ? -12.141 -1.221 18.922 1 95.06 114 ARG B C 1
ATOM 2782 O O . ARG B 1 114 ? -11.68 -1.414 17.797 1 95.06 114 ARG B O 1
ATOM 2789 N N . ALA B 1 115 ? -11.758 -0.281 19.781 1 96.38 115 ALA B N 1
ATOM 2790 C CA . ALA B 1 115 ? -10.602 0.548 19.453 1 96.38 115 ALA B CA 1
ATOM 2791 C C . ALA B 1 115 ? -9.305 -0.251 19.562 1 96.38 115 ALA B C 1
ATOM 2793 O O . ALA B 1 115 ? -9.07 -0.939 20.547 1 96.38 115 ALA B O 1
ATOM 2794 N N . VAL B 1 116 ? -8.531 -0.155 18.547 1 97.5 116 VAL B N 1
ATOM 2795 C CA . VAL B 1 116 ? -7.309 -0.95 18.562 1 97.5 116 VAL B CA 1
ATOM 2796 C C . VAL B 1 116 ? -6.094 -0.03 18.469 1 97.5 116 VAL B C 1
ATOM 2798 O O . VAL B 1 116 ? -4.949 -0.488 18.578 1 97.5 116 VAL B O 1
ATOM 2801 N N . GLY B 1 117 ? -6.289 1.239 18.281 1 97.44 117 GLY B N 1
ATOM 2802 C CA . GLY B 1 117 ? -5.207 2.207 18.188 1 97.44 117 GLY B CA 1
ATOM 2803 C C . GLY B 1 117 ? -5.691 3.645 18.188 1 97.44 117 GLY B C 1
ATOM 2804 O O . GLY B 1 117 ? -6.891 3.9 18.078 1 97.44 117 GLY B O 1
ATOM 2805 N N . ALA B 1 118 ? -4.793 4.551 18.344 1 97.19 118 ALA B N 1
ATOM 2806 C CA . ALA B 1 118 ? -5.027 5.996 18.344 1 97.19 118 ALA B CA 1
ATOM 2807 C C . ALA B 1 118 ? -3.775 6.75 17.922 1 97.19 118 ALA B C 1
ATOM 2809 O O . ALA B 1 118 ? -2.668 6.207 17.953 1 97.19 118 ALA B O 1
ATOM 2810 N N . ALA B 1 119 ? -4.016 7.949 17.469 1 97.38 119 ALA B N 1
ATOM 2811 C CA . ALA B 1 119 ? -2.871 8.781 17.109 1 97.38 119 ALA B CA 1
ATOM 2812 C C . ALA B 1 119 ? -3.213 10.266 17.203 1 97.38 119 ALA B C 1
ATOM 2814 O O . ALA B 1 119 ? -4.387 10.641 17.141 1 97.38 119 ALA B O 1
ATOM 2815 N N . THR B 1 120 ? -2.217 11.047 17.391 1 95.88 120 THR B N 1
ATOM 2816 C CA . THR B 1 120 ? -2.32 12.5 17.328 1 95.88 120 THR B CA 1
ATOM 2817 C C . THR B 1 120 ? -1.141 13.094 16.562 1 95.88 120 THR B C 1
ATOM 2819 O O . THR B 1 120 ? -0.054 12.508 16.531 1 95.88 120 THR B O 1
ATOM 2822 N N . SER B 1 121 ? -1.404 14.141 15.875 1 95.5 121 SER B N 1
ATOM 2823 C CA . SER B 1 121 ? -0.367 14.797 15.086 1 95.5 121 SER B CA 1
ATOM 2824 C C . SER B 1 121 ? -0.477 16.312 15.18 1 95.5 121 SER B C 1
ATOM 2826 O O . SER B 1 121 ? -1.545 16.844 15.484 1 95.5 121 SER B O 1
ATOM 2828 N N . ARG B 1 122 ? 0.596 16.938 14.977 1 93.81 122 ARG B N 1
ATOM 2829 C CA . ARG B 1 122 ? 0.653 18.391 14.969 1 93.81 122 ARG B CA 1
ATOM 2830 C C . ARG B 1 122 ? 1.086 18.922 13.609 1 93.81 122 ARG B C 1
ATOM 2832 O O . ARG B 1 122 ? 2.025 18.406 13.008 1 93.81 122 ARG B O 1
ATOM 2839 N N . TRP B 1 123 ? 0.404 19.938 13.188 1 93.94 123 TRP B N 1
ATOM 2840 C CA . TRP B 1 123 ? 0.61 20.547 11.875 1 93.94 123 TRP B CA 1
ATOM 2841 C C . TRP B 1 123 ? 0.821 22.062 12 1 93.94 123 TRP B C 1
ATOM 2843 O O . TRP B 1 123 ? 0.171 22.719 12.812 1 93.94 123 TRP B O 1
ATOM 2853 N N . VAL B 1 124 ? 1.688 22.562 11.188 1 94 124 VAL B N 1
ATOM 2854 C CA . VAL B 1 124 ? 1.92 24.016 11.172 1 94 124 VAL B CA 1
ATOM 2855 C C . VAL B 1 124 ? 1.762 24.547 9.75 1 94 124 VAL B C 1
ATOM 2857 O O . VAL B 1 124 ? 2.16 23.891 8.789 1 94 124 VAL B O 1
ATOM 2860 N N . ALA B 1 125 ? 1.126 25.734 9.664 1 93.75 125 ALA B N 1
ATOM 2861 C CA . ALA B 1 125 ? 1.068 26.406 8.375 1 93.75 125 ALA B CA 1
ATOM 2862 C C . ALA B 1 125 ? 2.426 27 8.008 1 93.75 125 ALA B C 1
ATOM 2864 O O . ALA B 1 125 ? 3.074 27.641 8.844 1 93.75 125 ALA B O 1
ATOM 2865 N N . PHE B 1 126 ? 2.787 26.766 6.797 1 92.25 126 PHE B N 1
ATOM 2866 C CA . PHE B 1 126 ? 4.141 27.094 6.375 1 92.25 126 PHE B CA 1
ATOM 2867 C C . PHE B 1 126 ? 4.141 27.703 4.977 1 92.25 126 PHE B C 1
ATOM 2869 O O . PHE B 1 126 ? 3.434 27.234 4.086 1 92.25 126 PHE B O 1
ATOM 2876 N N . ASP B 1 127 ? 4.844 28.844 4.848 1 92.56 127 ASP B N 1
ATOM 2877 C CA . ASP B 1 127 ? 5.102 29.422 3.533 1 92.56 127 ASP B CA 1
ATOM 2878 C C . ASP B 1 127 ? 6.293 28.75 2.857 1 92.56 127 ASP B C 1
ATOM 2880 O O . ASP B 1 127 ? 7.441 28.953 3.262 1 92.56 127 ASP B O 1
ATOM 2884 N N . VAL B 1 128 ? 6.035 28.047 1.837 1 85.12 128 VAL B N 1
ATOM 2885 C CA . VAL B 1 128 ? 7.051 27.203 1.199 1 85.12 128 VAL B CA 1
ATOM 2886 C C . VAL B 1 128 ? 8.078 28.094 0.492 1 85.12 128 VAL B C 1
ATOM 2888 O O . VAL B 1 128 ? 9.266 27.766 0.443 1 85.12 128 VAL B O 1
ATOM 2891 N N . ALA B 1 129 ? 7.664 29.172 -0.084 1 88.69 129 ALA B N 1
ATOM 2892 C CA . ALA B 1 129 ? 8.555 30.094 -0.794 1 88.69 129 ALA B CA 1
ATOM 2893 C C . ALA B 1 129 ? 9.43 30.875 0.18 1 88.69 129 ALA B C 1
ATOM 2895 O O . ALA B 1 129 ? 10.641 30.984 -0.021 1 88.69 129 ALA B O 1
ATOM 2896 N N . LYS B 1 130 ? 8.844 31.344 1.218 1 91.38 130 LYS B N 1
ATOM 2897 C CA . LYS B 1 130 ? 9.555 32.188 2.189 1 91.38 130 LYS B CA 1
ATOM 2898 C C . LYS B 1 130 ? 10.211 31.312 3.268 1 91.38 130 LYS B C 1
ATOM 2900 O O . LYS B 1 130 ? 11.016 31.812 4.059 1 91.38 130 LYS B O 1
ATOM 2905 N N . ARG B 1 131 ? 9.805 30.125 3.314 1 88.31 131 ARG B N 1
ATOM 2906 C CA . ARG B 1 131 ? 10.344 29.141 4.246 1 88.31 131 ARG B CA 1
ATOM 2907 C C . ARG B 1 131 ? 10.18 29.609 5.691 1 88.31 131 ARG B C 1
ATOM 2909 O O . ARG B 1 131 ? 11.141 29.625 6.457 1 88.31 131 ARG B O 1
ATOM 2916 N N . ARG B 1 132 ? 9 29.953 5.996 1 92.06 132 ARG B N 1
ATOM 2917 C CA . ARG B 1 132 ? 8.688 30.359 7.355 1 92.06 132 ARG B CA 1
ATOM 2918 C C . ARG B 1 132 ? 7.254 30 7.73 1 92.06 132 ARG B C 1
ATOM 2920 O O . ARG B 1 132 ? 6.402 29.828 6.855 1 92.06 132 ARG B O 1
ATOM 2927 N N . MET B 1 133 ? 7.023 30 9.023 1 92.44 133 MET B N 1
ATOM 2928 C CA . MET B 1 133 ? 5.684 29.766 9.547 1 92.44 133 MET B CA 1
ATOM 2929 C C . MET B 1 133 ? 4.766 30.953 9.281 1 92.44 133 MET B C 1
ATOM 2931 O O . MET B 1 133 ? 5.207 32.094 9.328 1 92.44 133 MET B O 1
ATOM 2935 N N . VAL B 1 134 ? 3.52 30.625 9.023 1 93.75 134 VAL B N 1
ATOM 2936 C CA . VAL B 1 134 ? 2.541 31.688 8.781 1 93.75 134 VAL B CA 1
ATOM 2937 C C . VAL B 1 134 ? 1.264 31.391 9.562 1 93.75 134 VAL B C 1
ATOM 2939 O O . VAL B 1 134 ? 1.071 30.281 10.062 1 93.75 134 VAL B O 1
ATOM 2942 N N . ARG B 1 135 ? 0.478 32.438 9.633 1 93.56 135 ARG B N 1
ATOM 2943 C CA . ARG B 1 135 ? -0.827 32.25 10.266 1 93.56 135 ARG B CA 1
ATOM 2944 C C . ARG B 1 135 ? -1.771 31.469 9.359 1 93.56 135 ARG B C 1
ATOM 2946 O O . ARG B 1 135 ? -1.778 31.672 8.141 1 93.56 135 ARG B O 1
ATOM 2953 N N . ILE B 1 136 ? -2.557 30.578 9.961 1 91.69 136 ILE B N 1
ATOM 2954 C CA . ILE B 1 136 ? -3.604 29.875 9.227 1 91.69 136 ILE B CA 1
ATOM 2955 C C . ILE B 1 136 ? -4.66 30.875 8.758 1 91.69 136 ILE B C 1
ATOM 2957 O O . ILE B 1 136 ? -5.184 31.656 9.562 1 91.69 136 ILE B O 1
ATOM 2961 N N . PRO B 1 137 ? -4.926 30.828 7.535 1 90.44 137 PRO B N 1
ATOM 2962 C CA . PRO B 1 137 ? -5.941 31.766 7.047 1 90.44 137 PRO B CA 1
ATOM 2963 C C . PRO B 1 137 ? -7.27 31.641 7.793 1 90.44 137 PRO B C 1
ATOM 2965 O O . PRO B 1 137 ? -7.684 30.531 8.141 1 90.44 137 PRO B O 1
ATOM 2968 N N . LYS B 1 138 ? -7.93 32.781 7.91 1 88.44 138 LYS B N 1
ATOM 2969 C CA . LYS B 1 138 ? -9.188 32.844 8.648 1 88.44 138 LYS B CA 1
ATOM 2970 C C . LYS B 1 138 ? -10.219 31.891 8.047 1 88.44 138 LYS B C 1
ATOM 2972 O O . LYS B 1 138 ? -10.93 31.188 8.781 1 88.44 138 LYS B O 1
ATOM 2977 N N . LYS B 1 139 ? -10.281 31.891 6.785 1 86.38 139 LYS B N 1
ATOM 2978 C CA . LYS B 1 139 ? -11.25 31.016 6.109 1 86.38 139 LYS B CA 1
ATOM 2979 C C . LYS B 1 139 ? -11.008 29.547 6.445 1 86.38 139 LYS B C 1
ATOM 2981 O O . LYS B 1 139 ? -11.953 28.797 6.656 1 86.38 139 LYS B O 1
ATOM 2986 N N . THR B 1 140 ? -9.75 29.156 6.445 1 86.25 140 THR B N 1
ATOM 2987 C CA . THR B 1 140 ? -9.391 27.781 6.789 1 86.25 140 THR B CA 1
ATOM 2988 C C . THR B 1 140 ? -9.82 27.453 8.219 1 86.25 140 THR B C 1
ATOM 2990 O O . THR B 1 140 ? -10.391 26.391 8.469 1 86.25 140 THR B O 1
ATOM 2993 N N . THR B 1 141 ? -9.562 28.359 9.102 1 86.19 141 THR B N 1
ATOM 2994 C CA . THR B 1 141 ? -9.945 28.188 10.492 1 86.19 141 THR B CA 1
ATOM 2995 C C . THR B 1 141 ? -11.461 28.047 10.633 1 86.19 141 THR B C 1
ATOM 2997 O O . THR B 1 141 ? -11.945 27.188 11.367 1 86.19 141 THR B O 1
ATOM 3000 N N . GLU B 1 142 ? -12.148 28.844 9.938 1 83.62 142 GLU B N 1
ATOM 3001 C CA . GLU B 1 142 ? -13.609 28.812 9.969 1 83.62 142 GLU B CA 1
ATOM 3002 C C . GLU B 1 142 ? -14.148 27.5 9.406 1 83.62 142 GLU B C 1
ATOM 3004 O O . GLU B 1 142 ? -15.109 26.938 9.945 1 83.62 142 GLU B O 1
ATOM 3009 N N . ASP B 1 143 ? -13.555 27.094 8.336 1 81.19 143 ASP B N 1
ATOM 3010 C CA . ASP B 1 143 ? -13.977 25.828 7.723 1 81.19 143 ASP B CA 1
ATOM 3011 C C . ASP B 1 143 ? -13.805 24.656 8.688 1 81.19 143 ASP B C 1
ATOM 3013 O O . ASP B 1 143 ? -14.664 23.781 8.773 1 81.19 143 ASP B O 1
ATOM 3017 N N . VAL B 1 144 ? -12.68 24.688 9.359 1 79.25 144 VAL B N 1
ATOM 3018 C CA . VAL B 1 144 ? -12.359 23.609 10.297 1 79.25 144 VAL B CA 1
ATOM 3019 C C . VAL B 1 144 ? -13.297 23.672 11.5 1 79.25 144 VAL B C 1
ATOM 3021 O O . VAL B 1 144 ? -13.773 22.641 11.984 1 79.25 144 VAL B O 1
ATOM 3024 N N . THR B 1 145 ? -13.5 24.922 12 1 74.12 145 THR B N 1
ATOM 3025 C CA . THR B 1 145 ? -14.32 25.125 13.195 1 74.12 145 THR B CA 1
ATOM 3026 C C . THR B 1 145 ? -15.789 24.859 12.898 1 74.12 145 THR B C 1
ATOM 3028 O O . THR B 1 145 ? -16.5 24.297 13.734 1 74.12 145 THR B O 1
ATOM 3031 N N . ASN B 1 146 ? -16.219 25.375 11.867 1 65.69 146 ASN B N 1
ATOM 3032 C CA . ASN B 1 146 ? -17.625 25.219 11.516 1 65.69 146 ASN B CA 1
ATOM 3033 C C . ASN B 1 146 ? -17.969 23.75 11.273 1 65.69 146 ASN B C 1
ATOM 3035 O O . ASN B 1 146 ? -19.109 23.344 11.453 1 65.69 146 ASN B O 1
ATOM 3039 N N . TYR B 1 147 ? -17.078 23.203 10.859 1 58.91 147 TYR B N 1
ATOM 3040 C CA . TYR B 1 147 ? -17.312 21.766 10.688 1 58.91 147 TYR B CA 1
ATOM 3041 C C . TYR B 1 147 ? -17.375 21.062 12.031 1 58.91 147 TYR B C 1
ATOM 3043 O O . TYR B 1 147 ? -17.969 19.984 12.148 1 58.91 147 TYR B O 1
ATOM 3051 N N . HIS B 1 148 ? -16.766 21.688 13.109 1 55.44 148 HIS B N 1
ATOM 3052 C CA . HIS B 1 148 ? -16.656 21.078 14.43 1 55.44 148 HIS B CA 1
ATOM 3053 C C . HIS B 1 148 ? -17.703 21.641 15.383 1 55.44 148 HIS B C 1
ATOM 3055 O O . HIS B 1 148 ? -17.469 22.656 16.047 1 55.44 148 HIS B O 1
ATOM 3061 N N . ALA B 1 149 ? -18.969 21.391 15.234 1 45.91 149 ALA B N 1
ATOM 3062 C CA . ALA B 1 149 ? -19.859 21.922 16.266 1 45.91 149 ALA B CA 1
ATOM 3063 C C . ALA B 1 149 ? -19.375 21.547 17.656 1 45.91 149 ALA B C 1
ATOM 3065 O O . ALA B 1 149 ? -19.781 22.172 18.641 1 45.91 149 ALA B O 1
ATOM 3066 N N . LEU B 1 150 ? -19.094 20.312 18 1 47.34 150 LEU B N 1
ATOM 3067 C CA . LEU B 1 150 ? -18.906 19.797 19.359 1 47.34 150 LEU B CA 1
ATOM 3068 C C . LEU B 1 150 ? -17.422 19.734 19.703 1 47.34 150 LEU B C 1
ATOM 3070 O O . LEU B 1 150 ? -16.562 19.594 18.828 1 47.34 150 LEU B O 1
ATOM 3074 N N . LEU B 1 151 ? -17.094 20.266 20.969 1 50.38 151 LEU B N 1
ATOM 3075 C CA . LEU B 1 151 ? -15.781 20.25 21.609 1 50.38 151 LEU B CA 1
ATOM 3076 C C . LEU B 1 151 ? -15.047 18.953 21.312 1 50.38 151 LEU B C 1
ATOM 3078 O O . LEU B 1 151 ? -15.594 17.859 21.484 1 50.38 151 LEU B O 1
ATOM 3082 N N . ASN B 1 152 ? -13.969 19.016 20.578 1 56.41 152 ASN B N 1
ATOM 3083 C CA . ASN B 1 152 ? -13.133 17.953 20.031 1 56.41 152 ASN B CA 1
ATOM 3084 C C . ASN B 1 152 ? -12.461 17.141 21.141 1 56.41 152 ASN B C 1
ATOM 3086 O O . ASN B 1 152 ? -11.977 17.719 22.125 1 56.41 152 ASN B O 1
ATOM 3090 N N . ASN B 1 153 ? -12.852 15.906 21.5 1 69.06 153 ASN B N 1
ATOM 3091 C CA . ASN B 1 153 ? -12.211 14.852 22.281 1 69.06 153 ASN B CA 1
ATOM 3092 C C . ASN B 1 153 ? -10.797 14.57 21.781 1 69.06 153 ASN B C 1
ATOM 3094 O O . ASN B 1 153 ? -10.594 14.281 20.594 1 69.06 153 ASN B O 1
ATOM 3098 N N . TYR B 1 154 ? -9.773 15.164 22.625 1 82.44 154 TYR B N 1
ATOM 3099 C CA . TYR B 1 154 ? -8.383 14.781 22.422 1 82.44 154 TYR B CA 1
ATOM 3100 C C . TYR B 1 154 ? -8.188 13.289 22.672 1 82.44 154 TYR B C 1
ATOM 3102 O O . TYR B 1 154 ? -8.289 12.836 23.812 1 82.44 154 TYR B O 1
ATOM 3110 N N . ILE B 1 155 ? -7.859 12.648 21.672 1 89.88 155 ILE B N 1
ATOM 3111 C CA . ILE B 1 155 ? -7.836 11.195 21.734 1 89.88 155 ILE B CA 1
ATOM 3112 C C . ILE B 1 155 ? -6.812 10.734 22.766 1 89.88 155 ILE B C 1
ATOM 3114 O O . ILE B 1 155 ? -6.992 9.703 23.422 1 89.88 155 ILE B O 1
ATOM 3118 N N . MET B 1 156 ? -5.719 11.531 22.953 1 89 156 MET B N 1
ATOM 3119 C CA . MET B 1 156 ? -4.688 11.172 23.922 1 89 156 MET B CA 1
ATOM 3120 C C . MET B 1 156 ? -4.957 11.828 25.266 1 89 156 MET B C 1
ATOM 3122 O O . MET B 1 156 ? -4.18 11.672 26.203 1 89 156 MET B O 1
ATOM 3126 N N . GLY B 1 157 ? -5.988 12.539 25.344 1 85.56 157 GLY B N 1
ATOM 3127 C CA . GLY B 1 157 ? -6.297 13.273 26.562 1 85.56 157 GLY B CA 1
ATOM 3128 C C . GLY B 1 157 ? -5.883 14.734 26.484 1 85.56 157 GLY B C 1
ATOM 3129 O O . GLY B 1 157 ? -4.977 15.094 25.734 1 85.56 157 GLY B O 1
ATOM 3130 N N . GLU B 1 158 ? -6.473 15.539 27.25 1 79.75 158 GLU B N 1
ATOM 3131 C CA . GLU B 1 158 ? -6.262 16.984 27.234 1 79.75 158 GLU B CA 1
ATOM 3132 C C . GLU B 1 158 ? -4.855 17.344 27.719 1 79.75 158 GLU B C 1
ATOM 3134 O O . GLU B 1 158 ? -4.266 18.312 27.25 1 79.75 158 GLU B O 1
ATOM 3139 N N . ASP B 1 159 ? -4.34 16.484 28.5 1 80.06 159 ASP B N 1
ATOM 3140 C CA . ASP B 1 159 ? -3.062 16.797 29.125 1 80.06 159 ASP B CA 1
ATOM 3141 C C . ASP B 1 159 ? -1.9 16.172 28.359 1 80.06 159 ASP B C 1
ATOM 3143 O O . ASP B 1 159 ? -0.746 16.281 28.781 1 80.06 159 ASP B O 1
ATOM 3147 N N . TYR B 1 160 ? -2.266 15.664 27.281 1 84.81 160 TYR B N 1
ATOM 3148 C CA . TYR B 1 160 ? -1.207 14.977 26.547 1 84.81 160 TYR B CA 1
ATOM 3149 C C . TYR B 1 160 ? -0.288 15.977 25.859 1 84.81 160 TYR B C 1
ATOM 3151 O O . TYR B 1 160 ? -0.755 16.875 25.141 1 84.81 160 TYR B O 1
ATOM 3159 N N . VAL B 1 161 ? 0.991 15.844 26.172 1 80.25 161 VAL B N 1
ATOM 3160 C CA . VAL B 1 161 ? 2.023 16.625 25.484 1 80.25 161 VAL B CA 1
ATOM 3161 C C . VAL B 1 161 ? 2.957 15.68 24.719 1 80.25 161 VAL B C 1
ATOM 3163 O O . VAL B 1 161 ? 3.484 14.719 25.297 1 80.25 161 VAL B O 1
ATOM 3166 N N . MET B 1 162 ? 3.1 15.922 23.453 1 83.12 162 MET B N 1
ATOM 3167 C CA . MET B 1 162 ? 4.02 15.102 22.672 1 83.12 162 MET B CA 1
ATOM 3168 C C . MET B 1 162 ? 5.453 15.266 23.172 1 83.12 162 MET B C 1
ATOM 3170 O O . MET B 1 162 ? 5.926 16.391 23.359 1 83.12 162 MET B O 1
ATOM 3174 N N . PRO B 1 163 ? 6.027 14.141 23.422 1 79.31 163 PRO B N 1
ATOM 3175 C CA . PRO B 1 163 ? 7.387 14.227 23.953 1 79.31 163 PRO B CA 1
ATOM 3176 C C . PRO B 1 163 ? 8.375 14.844 22.969 1 79.31 163 PRO B C 1
ATOM 3178 O O . PRO B 1 163 ? 8.234 14.648 21.75 1 79.31 163 PRO B O 1
ATOM 3181 N N . LYS B 1 164 ? 9.219 15.656 23.547 1 80.06 164 LYS B N 1
ATOM 3182 C CA . LYS B 1 164 ? 10.367 16.078 22.75 1 80.06 164 LYS B CA 1
ATOM 3183 C C . LYS B 1 164 ? 11.414 14.977 22.672 1 80.06 164 LYS B C 1
ATOM 3185 O O . LYS B 1 164 ? 11.875 14.469 23.703 1 80.06 164 LYS B O 1
ATOM 3190 N N . LEU B 1 165 ? 11.695 14.609 21.422 1 81.12 165 LEU B N 1
ATOM 3191 C CA . LEU B 1 165 ? 12.648 13.516 21.266 1 81.12 165 LEU B CA 1
ATOM 3192 C C . LEU B 1 165 ? 14.078 14.008 21.453 1 81.12 165 LEU B C 1
ATOM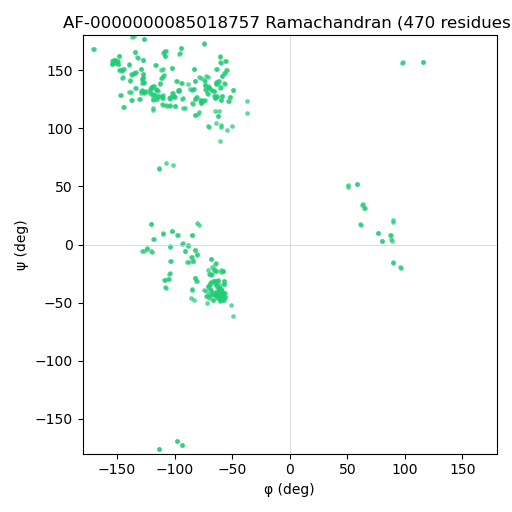 3194 O O . LEU B 1 165 ? 14.406 15.141 21.094 1 81.12 165 LEU B O 1
ATOM 3198 N N . LEU B 1 166 ? 14.812 13.117 22.047 1 73.94 166 LEU B N 1
ATOM 3199 C CA . LEU B 1 166 ? 16.219 13.438 22.297 1 73.94 166 LEU B CA 1
ATOM 3200 C C . LEU B 1 166 ? 17 13.516 20.984 1 73.94 166 LEU B C 1
ATOM 3202 O O . LEU B 1 166 ? 16.781 12.703 20.094 1 73.94 166 LEU B O 1
ATOM 3206 N N . ASP B 1 167 ? 17.781 14.555 20.844 1 73.88 167 ASP B N 1
ATOM 3207 C CA . ASP B 1 167 ? 18.719 14.625 19.734 1 73.88 167 ASP B CA 1
ATOM 3208 C C . ASP B 1 167 ? 19.859 13.625 19.922 1 73.88 167 ASP B C 1
ATOM 3210 O O . ASP B 1 167 ? 20.719 13.805 20.797 1 73.88 167 ASP B O 1
ATOM 3214 N N . VAL B 1 168 ? 19.781 12.547 19.234 1 68 168 VAL B N 1
ATOM 3215 C CA . VAL B 1 168 ? 20.719 11.445 19.438 1 68 168 VAL B CA 1
ATOM 3216 C C . VAL B 1 168 ? 22.016 11.727 18.703 1 68 168 VAL B C 1
ATOM 3218 O O . VAL B 1 168 ? 22.984 10.969 18.812 1 68 168 VAL B O 1
ATOM 3221 N N . ARG B 1 169 ? 22.156 12.719 17.891 1 68.62 169 ARG B N 1
ATOM 3222 C CA . ARG B 1 169 ? 23.359 13.047 17.141 1 68.62 169 ARG B CA 1
ATOM 3223 C C . ARG B 1 169 ? 24.531 13.32 18.094 1 68.62 169 ARG B C 1
ATOM 3225 O O . ARG B 1 169 ? 25.688 13.125 17.734 1 68.62 169 ARG B O 1
ATOM 3232 N N . ASN B 1 170 ? 24.031 13.68 19.281 1 65.38 170 ASN B N 1
ATOM 3233 C CA . ASN B 1 170 ? 25.094 14.078 20.203 1 65.38 170 ASN B CA 1
ATOM 3234 C C . ASN B 1 170 ? 25.109 13.203 21.453 1 65.38 170 ASN B C 1
ATOM 3236 O O . ASN B 1 170 ? 25.625 13.609 22.5 1 65.38 170 ASN B O 1
ATOM 3240 N N . THR B 1 171 ? 24.453 12.133 21.25 1 65.38 171 THR B N 1
ATOM 3241 C CA . THR B 1 171 ? 24.391 11.312 22.453 1 65.38 171 THR B CA 1
ATOM 3242 C C . THR B 1 171 ? 25.438 10.211 22.422 1 65.38 171 THR B C 1
ATOM 3244 O O . THR B 1 171 ? 25.859 9.781 21.359 1 65.38 171 THR B O 1
ATOM 3247 N N . ASN B 1 172 ? 26.047 9.93 23.547 1 67.69 172 ASN B N 1
ATOM 3248 C CA . ASN B 1 172 ? 26.984 8.828 23.734 1 67.69 172 ASN B CA 1
ATOM 3249 C C . ASN B 1 172 ? 26.266 7.504 23.938 1 67.69 172 ASN B C 1
ATOM 3251 O O . ASN B 1 172 ? 26.828 6.547 24.453 1 67.69 172 ASN B O 1
ATOM 3255 N N . LEU B 1 173 ? 25.078 7.504 23.562 1 65.81 173 LEU B N 1
ATOM 3256 C CA . LEU B 1 173 ? 24.312 6.27 23.734 1 65.81 173 LEU B CA 1
ATOM 3257 C C . LEU B 1 173 ? 24.734 5.223 22.719 1 65.81 173 LEU B C 1
ATOM 3259 O O . LEU B 1 173 ? 25.109 5.559 21.594 1 65.81 173 LEU B O 1
ATOM 3263 N N . PRO B 1 174 ? 24.859 4.047 23.156 1 67.56 174 PRO B N 1
ATOM 3264 C CA . PRO B 1 174 ? 25.156 2.998 22.188 1 67.56 174 PRO B CA 1
ATOM 3265 C C . PRO B 1 174 ? 24.078 2.873 21.109 1 67.56 174 PRO B C 1
ATOM 3267 O O . PRO B 1 174 ? 22.906 2.672 21.422 1 67.56 174 PRO B O 1
ATOM 3270 N N . LEU B 1 175 ? 24.391 3.389 20 1 65.81 175 LEU B N 1
ATOM 3271 C CA . LEU B 1 175 ? 23.453 3.295 18.875 1 65.81 175 LEU B CA 1
ATOM 3272 C C . LEU B 1 175 ? 23.656 1.995 18.109 1 65.81 175 LEU B C 1
ATOM 3274 O O . LEU B 1 175 ? 24.781 1.477 18.047 1 65.81 175 LEU B O 1
ATOM 3278 N N . SER B 1 176 ? 22.547 1.385 17.844 1 66.19 176 SER B N 1
ATOM 3279 C CA . SER B 1 176 ? 22.625 0.229 16.953 1 66.19 176 SER B CA 1
ATOM 3280 C C . SER B 1 176 ? 23.297 0.597 15.633 1 66.19 176 SER B C 1
ATOM 3282 O O . SER B 1 176 ? 23.422 1.777 15.305 1 66.19 176 SER B O 1
ATOM 3284 N N . GLN B 1 177 ? 23.812 -0.366 14.953 1 69.12 177 GLN B N 1
ATOM 3285 C CA . GLN B 1 177 ? 24.391 -0.168 13.633 1 69.12 177 GLN B CA 1
ATOM 3286 C C . GLN B 1 177 ? 23.406 0.525 12.695 1 69.12 177 GLN B C 1
ATOM 3288 O O . GLN B 1 177 ? 22.25 0.105 12.578 1 69.12 177 GLN B O 1
ATOM 3293 N N . PRO B 1 178 ? 23.906 1.608 12.219 1 77.88 178 PRO B N 1
ATOM 3294 C CA . PRO B 1 178 ? 23.03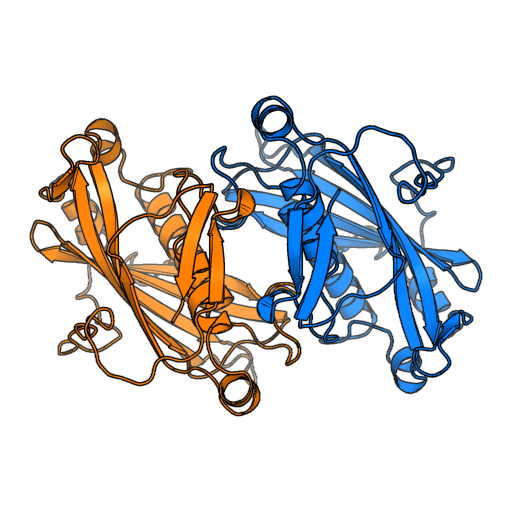1 2.371 11.32 1 77.88 178 PRO B CA 1
ATOM 3295 C C . PRO B 1 178 ? 22.734 1.63 10.016 1 77.88 178 PRO B C 1
ATOM 3297 O O . PRO B 1 178 ? 23.609 0.925 9.492 1 77.88 178 PRO B O 1
ATOM 3300 N N . LYS B 1 179 ? 21.547 1.574 9.648 1 85.69 179 LYS B N 1
ATOM 3301 C CA . LYS B 1 179 ? 21.141 1.155 8.312 1 85.69 179 LYS B CA 1
ATOM 3302 C C . LYS B 1 179 ? 20.922 2.359 7.402 1 85.69 179 LYS B C 1
ATOM 3304 O O . LYS B 1 179 ? 20.312 3.35 7.809 1 85.69 179 LYS B O 1
ATOM 3309 N N . ALA B 1 180 ? 21.484 2.254 6.238 1 88.25 180 ALA B N 1
ATOM 3310 C CA . ALA B 1 180 ? 21.344 3.352 5.285 1 88.25 180 ALA B CA 1
ATOM 3311 C C . ALA B 1 180 ? 20.172 3.117 4.34 1 88.25 180 ALA B C 1
ATOM 3313 O O . ALA B 1 180 ? 19.938 1.992 3.887 1 88.25 180 ALA B O 1
ATOM 3314 N N . PHE B 1 181 ? 19.516 4.148 4.121 1 90.12 181 PHE B N 1
ATOM 3315 C CA . PHE B 1 181 ? 18.406 4.137 3.16 1 90.12 181 PHE B CA 1
ATOM 3316 C C . PHE B 1 181 ? 18.578 5.262 2.145 1 90.12 181 PHE B C 1
ATOM 3318 O O . PHE B 1 181 ? 19.156 6.305 2.451 1 90.12 181 PHE B O 1
ATOM 3325 N N . THR B 1 182 ? 18.141 5.004 0.95 1 89.38 182 THR B N 1
ATOM 3326 C CA . THR B 1 182 ? 18.094 6.027 -0.091 1 89.38 182 THR B CA 1
ATOM 3327 C C . THR B 1 182 ? 16.656 6.328 -0.492 1 89.38 182 THR B C 1
ATOM 3329 O O . THR B 1 182 ? 15.836 5.418 -0.639 1 89.38 182 THR B O 1
ATOM 3332 N N . GLY B 1 183 ? 16.375 7.609 -0.548 1 91.44 183 GLY B N 1
ATOM 3333 C CA . GLY B 1 183 ? 15.086 7.965 -1.109 1 91.44 183 GLY B CA 1
ATOM 3334 C C . GLY B 1 183 ? 14.922 7.543 -2.557 1 91.44 183 GLY B C 1
ATOM 3335 O O . GLY B 1 183 ? 15.539 8.133 -3.451 1 91.44 183 GLY B O 1
ATOM 3336 N N . ASP B 1 184 ? 14.07 6.57 -2.791 1 91 184 ASP B N 1
ATOM 3337 C CA . ASP B 1 184 ? 13.812 6.07 -4.137 1 91 184 ASP B CA 1
ATOM 3338 C C . ASP B 1 184 ? 12.602 6.758 -4.758 1 91 184 ASP B C 1
ATOM 3340 O O . ASP B 1 184 ? 11.867 7.469 -4.074 1 91 184 ASP B O 1
ATOM 3344 N N . ARG B 1 185 ? 12.438 6.531 -6.008 1 90.06 185 ARG B N 1
ATOM 3345 C CA . ARG B 1 185 ? 11.375 7.191 -6.754 1 90.06 185 ARG B CA 1
ATOM 3346 C C . ARG B 1 185 ? 10 6.816 -6.199 1 90.06 185 ARG B C 1
ATOM 3348 O O . ARG B 1 185 ? 9.117 7.668 -6.086 1 90.06 185 ARG B O 1
ATOM 3355 N N . LEU B 1 186 ? 9.883 5.609 -5.816 1 89.12 186 LEU B N 1
ATOM 3356 C CA . LEU B 1 186 ? 8.578 5.125 -5.387 1 89.12 186 LEU B CA 1
ATOM 3357 C C . LEU B 1 186 ? 8.305 5.504 -3.934 1 89.12 186 LEU B C 1
ATOM 3359 O O . LEU B 1 186 ? 7.207 5.285 -3.424 1 89.12 186 LEU B O 1
ATOM 3363 N N . ASP B 1 187 ? 9.344 6.129 -3.287 1 93 187 ASP B N 1
ATOM 3364 C CA . ASP B 1 187 ? 9.164 6.637 -1.931 1 93 187 ASP B CA 1
ATOM 3365 C C . ASP B 1 187 ? 8.539 8.031 -1.947 1 93 187 ASP B C 1
ATOM 3367 O O . ASP B 1 187 ? 8.094 8.531 -0.912 1 93 187 ASP B O 1
ATOM 3371 N N . LEU B 1 188 ? 8.547 8.625 -3.105 1 92.12 188 LEU B N 1
ATOM 3372 C CA . LEU B 1 188 ? 8.117 10.016 -3.205 1 92.12 188 LEU B CA 1
ATOM 3373 C C . LEU B 1 188 ? 6.594 10.109 -3.277 1 92.12 188 LEU B C 1
ATOM 3375 O O . LEU B 1 188 ? 5.945 9.297 -3.934 1 92.12 188 LEU B O 1
ATOM 3379 N N . ASP B 1 189 ? 6.129 11.109 -2.598 1 90.31 189 ASP B N 1
ATOM 3380 C CA . ASP B 1 189 ? 4.695 11.375 -2.691 1 90.31 189 ASP B CA 1
ATOM 3381 C C . ASP B 1 189 ? 4.398 12.398 -3.787 1 90.31 189 ASP B C 1
ATOM 3383 O O . ASP B 1 189 ? 5.289 12.758 -4.559 1 90.31 189 ASP B O 1
ATOM 3387 N N . MET B 1 190 ? 3.145 12.836 -3.873 1 87.19 190 MET B N 1
ATOM 3388 C CA . MET B 1 190 ? 2.693 13.711 -4.949 1 87.19 190 MET B CA 1
ATOM 3389 C C . MET B 1 190 ? 3.322 15.094 -4.824 1 87.19 190 MET B C 1
ATOM 3391 O O . MET B 1 190 ? 3.232 15.906 -5.746 1 87.19 190 MET B O 1
ATOM 3395 N N . ASN B 1 191 ? 3.971 15.422 -3.658 1 83.56 191 ASN B N 1
ATOM 3396 C CA . ASN B 1 191 ? 4.676 16.688 -3.463 1 83.56 191 ASN B CA 1
ATOM 3397 C C . ASN B 1 191 ? 6.141 16.578 -3.873 1 83.56 191 ASN B C 1
ATOM 3399 O O . ASN B 1 191 ? 6.867 17.578 -3.857 1 83.56 191 ASN B O 1
ATOM 3403 N N . GLY B 1 192 ? 6.559 15.383 -4.211 1 87.56 192 GLY B N 1
ATOM 3404 C CA . GLY B 1 192 ? 7.914 15.172 -4.688 1 87.56 192 GLY B CA 1
ATOM 3405 C C . GLY B 1 192 ? 8.906 14.914 -3.57 1 87.56 192 GLY B C 1
ATOM 3406 O O . GLY B 1 192 ? 10.117 14.906 -3.795 1 87.56 192 GLY B O 1
ATOM 3407 N N . HIS B 1 193 ? 8.406 14.75 -2.381 1 90.56 193 HIS B N 1
ATOM 3408 C CA . HIS B 1 193 ? 9.234 14.398 -1.231 1 90.56 193 HIS B CA 1
ATOM 3409 C C . HIS B 1 193 ? 8.992 12.953 -0.8 1 90.56 193 HIS B C 1
ATOM 3411 O O . HIS B 1 193 ? 7.984 12.352 -1.177 1 90.56 193 HIS B O 1
ATOM 3417 N N . VAL B 1 194 ? 9.953 12.461 -0.038 1 94.31 194 VAL B N 1
ATOM 3418 C CA . VAL B 1 194 ? 9.719 11.148 0.55 1 94.31 194 VAL B CA 1
ATOM 3419 C C . VAL B 1 194 ? 8.469 11.188 1.428 1 94.31 194 VAL B C 1
ATOM 3421 O O . VAL B 1 194 ? 8.336 12.07 2.281 1 94.31 194 VAL B O 1
ATOM 3424 N N . ASN B 1 195 ? 7.578 10.328 1.125 1 94.5 195 ASN B N 1
ATOM 3425 C CA . ASN B 1 195 ? 6.344 10.234 1.895 1 94.5 195 ASN B CA 1
ATOM 3426 C C . ASN B 1 195 ? 6.621 10 3.377 1 94.5 195 ASN B C 1
ATOM 3428 O O . ASN B 1 195 ? 7.484 9.195 3.73 1 94.5 195 ASN B O 1
ATOM 3432 N N . ASN B 1 196 ? 5.879 10.672 4.234 1 92.44 196 ASN B N 1
ATOM 3433 C CA . ASN B 1 196 ? 6.074 10.586 5.68 1 92.44 196 ASN B CA 1
ATOM 3434 C C . ASN B 1 196 ? 5.969 9.148 6.176 1 92.44 196 ASN B C 1
ATOM 3436 O O . ASN B 1 196 ? 6.641 8.766 7.129 1 92.44 196 ASN B O 1
ATOM 3440 N N . VAL B 1 197 ? 5.16 8.344 5.539 1 94.62 197 VAL B N 1
ATOM 3441 C CA . VAL B 1 197 ? 4.934 6.969 5.988 1 94.62 197 VAL B CA 1
ATOM 3442 C C . VAL B 1 197 ? 6.199 6.141 5.766 1 94.62 197 VAL B C 1
ATOM 3444 O O . VAL B 1 197 ? 6.441 5.164 6.48 1 94.62 197 VAL B O 1
ATOM 3447 N N . VAL B 1 198 ? 7.031 6.543 4.805 1 94.56 198 VAL B N 1
ATOM 3448 C CA . VAL B 1 198 ? 8.258 5.82 4.473 1 94.56 198 VAL B CA 1
ATOM 3449 C C . VAL B 1 198 ? 9.234 5.902 5.645 1 94.56 198 VAL B C 1
ATOM 3451 O O . VAL B 1 198 ? 9.961 4.945 5.918 1 94.56 198 VAL B O 1
ATOM 3454 N N . TYR B 1 199 ? 9.195 7.004 6.41 1 93.5 199 TYR B N 1
ATOM 3455 C CA . TYR B 1 199 ? 10.078 7.148 7.562 1 93.5 199 TYR B CA 1
ATOM 3456 C C . TYR B 1 199 ? 9.766 6.102 8.625 1 93.5 199 TYR B C 1
ATOM 3458 O O . TYR B 1 199 ? 10.664 5.633 9.328 1 93.5 199 TYR B O 1
ATOM 3466 N N . THR B 1 200 ? 8.492 5.73 8.758 1 91.62 200 THR B N 1
ATOM 3467 C CA . THR B 1 200 ? 8.117 4.672 9.695 1 91.62 200 THR B CA 1
ATOM 3468 C C . THR B 1 200 ? 8.789 3.355 9.312 1 91.62 200 THR B C 1
ATOM 3470 O O . THR B 1 200 ? 9.266 2.625 10.188 1 91.62 200 THR B O 1
ATOM 3473 N N . GLU B 1 201 ? 8.859 3.127 8.055 1 90.25 201 GLU B N 1
ATOM 3474 C CA . GLU B 1 201 ? 9.5 1.917 7.547 1 90.25 201 GLU B CA 1
ATOM 3475 C C . GLU B 1 201 ? 11 1.925 7.836 1 90.25 201 GLU B C 1
ATOM 3477 O O . GLU B 1 201 ? 11.547 0.933 8.32 1 90.25 201 GLU B O 1
ATOM 3482 N N . TRP B 1 202 ? 11.664 3.031 7.539 1 91.06 202 TRP B N 1
ATOM 3483 C CA . TRP B 1 202 ? 13.109 3.135 7.734 1 91.06 202 TRP B CA 1
ATOM 3484 C C . TRP B 1 202 ? 13.477 2.951 9.203 1 91.06 202 TRP B C 1
ATOM 3486 O O . TRP B 1 202 ? 14.422 2.225 9.523 1 91.06 202 TRP B O 1
ATOM 3496 N N . ILE B 1 203 ? 12.68 3.553 10.055 1 89.19 203 ILE B N 1
ATOM 3497 C CA . ILE B 1 203 ? 12.93 3.453 11.492 1 89.19 203 ILE B CA 1
ATOM 3498 C C . ILE B 1 203 ? 12.773 2.004 11.945 1 89.19 203 ILE B C 1
ATOM 3500 O O . ILE B 1 203 ? 13.625 1.477 12.664 1 89.19 203 ILE B O 1
ATOM 3504 N N . LEU B 1 204 ? 11.773 1.364 11.477 1 87.69 204 LEU B N 1
ATOM 3505 C CA . LEU B 1 204 ? 11.484 -0.002 11.898 1 87.69 204 LEU B CA 1
ATOM 3506 C C . LEU B 1 204 ? 12.555 -0.966 11.391 1 87.69 204 LEU B C 1
ATOM 3508 O O . LEU B 1 204 ? 12.914 -1.923 12.078 1 87.69 204 LEU B O 1
ATOM 3512 N N . GLU B 1 205 ? 13 -0.744 10.188 1 88.19 205 GLU B N 1
ATOM 3513 C CA . GLU B 1 205 ? 14.008 -1.617 9.602 1 88.19 205 GLU B CA 1
ATOM 3514 C C . GLU B 1 205 ? 15.328 -1.522 10.352 1 88.19 205 GLU B C 1
ATOM 3516 O O . GLU B 1 205 ? 16.172 -2.412 10.25 1 88.19 205 GLU B O 1
ATOM 3521 N N . SER B 1 206 ? 15.508 -0.443 11.055 1 85.06 206 SER B N 1
ATOM 3522 C CA . SER B 1 206 ? 16.766 -0.237 11.781 1 85.06 206 SER B CA 1
ATOM 3523 C C . SER B 1 206 ? 16.719 -0.897 13.156 1 85.06 206 SER B C 1
ATOM 3525 O O . SER B 1 206 ? 17.734 -0.997 13.836 1 85.06 206 SER B O 1
ATOM 3527 N N . VAL B 1 207 ? 15.562 -1.339 13.578 1 85.69 207 VAL B N 1
ATOM 3528 C CA . VAL B 1 207 ? 15.398 -2.031 14.852 1 85.69 207 VAL B CA 1
ATOM 3529 C C . VAL B 1 207 ? 16.047 -3.408 14.781 1 85.69 207 VAL B C 1
ATOM 3531 O O . VAL B 1 207 ? 15.883 -4.133 13.797 1 85.69 207 VAL B O 1
ATOM 3534 N N . PRO B 1 208 ? 16.781 -3.771 15.773 1 83.44 208 PRO B N 1
ATOM 3535 C CA . PRO B 1 208 ? 17.406 -5.094 15.797 1 83.44 208 PRO B CA 1
ATOM 3536 C C . PRO B 1 208 ? 16.391 -6.227 15.617 1 83.44 208 PRO B C 1
ATOM 3538 O O . PRO B 1 208 ? 15.25 -6.121 16.062 1 83.44 208 PRO B O 1
ATOM 3541 N N . VAL B 1 209 ? 16.859 -7.277 15.047 1 82.06 209 VAL B N 1
ATOM 3542 C CA . VAL B 1 209 ? 16.031 -8.391 14.625 1 82.06 209 VAL B CA 1
ATOM 3543 C C . VAL B 1 209 ? 15.336 -9.008 15.836 1 82.06 209 VAL B C 1
ATOM 3545 O O . VAL B 1 209 ? 14.164 -9.406 15.758 1 82.06 209 VAL B O 1
ATOM 3548 N N . ASP B 1 210 ? 16.031 -9.133 16.953 1 84.75 210 ASP B N 1
ATOM 3549 C CA . ASP B 1 210 ? 15.469 -9.75 18.156 1 84.75 210 ASP B CA 1
ATOM 3550 C C . ASP B 1 210 ? 14.289 -8.945 18.688 1 84.75 210 ASP B C 1
ATOM 3552 O O . ASP B 1 210 ? 13.297 -9.516 19.141 1 84.75 210 ASP B O 1
ATOM 3556 N N . MET B 1 211 ? 14.398 -7.648 18.562 1 84.19 211 MET B N 1
ATOM 3557 C CA . MET B 1 211 ? 13.297 -6.793 18.984 1 84.19 211 MET B CA 1
ATOM 3558 C C . MET B 1 211 ? 12.094 -6.945 18.062 1 84.19 211 MET B C 1
ATOM 3560 O O . MET B 1 211 ? 10.953 -6.969 18.516 1 84.19 211 MET B O 1
ATOM 3564 N N . TRP B 1 212 ? 12.391 -7.176 16.875 1 81.56 212 TRP B N 1
ATOM 3565 C CA . TRP B 1 212 ? 11.344 -7.305 15.867 1 81.56 212 TRP B CA 1
ATOM 3566 C C . TRP B 1 212 ? 10.594 -8.625 16.031 1 81.56 212 TRP B C 1
ATOM 3568 O O . TRP B 1 212 ? 9.367 -8.664 15.906 1 81.56 212 TRP B O 1
ATOM 3578 N N . THR B 1 213 ? 11.289 -9.633 16.312 1 82.62 213 THR B N 1
ATOM 3579 C CA . THR B 1 213 ? 10.711 -10.969 16.344 1 82.62 213 THR B CA 1
ATOM 3580 C C . THR B 1 213 ? 10.023 -11.227 17.672 1 82.62 213 THR B C 1
ATOM 3582 O O . THR B 1 213 ? 9 -11.914 17.734 1 82.62 213 THR B O 1
ATOM 3585 N N . ASP B 1 214 ? 10.492 -10.602 18.703 1 88 214 ASP B N 1
ATOM 3586 C CA . ASP B 1 214 ? 10.062 -10.992 20.047 1 88 214 ASP B CA 1
ATOM 3587 C C . ASP B 1 214 ? 9.047 -10 20.609 1 88 214 ASP B C 1
ATOM 3589 O O . ASP B 1 214 ? 8.375 -10.281 21.609 1 88 214 ASP B O 1
ATOM 3593 N N . TYR B 1 215 ? 8.953 -8.844 19.969 1 89 215 TYR B N 1
ATOM 3594 C CA . TYR B 1 215 ? 8.07 -7.801 20.484 1 89 215 TYR B CA 1
ATOM 3595 C C . TYR B 1 215 ? 7.195 -7.227 19.391 1 89 215 TYR B C 1
ATOM 3597 O O . TYR B 1 215 ? 7.453 -7.449 18.203 1 89 215 TYR B O 1
ATOM 3605 N N . GLN B 1 216 ? 6.152 -6.609 19.859 1 89.5 216 GLN B N 1
ATOM 3606 C CA . GLN B 1 216 ? 5.297 -5.844 18.969 1 89.5 216 GLN B CA 1
ATOM 3607 C C . GLN B 1 216 ? 5.367 -4.352 19.281 1 89.5 216 GLN B C 1
ATOM 3609 O O . GLN B 1 216 ? 5.254 -3.947 20.438 1 89.5 216 GLN B O 1
ATOM 3614 N N . LEU B 1 217 ? 5.625 -3.574 18.297 1 93.12 217 LEU B N 1
ATOM 3615 C CA . LEU B 1 217 ? 5.691 -2.129 18.5 1 93.12 217 LEU B CA 1
ATOM 3616 C C . LEU B 1 217 ? 4.332 -1.574 18.906 1 93.12 217 LEU B C 1
ATOM 3618 O O . LEU B 1 217 ? 3.338 -1.776 18.203 1 93.12 217 LEU B O 1
ATOM 3622 N N . CYS B 1 218 ? 4.277 -0.866 20 1 95 218 CYS B N 1
ATOM 3623 C CA . CYS B 1 218 ? 2.996 -0.375 20.5 1 95 218 CYS B CA 1
ATOM 3624 C C . CYS B 1 218 ? 2.883 1.134 20.312 1 95 218 CYS B C 1
ATOM 3626 O O . CYS B 1 218 ? 1.778 1.667 20.188 1 95 218 CYS B O 1
ATOM 3628 N N . GLU B 1 219 ? 4.012 1.767 20.375 1 94.62 219 GLU B N 1
ATOM 3629 C CA . GLU B 1 219 ? 4.004 3.225 20.297 1 94.62 219 GLU B CA 1
ATOM 3630 C C . GLU B 1 219 ? 5.137 3.74 19.422 1 94.62 219 GLU B C 1
ATOM 3632 O O . GLU B 1 219 ? 6.246 3.207 19.453 1 94.62 219 GLU B O 1
ATOM 3637 N N . LEU B 1 220 ? 4.848 4.758 18.656 1 94.5 220 LEU B N 1
ATOM 3638 C CA . LEU B 1 220 ? 5.836 5.426 17.828 1 94.5 220 LEU B CA 1
ATOM 3639 C C . LEU B 1 220 ? 5.684 6.941 17.906 1 94.5 220 LEU B C 1
ATOM 3641 O O . LEU B 1 220 ? 4.586 7.469 17.703 1 94.5 220 LEU B O 1
ATOM 3645 N N . ASP B 1 221 ? 6.754 7.617 18.266 1 93.88 221 ASP B N 1
ATOM 3646 C CA . ASP B 1 221 ? 6.828 9.07 18.234 1 93.88 221 ASP B CA 1
ATOM 3647 C C . ASP B 1 221 ? 7.781 9.555 17.141 1 93.88 221 ASP B C 1
ATOM 3649 O O . ASP B 1 221 ? 8.93 9.117 17.078 1 93.88 221 ASP B O 1
ATOM 3653 N N . ILE B 1 222 ? 7.277 10.43 16.344 1 93.81 222 ILE B N 1
ATOM 3654 C CA . ILE B 1 222 ? 8.102 10.961 15.258 1 93.81 222 ILE B CA 1
ATOM 3655 C C . ILE B 1 222 ? 8.094 12.484 15.297 1 93.81 222 ILE B C 1
ATOM 3657 O O . ILE B 1 222 ? 7.031 13.102 15.422 1 93.81 222 ILE B O 1
ATOM 3661 N N . GLU B 1 223 ? 9.227 13.039 15.203 1 93.31 223 GLU B N 1
ATOM 3662 C CA . GLU B 1 223 ? 9.391 14.461 14.938 1 93.31 223 GLU B CA 1
ATOM 3663 C C . GLU B 1 223 ? 9.953 14.703 13.539 1 93.31 223 GLU B C 1
ATOM 3665 O O . GLU B 1 223 ? 11.023 14.195 13.195 1 93.31 223 GLU B O 1
ATOM 3670 N N . PHE B 1 224 ? 9.227 15.398 12.742 1 92.06 224 PHE B N 1
ATOM 3671 C CA . PHE B 1 224 ? 9.672 15.719 11.391 1 92.06 224 PHE B CA 1
ATOM 3672 C C . PHE B 1 224 ? 10.422 17.047 11.359 1 92.06 224 PHE B C 1
ATOM 3674 O O . PHE B 1 224 ? 9.836 18.094 11.617 1 92.06 224 PHE B O 1
ATOM 3681 N N . LYS B 1 225 ? 11.656 16.984 11 1 87.88 225 LYS B N 1
ATOM 3682 C CA . LYS B 1 225 ? 12.5 18.172 11.055 1 87.88 225 LYS B CA 1
ATOM 3683 C C . LYS B 1 225 ? 12.805 18.703 9.656 1 87.88 225 LYS B C 1
ATOM 3685 O O . LYS B 1 225 ? 12.875 19.922 9.453 1 87.88 225 LYS B O 1
ATOM 3690 N N . SER B 1 226 ? 12.992 17.797 8.727 1 86.19 226 SER B N 1
ATOM 3691 C CA . SER B 1 226 ? 13.305 18.188 7.359 1 86.19 226 SER B CA 1
ATOM 3692 C C . SER B 1 226 ? 12.812 17.156 6.352 1 86.19 226 SER B C 1
ATOM 3694 O O . SER B 1 226 ? 12.688 15.977 6.68 1 86.19 226 SER B O 1
ATOM 3696 N N . GLU B 1 227 ? 12.625 17.656 5.164 1 85.81 227 GLU B N 1
ATOM 3697 C CA . GLU B 1 227 ? 12.203 16.75 4.094 1 85.81 227 GLU B CA 1
ATOM 3698 C C . GLU B 1 227 ? 13.398 16.031 3.477 1 85.81 227 GLU B C 1
ATOM 3700 O O . GLU B 1 227 ? 14.523 16.516 3.541 1 85.81 227 GLU B O 1
ATOM 3705 N N . CYS B 1 228 ? 13.102 14.805 2.973 1 89.69 228 CYS B N 1
ATOM 3706 C CA . CYS B 1 228 ? 14.039 14.023 2.176 1 89.69 228 CYS B CA 1
ATOM 3707 C C . CYS B 1 228 ? 13.562 13.898 0.734 1 89.69 228 CYS B C 1
ATOM 3709 O O . CYS B 1 228 ? 12.359 13.805 0.481 1 89.69 228 CYS B O 1
ATOM 3711 N N . GLY B 1 229 ? 14.523 14.031 -0.221 1 90.56 229 GLY B N 1
ATOM 3712 C CA . GLY B 1 229 ? 14.18 13.898 -1.628 1 90.56 229 GLY B CA 1
ATOM 3713 C C . GLY B 1 229 ? 14.805 12.672 -2.279 1 90.56 229 GLY B C 1
ATOM 3714 O O . GLY B 1 229 ? 15.438 11.859 -1.604 1 90.56 229 GLY B O 1
ATOM 3715 N N . TYR B 1 230 ? 14.539 12.625 -3.57 1 89.38 230 TYR B N 1
ATOM 3716 C CA . TYR B 1 230 ? 15.078 11.523 -4.359 1 89.38 230 TYR B CA 1
ATOM 3717 C C . TYR B 1 230 ? 16.609 11.5 -4.285 1 89.38 230 TYR B C 1
ATOM 3719 O O . TYR B 1 230 ? 17.266 12.523 -4.457 1 89.38 230 TYR B O 1
ATOM 3727 N N . GLY B 1 231 ? 17.125 10.328 -3.945 1 89.31 231 GLY B N 1
ATOM 3728 C CA . GLY B 1 231 ? 18.578 10.148 -3.953 1 89.31 231 GLY B CA 1
ATOM 3729 C C . GLY B 1 231 ? 19.219 10.5 -2.629 1 89.31 231 GLY B C 1
ATOM 3730 O O . GLY B 1 231 ? 20.391 10.156 -2.391 1 89.31 231 GLY B O 1
ATOM 3731 N N . ASP B 1 232 ? 18.547 11.211 -1.735 1 91.94 232 ASP B N 1
ATOM 3732 C CA . ASP B 1 232 ? 19.094 11.5 -0.413 1 91.94 232 ASP B CA 1
ATOM 3733 C C . ASP B 1 232 ? 19.391 10.211 0.353 1 91.94 232 ASP B C 1
ATOM 3735 O O . ASP B 1 232 ? 18.609 9.266 0.3 1 91.94 232 ASP B O 1
ATOM 3739 N N . VAL B 1 233 ? 20.516 10.195 0.952 1 89.94 233 VAL B N 1
ATOM 3740 C CA . VAL B 1 233 ? 20.891 9.039 1.757 1 89.94 233 VAL B CA 1
ATOM 3741 C C . VAL B 1 233 ? 20.656 9.336 3.234 1 89.94 233 VAL B C 1
ATOM 3743 O O . VAL B 1 233 ? 21.125 10.352 3.754 1 89.94 233 VAL B O 1
ATOM 3746 N N . ILE B 1 234 ? 19.938 8.492 3.877 1 86.75 234 ILE B N 1
ATOM 3747 C CA . ILE B 1 234 ? 19.547 8.664 5.273 1 86.75 234 ILE B CA 1
ATOM 3748 C C . ILE B 1 234 ? 20.062 7.496 6.105 1 86.75 234 ILE B C 1
ATOM 3750 O O . ILE B 1 234 ? 19.953 6.34 5.699 1 86.75 234 ILE B O 1
ATOM 3754 N N . ALA B 1 235 ? 20.641 7.809 7.219 1 83.25 235 ALA B N 1
ATOM 3755 C CA . ALA B 1 235 ? 21.047 6.785 8.18 1 83.25 235 ALA B CA 1
ATOM 3756 C C . ALA B 1 235 ? 20.031 6.652 9.305 1 83.25 235 ALA B C 1
ATOM 3758 O O . ALA B 1 235 ? 19.75 7.625 10.008 1 83.25 235 ALA B O 1
ATOM 3759 N N . ALA B 1 236 ? 19.5 5.547 9.414 1 81.38 236 ALA B N 1
ATOM 3760 C CA . ALA B 1 236 ? 18.641 5.254 10.555 1 81.38 236 ALA B CA 1
ATOM 3761 C C . ALA B 1 236 ? 19.438 4.598 11.688 1 81.38 236 ALA B C 1
ATOM 3763 O O . ALA B 1 236 ? 20.109 3.59 11.469 1 81.38 236 ALA B O 1
ATOM 3764 N N . VAL B 1 237 ? 19.375 5.172 12.852 1 78.56 237 VAL B N 1
ATOM 3765 C CA . VAL B 1 237 ? 20.188 4.707 13.969 1 78.56 237 VAL B CA 1
ATOM 3766 C C . VAL B 1 237 ? 19.281 4.305 15.133 1 78.56 237 VAL B C 1
ATOM 3768 O O . VAL B 1 237 ? 18.203 4.879 15.32 1 78.56 237 VAL B O 1
#

Sequence (474 aa):
ALIEDGRVFSEIFPVRFDEVGPDKACTMRTVASMMQECACNHIQAMWGKGQSSPAEMRSNNQAFVCTQMHIEVHEYPRWGDEVEVKTWVEVERSVSARRDFELVLCDGPEGTCRAVGAATSRWVAFDVAKRRMVRIPKKTTEDVTNYHALLNNYIMGEDYVMPKLLDVRNTNLPLSQPKAFTGDRLDLDMNGHVNNVVYTEWILESVPVDMWTDYQLCELDIEFKSECGYGDVIAAVALIEDGRVFSEIFPVRFDEVGPDKACTMRTVASMMQECACNHIQAMWGKGQSSPAEMRSNNQAFVCTQMHIEVHEYPRWGDEVEVKTWVEVERSVSARRDFELVLCDGPEGTCRAVGAATSRWVAFDVAKRRMVRIPKKTTEDVTNYHALLNNYIMGEDYVMPKLLDVRNTNLPLSQPKAFTGDRLDLDMNGHVNNVVYTEWILESVPVDMWTDYQLCELDIEFKSECGYGDVIAAV

Foldseek 3Di:
DQDPLLQKQKDKDAQAPVQADPVQFGAPLSVVVVQVVSLQVSVCVLANPPDSAHPVQVVQQKDKDWFKKKKFFQDTDGHGWMKMKMKGKADPDQFKIKMKIWIKTQPDVPRDIDTGMMMMIMIGMARPVVGGGDGDDPVVNCSRVVSNPDDDPPVVDPPDDADDDDPCVPPPDDAQDWDKDFAAPVLQDPVQWRDPSVVVVNQVVSDDPCCVVVDGDGMDMDGDDDTHHGGDMDIHD/DQDPQLQKQKDKDAQAPVQADPVQFGAPLSVVVVQVVSLQVSVCVLANPPDSAHPVQVVQQKDKDWFKKKKFFQDTDGHGWMKMKMKGKADPDQFKIKMKIWIKTQPDVVRDIDTGMMMMIMIGMARPVVGGGDGDDPVNNCSRVVSNPDDDPPVVDPPDDADDDDPCVPPPDDDQDWDKDFAAPVLQDPVQWRDPSVVVVNQVVSDDPCCVVVDDDGMDMDGDDDTHHGGDMDIHD

Secondary structure (DSSP, 8-state):
-EETTTTEEEEEEEPPGGGB-TTSBB-HHHHHHHHHHHHHHHHHHHH-TT-SS-HHHHHTTEEEEEEEEEEEESS--BTT-EEEEEEEEEE-SSSEEEEEEEEEE--SGGG--EEEEEEEEEEEEEETTTTEE-PPPHHHHHHHHHT--S----TT-TT--PPPPP-GGG--S-PPPPEEEE--GGGB-TTSSB-HHHHHHHHHHTS-HHHHHH----EEEEE--S---TT-EEEE-/-EETTTTEEEEEEEPPGGGB-TTSBB-HHHHHHHHHHHHHHHHHHHH-TT-SS-HHHHHTTEEEEEEEEEEEESS--BTT-EEEEEEEEEE-SSSEEEEEEEEEE--SGGG--EEEEEEEEEEEEEETTTTEE-PPPHHHHHHHHHT--S----TT-TT--PPPPP-GGG--S-PPPPEEEE--GGGB-TTSSB-HHHHHHHHHHTS-HHHHHH----EEEEE--S---TT-EEEE-

Nearest PDB structures (foldseek):
  8qs0-assembly2_DDD  TM=8.752E-01  e=6.885E-21  Lemna aequinoctialis
  8qrt-assembly2_DDD  TM=8.608E-01  e=5.447E-21  Lemna aequinoctialis
  5x04-assembly1_B  TM=8.763E-01  e=5.257E-19  Umbellularia californica
  4zv3-assembly1_A  TM=6.476E-01  e=7.031E-09  Mus musculus
  4zv3-assembly1_C  TM=6.476E-01  e=5.898E-09  Mus musculus

Organism: Micromonas commoda (strain RCC299 / NOUM17 / CCMP2709) (NCBI:txid296587)